Protein AF-A0A7G2M837-F1 (afdb_monomer_lite)

pLDDT: mean 89.6, std 15.87, range [27.88, 98.88]

Foldseek 3Di:
DDDDDDDDDDDDDDDDDDDDPDDPPDDDDLLPDDFPVPFQFDVPQDLDQKDKAKEWEAEDAWWKKFKFLDPVSDPLGTFKIDTHYRDTDIDMTMDGPPRQWMWIWAAFPVRDIDIDIDGDDPDHDYHYHYDDNRTDHDDDPVCVLVNQWMKGKFKWKKFFDDDPPDDDLALSQQWIKIKIKIFTAGPDDDLVSLQPGWIKIKIWGAWHLHPDPWWKKKWQQLAALLQFPDKDKDKPDPQWDKDFDDHNGRGTTMIITPRPCVQACPQPHRIHQQAPPSHDPPVPTMMMIMTTRGRCVVNPSSNVSSSSSSDPVSTWMWIDDLAIFTWKQDDDDPVGPCQCVSCVQADPVIPQARPSGDHRMHIGRGDAWGFHRSQRNCLQQVCVSVCSNVSNPPPSVSRVDGDPPGTDD

Secondary structure (DSSP, 8-state):
-------------------------PPP-GGG--SGGG--PPTT-----EEEEEEEEE-SS-EEEEEESSTT--GGGEEEEEEEBSSPPEEEEEEETT--EEEEEEEBTTSPEEEEEEE----SS-EEEE--TTB-----GGGGGGGTEEEEEEEEEEEE-S-TTS-----S-SEEEEEEEEEEEE-S--TTGGGG-EEEEEEEEEEB--SS-PEEEEEEEEEEGGG--EEEEEESSTTSEEEESSTT-SSEEEEEEETGGGGTTTTS-SSBS-STT-PPPGGGS-EEEEEEE---TT-HHHHHHHHHHTSGGGEEEEEESSSEEE-TTPPPPTT-TTHHHHTTTS-TTSSSB-TTS-BSEEEESS--PEEPTT--HHHHSTTHHHHHHTTTSS-TTGGG-PPTTSEE-

Radius of gyration: 25.67 Å; chains: 1; bounding box: 103×42×76 Å

Sequence (409 aa):
MKKIYLFFISTLSIVTLLISCEKDHGVYDPDKVKHTSDLAVPKGFNWQMTASANYIISAPVETVASIFTDESCNEDQLIAQVPVSATPNEIMLEYPASTQTLYLQFPLQNGKKEVMPVVVKATRATQAIKLPEDAEYEMKDDDIYKYELTHYISRGTIMFEDYWPVKGDYDFNDFVIHYDITGRISGGGRPEVYNHEGLDINIQFKAIGGSYNYQLGFQLDALPAKYIDSYDISQDQEIVKVKFLNPNEEGPAVFVFEGTSALKGQNGAQFYNTEKGHEVDKNQLITATIKLKINSFNNLEKTQALVASVATTNQNFFLTADKEIHLRGYSPTAYYQNYETDANDLMSSTPYCDKDGFVWGIKVPVNIKHAIEKTDFIEAYPKFGKWVSSNGTQNKDWYKYPVSGKVID

Structure (mmCIF, N/CA/C/O backbone):
data_AF-A0A7G2M837-F1
#
_entry.id   AF-A0A7G2M837-F1
#
loop_
_atom_site.group_PDB
_atom_site.id
_atom_site.type_symbol
_atom_site.label_atom_id
_atom_site.label_alt_id
_atom_site.label_comp_id
_atom_site.label_asym_id
_atom_site.label_entity_id
_atom_site.label_seq_id
_atom_site.pdbx_PDB_ins_code
_atom_site.Cartn_x
_atom_site.Cartn_y
_atom_site.Cartn_z
_atom_site.occupancy
_atom_site.B_iso_or_equiv
_atom_site.auth_seq_id
_atom_site.auth_comp_id
_atom_site.auth_asym_id
_atom_site.auth_atom_id
_atom_site.pdbx_PDB_model_num
ATOM 1 N N . MET A 1 1 ? -77.200 17.116 -31.376 1.00 41.41 1 MET A N 1
ATOM 2 C CA . MET A 1 1 ? -77.237 16.577 -32.757 1.00 41.41 1 MET A CA 1
ATOM 3 C C . MET A 1 1 ? -75.917 16.880 -33.454 1.00 41.41 1 MET A C 1
ATOM 5 O O . MET A 1 1 ? -75.431 17.987 -33.282 1.00 41.41 1 MET A O 1
ATOM 9 N N . LYS A 1 2 ? -75.438 15.919 -34.264 1.00 34.25 2 LYS A N 1
ATOM 10 C CA . LYS A 1 2 ? -74.273 15.902 -35.186 1.00 34.25 2 LYS A CA 1
ATOM 11 C C . LYS A 1 2 ? -72.961 15.269 -34.675 1.00 34.25 2 LYS A C 1
ATOM 13 O O . LYS A 1 2 ? -72.177 15.883 -33.968 1.00 34.25 2 LYS A O 1
ATOM 18 N N . LYS A 1 3 ? -72.763 14.016 -35.121 1.00 37.31 3 LYS A N 1
ATOM 19 C CA . LYS A 1 3 ? -71.478 13.330 -35.384 1.00 37.31 3 LYS A CA 1
ATOM 20 C C . LYS A 1 3 ? -70.757 13.975 -36.582 1.00 37.31 3 LYS A C 1
ATOM 22 O O . LYS A 1 3 ? -71.465 14.556 -37.400 1.00 37.31 3 LYS A O 1
ATOM 27 N N . ILE A 1 4 ? -69.434 13.764 -36.702 1.00 33.28 4 ILE A N 1
ATOM 28 C CA . ILE A 1 4 ? -68.559 13.596 -37.910 1.00 33.28 4 ILE A CA 1
ATOM 29 C C . ILE A 1 4 ? -67.103 13.746 -37.392 1.00 33.28 4 ILE A C 1
ATOM 31 O O . ILE A 1 4 ? -66.824 14.768 -36.782 1.00 33.28 4 ILE A O 1
ATOM 35 N N . TYR A 1 5 ? -66.214 12.741 -37.295 1.00 32.56 5 TYR A N 1
ATOM 36 C CA . TYR A 1 5 ? -65.499 11.804 -38.205 1.00 32.56 5 TYR A CA 1
ATOM 37 C C . TYR A 1 5 ? -63.975 12.085 -38.189 1.00 32.56 5 TYR A C 1
ATOM 39 O O . TYR A 1 5 ? -63.547 13.233 -38.187 1.00 32.56 5 TYR A O 1
ATOM 47 N N . LEU A 1 6 ? -63.203 10.991 -38.130 1.00 37.53 6 LEU A N 1
ATOM 48 C CA . LEU A 1 6 ? -61.740 10.854 -38.029 1.00 37.53 6 LEU A CA 1
ATOM 49 C C . LEU A 1 6 ? -60.927 11.624 -39.086 1.00 37.53 6 LEU A C 1
ATOM 51 O O . LEU A 1 6 ? -61.362 11.703 -40.227 1.00 37.53 6 LEU A O 1
ATOM 55 N N . PHE A 1 7 ? -59.664 11.941 -38.759 1.00 27.88 7 PHE A N 1
ATOM 56 C CA . PHE A 1 7 ? -58.517 11.632 -39.633 1.00 27.88 7 PHE A CA 1
ATOM 57 C C . PHE A 1 7 ? -57.226 11.472 -38.805 1.00 27.88 7 PHE A C 1
ATOM 59 O O . PHE A 1 7 ? -56.778 12.407 -38.147 1.00 27.88 7 PHE A O 1
ATOM 66 N N . PHE A 1 8 ? -56.646 10.269 -38.818 1.00 33.00 8 PHE A N 1
ATOM 67 C CA . PHE A 1 8 ? -55.301 9.981 -38.307 1.00 33.00 8 PHE A CA 1
ATOM 68 C C . PHE A 1 8 ? -54.301 10.335 -39.415 1.00 33.00 8 PHE A C 1
ATOM 70 O O . PHE A 1 8 ? -54.399 9.791 -40.513 1.00 33.00 8 PHE A O 1
ATOM 77 N N . ILE A 1 9 ? -53.354 11.234 -39.143 1.00 34.19 9 ILE A N 1
ATOM 78 C CA . ILE A 1 9 ? -52.238 11.538 -40.047 1.00 34.19 9 ILE A CA 1
ATOM 79 C C . ILE A 1 9 ? -50.966 11.009 -39.385 1.00 34.19 9 ILE A C 1
ATOM 81 O O . ILE A 1 9 ? -50.508 11.544 -38.379 1.00 34.19 9 ILE A O 1
ATOM 85 N N . SER A 1 10 ? -50.419 9.928 -39.940 1.00 32.19 10 SER A N 1
ATOM 86 C CA . SER A 1 10 ? -49.097 9.405 -39.604 1.00 32.19 10 SER A CA 1
ATOM 87 C C . SER A 1 10 ? -48.030 10.245 -40.306 1.00 32.19 10 SER A C 1
ATOM 89 O O . SER A 1 10 ? -47.934 10.227 -41.534 1.00 32.19 10 SER A O 1
ATOM 91 N N . THR A 1 11 ? -47.215 10.974 -39.553 1.00 34.78 11 THR A N 1
ATOM 92 C CA . THR A 1 11 ? -46.034 11.661 -40.089 1.00 34.78 11 THR A CA 1
ATOM 93 C C . THR A 1 11 ? -44.861 10.691 -40.171 1.00 34.78 11 THR A C 1
ATOM 95 O O . THR A 1 11 ? -44.341 10.235 -39.154 1.00 34.78 11 THR A O 1
ATOM 98 N N . LEU A 1 12 ? -44.473 10.381 -41.404 1.00 31.12 12 LEU A N 1
ATOM 99 C CA . LEU A 1 12 ? -43.291 9.622 -41.780 1.00 31.12 12 LEU A CA 1
ATOM 100 C C . LEU A 1 12 ? -42.079 10.573 -41.787 1.00 31.12 12 LEU A C 1
ATOM 102 O O . LEU A 1 12 ? -41.929 11.374 -42.708 1.00 31.12 12 LEU A O 1
ATOM 106 N N . SER A 1 13 ? -41.235 10.514 -40.757 1.00 34.81 13 SER A N 1
ATOM 107 C CA . SER A 1 13 ? -39.969 11.257 -40.719 1.00 34.81 13 SER A CA 1
ATOM 108 C C . SER A 1 13 ? -38.872 10.438 -41.397 1.00 34.81 13 SER A C 1
ATOM 110 O O . SER A 1 13 ? -38.451 9.398 -40.896 1.00 34.81 13 SER A O 1
ATOM 112 N N . ILE A 1 14 ? -38.433 10.912 -42.561 1.00 33.88 14 ILE A N 1
ATOM 113 C CA . ILE A 1 14 ? -37.307 10.379 -43.331 1.00 33.88 14 ILE A CA 1
ATOM 114 C C . ILE A 1 14 ? -36.012 10.735 -42.591 1.00 33.88 14 ILE A C 1
ATOM 116 O O . ILE A 1 14 ? -35.646 11.905 -42.503 1.00 33.88 14 ILE A O 1
ATOM 120 N N . VAL A 1 15 ? -35.324 9.726 -42.052 1.00 36.44 15 VAL A N 1
ATOM 121 C CA . VAL A 1 15 ? -33.965 9.859 -41.511 1.00 36.44 15 VAL A CA 1
ATOM 122 C C . VAL A 1 15 ? -32.986 9.623 -42.656 1.00 36.44 15 VAL A C 1
ATOM 124 O O . VAL A 1 15 ? -32.856 8.512 -43.166 1.00 36.44 15 VAL A O 1
ATOM 127 N N . THR A 1 16 ? -32.306 10.680 -43.086 1.00 33.75 16 THR A N 1
ATOM 128 C CA . THR A 1 16 ? -31.167 10.597 -44.002 1.00 33.75 16 THR A CA 1
ATOM 129 C C . THR A 1 16 ? -29.959 10.032 -43.256 1.00 33.75 16 THR A C 1
ATOM 131 O O . THR A 1 16 ? -29.409 10.690 -42.374 1.00 33.75 16 THR A O 1
ATOM 134 N N . LEU A 1 17 ? -29.550 8.811 -43.607 1.00 31.45 17 LEU A N 1
ATOM 135 C CA . LEU A 1 17 ? -28.292 8.203 -43.175 1.00 31.45 17 LEU A CA 1
ATOM 136 C C . LEU A 1 17 ? -27.122 8.935 -43.849 1.00 31.45 17 LEU A C 1
ATOM 138 O O . LEU A 1 17 ? -26.923 8.817 -45.058 1.00 31.45 17 LEU A O 1
ATOM 142 N N . LEU A 1 18 ? -26.348 9.688 -43.068 1.00 33.47 18 LEU A N 1
ATOM 143 C CA . LEU A 1 18 ? -25.007 10.109 -43.465 1.00 33.47 18 LEU A CA 1
ATOM 144 C C . LEU A 1 18 ? -24.071 8.915 -43.267 1.00 33.47 18 LEU A C 1
ATOM 146 O O . LEU A 1 18 ? -23.769 8.528 -42.141 1.00 33.47 18 LEU A O 1
ATOM 150 N N . ILE A 1 19 ? -23.639 8.318 -44.376 1.00 36.66 19 ILE A N 1
ATOM 151 C CA . ILE A 1 19 ? -22.565 7.327 -44.402 1.00 36.66 19 ILE A CA 1
ATOM 152 C C . ILE A 1 19 ? -21.254 8.100 -44.245 1.00 36.66 19 ILE A C 1
ATOM 154 O O . ILE A 1 19 ? -20.784 8.739 -45.185 1.00 36.66 19 ILE A O 1
ATOM 158 N N . SER A 1 20 ? -20.689 8.074 -43.041 1.00 31.88 20 SER A N 1
ATOM 159 C CA . SER A 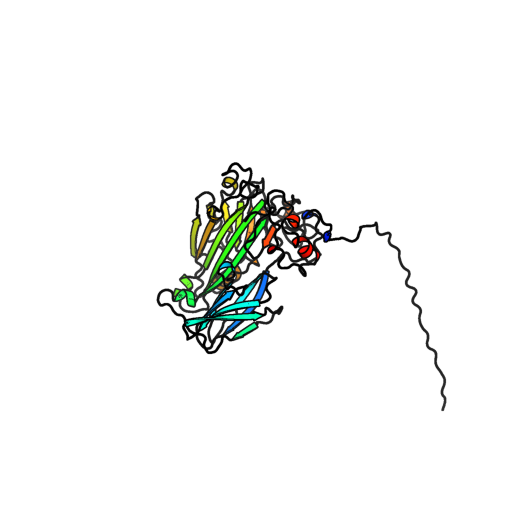1 20 ? -19.283 8.404 -42.821 1.00 31.88 20 SER A CA 1
ATOM 160 C C . SER A 1 20 ? -18.458 7.167 -43.168 1.00 31.88 20 SER A C 1
ATOM 162 O O . SER A 1 20 ? -18.719 6.091 -42.637 1.00 31.88 20 SER A O 1
ATOM 164 N N . CYS A 1 21 ? -17.485 7.304 -44.072 1.00 37.50 21 CYS A N 1
ATOM 165 C CA . CYS A 1 21 ? -16.471 6.280 -44.316 1.00 37.50 21 CYS A CA 1
ATOM 166 C C . CYS A 1 21 ? -15.638 6.085 -43.044 1.00 37.50 21 CYS A C 1
ATOM 168 O O . CYS A 1 21 ? -14.694 6.834 -42.793 1.00 37.50 21 CYS A O 1
ATOM 170 N N . GLU A 1 22 ? -15.984 5.082 -42.247 1.00 37.69 22 GLU A N 1
ATOM 171 C CA . GLU A 1 22 ? -15.125 4.573 -41.189 1.00 37.69 22 GLU A CA 1
ATOM 172 C C . GLU A 1 22 ? -14.062 3.686 -41.849 1.00 37.69 22 GLU A C 1
ATOM 174 O O . GLU A 1 22 ? -14.378 2.749 -42.587 1.00 37.69 22 GLU A O 1
ATOM 179 N N . LYS A 1 23 ? -12.784 4.035 -41.669 1.00 38.44 23 LYS A N 1
ATOM 180 C CA . LYS A 1 23 ? -11.695 3.108 -41.982 1.00 38.44 23 LYS A CA 1
ATOM 181 C C . LYS A 1 23 ? -11.866 1.902 -41.064 1.00 38.44 23 LYS A C 1
ATOM 183 O O . LYS A 1 23 ? -12.115 2.084 -39.878 1.00 38.44 23 LYS A O 1
ATOM 188 N N . ASP A 1 24 ? -11.731 0.714 -41.636 1.00 41.88 24 ASP A N 1
ATOM 189 C CA . ASP A 1 24 ? -11.828 -0.593 -40.987 1.00 41.88 24 ASP A CA 1
ATOM 190 C C . ASP A 1 24 ? -10.805 -0.716 -39.839 1.00 41.88 24 ASP A C 1
ATOM 192 O O . ASP A 1 24 ? -9.695 -1.222 -40.001 1.00 41.88 24 ASP A O 1
ATOM 196 N N . HIS A 1 25 ? -11.146 -0.162 -38.677 1.00 44.19 25 HIS A N 1
ATOM 197 C CA . HIS A 1 25 ? -10.519 -0.493 -37.412 1.00 44.19 25 HIS A CA 1
ATOM 198 C C . HIS A 1 25 ? -11.287 -1.700 -36.895 1.00 44.19 25 HIS A C 1
ATOM 200 O O . HIS A 1 25 ? -12.410 -1.567 -36.410 1.00 44.19 25 HIS A O 1
ATOM 206 N N . GLY A 1 26 ? -10.704 -2.890 -37.057 1.00 52.12 26 GLY A N 1
ATOM 207 C CA . GLY A 1 26 ? -11.264 -4.110 -36.490 1.00 52.12 26 GLY A CA 1
ATOM 208 C C . GLY A 1 26 ? -11.673 -3.875 -35.035 1.00 52.12 26 GLY A C 1
ATOM 209 O O . GLY A 1 26 ? -10.934 -3.248 -34.276 1.00 52.12 26 GLY A O 1
ATOM 210 N N . VAL A 1 27 ? -12.872 -4.333 -34.669 1.00 64.88 27 VAL A N 1
ATOM 211 C CA . VAL A 1 27 ? -13.407 -4.243 -33.303 1.00 64.88 27 VAL A CA 1
ATOM 212 C C . VAL A 1 27 ? -12.324 -4.690 -32.319 1.00 64.88 27 VAL A C 1
ATOM 214 O O . VAL A 1 27 ? -11.814 -5.804 -32.452 1.00 64.88 27 VAL A O 1
ATOM 217 N N . TYR A 1 28 ? -11.956 -3.820 -31.370 1.00 71.75 28 TYR A N 1
ATOM 218 C CA . TYR A 1 28 ? -10.960 -4.135 -30.345 1.00 71.75 28 TYR A CA 1
ATOM 219 C C . TYR A 1 28 ? -11.340 -5.442 -29.647 1.00 71.75 28 TYR A C 1
ATOM 221 O O . TYR A 1 28 ? -12.422 -5.562 -29.066 1.00 71.75 28 TYR A O 1
ATOM 229 N N . ASP A 1 29 ? -10.446 -6.421 -29.734 1.00 73.81 29 ASP A N 1
ATOM 230 C CA . ASP A 1 29 ? -10.620 -7.741 -29.150 1.00 73.81 29 ASP A CA 1
ATOM 231 C C . ASP A 1 29 ? -9.591 -7.906 -28.023 1.00 73.81 29 ASP A C 1
ATOM 233 O O . ASP A 1 29 ? -8.415 -8.155 -28.309 1.00 73.81 29 ASP A O 1
ATOM 237 N N . PRO A 1 30 ? -9.997 -7.751 -26.748 1.00 66.44 30 PRO A N 1
ATOM 238 C CA . PRO A 1 30 ? -9.076 -7.836 -25.618 1.00 66.44 30 PRO A CA 1
ATOM 239 C C . PRO A 1 30 ? -8.411 -9.211 -25.501 1.00 66.44 30 PRO A C 1
ATOM 241 O O . PRO A 1 30 ? -7.347 -9.315 -24.903 1.00 66.44 30 PRO A O 1
ATOM 244 N N . ASP A 1 31 ? -9.005 -10.254 -26.088 1.00 72.88 31 ASP A N 1
ATOM 245 C CA . ASP A 1 31 ? -8.478 -11.617 -26.029 1.00 72.88 31 ASP A CA 1
ATOM 246 C C . ASP A 1 31 ? -7.393 -11.857 -27.111 1.00 72.88 31 ASP A C 1
ATOM 248 O O . ASP A 1 31 ? -6.778 -12.923 -27.155 1.00 72.88 31 ASP A O 1
ATOM 252 N N . LYS A 1 32 ? -7.130 -10.862 -27.978 1.00 75.88 32 LYS A N 1
ATOM 253 C CA . LYS A 1 32 ? -6.065 -10.871 -29.002 1.00 75.88 32 LYS A CA 1
ATOM 254 C C . LYS A 1 32 ? -4.912 -9.906 -28.716 1.00 75.88 32 LYS A C 1
ATOM 256 O O . LYS A 1 32 ? -3.991 -9.823 -29.534 1.00 75.88 32 LYS A O 1
ATOM 261 N N . VAL A 1 33 ? -4.960 -9.176 -27.603 1.00 81.69 33 VAL A N 1
ATOM 262 C CA . VAL A 1 33 ? -3.879 -8.274 -27.192 1.00 81.69 33 VAL A CA 1
ATOM 263 C C . VAL A 1 33 ? -2.626 -9.099 -26.900 1.00 81.69 33 VAL A C 1
ATOM 265 O O . VAL A 1 33 ? -2.700 -10.117 -26.215 1.00 81.69 33 VAL A O 1
ATOM 268 N N . LYS A 1 34 ? -1.491 -8.683 -27.471 1.00 82.56 34 LYS A N 1
ATOM 269 C CA . LYS A 1 34 ? -0.206 -9.385 -27.329 1.00 82.56 34 LYS A CA 1
ATOM 270 C C . LYS A 1 34 ? 0.725 -8.733 -26.321 1.00 82.56 34 LYS A C 1
ATOM 272 O O . LYS A 1 34 ? 1.515 -9.453 -25.724 1.00 82.56 34 LYS A O 1
ATOM 277 N N . HIS A 1 35 ? 0.614 -7.416 -26.155 1.00 91.69 35 HIS A N 1
ATOM 278 C CA . HIS A 1 35 ? 1.445 -6.657 -25.237 1.00 91.69 35 HIS A CA 1
ATOM 279 C C . HIS A 1 35 ? 0.607 -5.846 -24.258 1.00 91.69 35 HIS A C 1
ATOM 281 O O . HIS A 1 35 ? -0.440 -5.303 -24.615 1.00 91.69 35 HIS A O 1
ATOM 287 N N . THR A 1 36 ? 1.077 -5.728 -23.023 1.00 93.19 36 THR A N 1
ATOM 288 C CA . THR A 1 36 ? 0.421 -4.949 -21.970 1.00 93.19 36 THR A CA 1
ATOM 289 C C . THR A 1 36 ? 0.285 -3.479 -22.370 1.00 93.19 36 THR A C 1
ATOM 291 O O . THR A 1 36 ? -0.764 -2.879 -22.140 1.00 93.19 36 THR A O 1
ATOM 294 N N . SER A 1 37 ? 1.281 -2.929 -23.068 1.00 90.75 37 SER A N 1
ATOM 295 C CA . SER A 1 37 ? 1.282 -1.563 -23.614 1.00 90.75 37 SER A CA 1
ATOM 296 C C . SER A 1 37 ? 0.201 -1.285 -24.669 1.00 90.75 37 SER A C 1
ATOM 298 O O . SER A 1 37 ? -0.143 -0.116 -24.881 1.00 90.75 37 SER A O 1
ATOM 300 N N . ASP A 1 38 ? -0.360 -2.333 -25.286 1.00 91.06 38 ASP A N 1
ATOM 301 C CA . ASP A 1 38 ? -1.411 -2.262 -26.311 1.00 91.06 38 ASP A CA 1
ATOM 302 C C . ASP A 1 38 ? -2.837 -2.312 -25.722 1.00 91.06 38 ASP A C 1
ATOM 304 O O . ASP A 1 38 ? -3.822 -2.257 -26.466 1.00 91.06 38 ASP A O 1
ATOM 308 N N . LEU A 1 39 ? -2.991 -2.455 -24.398 1.00 91.75 39 LEU A N 1
ATOM 309 C CA . LEU A 1 39 ? -4.316 -2.516 -23.777 1.00 91.75 39 LEU A CA 1
ATOM 310 C C . LEU A 1 39 ? -5.079 -1.203 -23.978 1.00 91.75 39 LEU A C 1
ATOM 312 O O . LEU A 1 39 ? -4.627 -0.126 -23.587 1.00 91.75 39 LEU A O 1
ATOM 316 N N . ALA A 1 40 ? -6.302 -1.307 -24.499 1.00 90.75 40 ALA A N 1
ATOM 317 C CA . ALA A 1 40 ? -7.225 -0.182 -24.524 1.00 90.75 40 ALA A CA 1
ATOM 318 C C . ALA A 1 40 ? -7.779 0.049 -23.113 1.00 90.75 40 ALA A C 1
ATOM 320 O O . ALA A 1 40 ? -8.597 -0.736 -22.618 1.00 90.75 40 ALA A O 1
ATOM 321 N N . VAL A 1 41 ? -7.339 1.131 -22.474 1.00 93.81 41 VAL A N 1
ATOM 322 C CA . VAL A 1 41 ? -7.833 1.550 -21.162 1.00 93.81 41 VAL A CA 1
ATOM 323 C C . VAL A 1 41 ? -9.131 2.344 -21.351 1.00 93.81 41 VAL A C 1
ATOM 325 O O . VAL A 1 41 ? -9.128 3.392 -21.999 1.00 93.81 41 VAL A O 1
ATOM 328 N N . PRO A 1 42 ? -10.279 1.881 -20.821 1.00 93.56 42 PRO A N 1
ATOM 329 C CA . PRO A 1 42 ? -11.527 2.620 -20.954 1.00 93.56 42 PRO A CA 1
ATOM 330 C C . PRO A 1 42 ? -11.450 3.999 -20.291 1.00 93.56 42 PRO A C 1
ATOM 332 O O . PRO A 1 42 ? -10.873 4.170 -19.214 1.00 93.56 42 PRO A O 1
ATOM 335 N N . LYS A 1 43 ? -12.115 4.994 -20.886 1.00 89.88 43 LYS A N 1
ATOM 336 C CA . LYS A 1 43 ? -12.222 6.325 -20.279 1.00 89.88 43 LYS A CA 1
ATOM 337 C C . LYS A 1 43 ? -12.881 6.226 -18.899 1.00 89.88 43 LYS A C 1
ATOM 339 O O . LYS A 1 43 ? -14.013 5.763 -18.781 1.00 89.88 43 LYS A O 1
ATOM 344 N N . GLY A 1 44 ? -12.196 6.729 -17.874 1.00 85.94 44 GLY A N 1
ATOM 345 C CA . GLY A 1 44 ? -12.674 6.688 -16.489 1.00 85.94 44 GLY A CA 1
ATOM 346 C C . GLY A 1 44 ? -12.354 5.389 -15.746 1.00 85.94 44 GLY A C 1
ATOM 347 O O . GLY A 1 44 ? -12.833 5.222 -14.626 1.00 85.94 44 GLY A O 1
ATOM 348 N N . PHE A 1 45 ? -11.547 4.499 -16.332 1.00 93.94 45 PHE A N 1
ATOM 349 C CA . PHE A 1 45 ? -11.026 3.334 -15.630 1.00 93.94 45 PHE A CA 1
ATOM 350 C C . PHE A 1 45 ? -10.267 3.740 -14.368 1.00 93.94 45 PHE A C 1
ATOM 352 O O . PHE A 1 45 ? -9.402 4.621 -14.389 1.00 93.94 45 PHE A O 1
ATOM 359 N N . ASN A 1 46 ? -10.626 3.097 -13.257 1.00 91.81 46 ASN A N 1
ATOM 360 C CA . ASN A 1 46 ? -9.974 3.306 -11.979 1.00 91.81 46 ASN A CA 1
ATOM 361 C C . ASN A 1 46 ? -8.959 2.189 -11.738 1.00 91.81 46 ASN A C 1
ATOM 363 O O . ASN A 1 46 ? -9.331 1.036 -11.536 1.00 91.81 46 ASN A O 1
ATOM 367 N N . TRP A 1 47 ? -7.686 2.567 -11.719 1.00 95.00 47 TRP A N 1
ATOM 368 C CA . TRP A 1 47 ? -6.570 1.672 -11.431 1.00 95.00 47 TRP A CA 1
ATOM 369 C C . TRP A 1 47 ? -6.488 1.254 -9.954 1.00 95.00 47 TRP A C 1
ATOM 371 O O . TRP A 1 47 ? -5.728 0.349 -9.617 1.00 95.00 47 TRP A O 1
ATOM 381 N N . GLN A 1 48 ? -7.276 1.876 -9.070 1.00 93.88 48 GLN A N 1
ATOM 382 C CA . GLN A 1 48 ? -7.372 1.485 -7.669 1.00 93.88 48 GLN A CA 1
ATOM 383 C C . GLN A 1 48 ? -8.014 0.098 -7.527 1.00 93.88 48 GLN A C 1
ATOM 385 O O . GLN A 1 48 ? -9.126 -0.156 -7.989 1.00 93.88 48 GLN A O 1
ATOM 390 N N . MET A 1 49 ? -7.311 -0.791 -6.828 1.00 95.69 49 MET A N 1
ATOM 391 C CA . MET A 1 49 ? -7.732 -2.177 -6.597 1.00 95.69 49 MET A CA 1
ATOM 392 C C . MET A 1 49 ? -8.266 -2.414 -5.178 1.00 95.69 49 MET A C 1
ATOM 394 O O . MET A 1 49 ? -8.619 -3.542 -4.837 1.00 95.69 49 MET A O 1
ATOM 398 N N . THR A 1 50 ? -8.351 -1.369 -4.355 1.00 95.25 50 THR A N 1
ATOM 399 C CA . THR A 1 50 ? -9.005 -1.387 -3.043 1.00 95.25 50 THR A CA 1
ATOM 400 C C . THR A 1 50 ? -10.418 -0.817 -3.123 1.00 95.25 50 THR A C 1
ATOM 402 O O . THR A 1 50 ? -10.739 0.007 -3.978 1.00 95.25 50 THR A O 1
ATOM 405 N N . ALA A 1 51 ? -11.270 -1.265 -2.213 1.00 94.00 51 ALA A N 1
ATOM 406 C CA . ALA A 1 51 ? -12.553 -0.663 -1.899 1.00 94.00 51 ALA A CA 1
ATOM 407 C C . ALA A 1 51 ? -12.585 -0.331 -0.405 1.00 94.00 51 ALA A C 1
ATOM 409 O O . ALA A 1 51 ? -11.822 -0.901 0.376 1.00 94.00 51 ALA A O 1
ATOM 410 N N . SER A 1 52 ? -13.483 0.569 -0.015 1.00 94.12 52 SER A N 1
ATOM 411 C CA . SER A 1 52 ? -13.686 0.931 1.381 1.00 94.12 52 SER A CA 1
ATOM 412 C C . SER A 1 52 ? -15.165 1.044 1.730 1.00 94.12 52 SER A C 1
ATOM 414 O O . SER A 1 52 ? -16.007 1.289 0.859 1.00 94.12 52 SER A O 1
ATOM 416 N N . ALA A 1 53 ? -15.483 0.832 3.005 1.00 94.88 53 ALA A N 1
ATOM 417 C CA . ALA A 1 53 ? -16.813 1.060 3.558 1.00 94.88 53 ALA A CA 1
ATOM 418 C C . ALA A 1 53 ? -16.743 1.369 5.059 1.00 94.88 53 ALA A C 1
ATOM 420 O O . ALA A 1 53 ? -15.804 0.958 5.748 1.00 94.88 53 ALA A O 1
ATOM 421 N N . ASN A 1 54 ? -17.768 2.068 5.550 1.00 95.06 54 ASN A N 1
ATOM 422 C CA . ASN A 1 54 ? -17.903 2.412 6.961 1.00 95.06 54 ASN A CA 1
ATOM 423 C C . ASN A 1 54 ? -18.700 1.341 7.708 1.00 95.06 54 ASN A C 1
ATOM 425 O O . ASN A 1 54 ? -19.741 0.872 7.233 1.00 95.06 54 ASN A O 1
ATOM 429 N N . TYR A 1 55 ? -18.240 1.007 8.907 1.00 96.12 55 TYR A N 1
ATOM 430 C CA . TYR A 1 55 ? -18.849 0.014 9.779 1.00 96.12 55 TYR A CA 1
ATOM 431 C C . TYR A 1 55 ? -19.014 0.563 11.192 1.00 96.12 55 TYR A C 1
ATOM 433 O O . TYR A 1 55 ? -18.204 1.349 11.675 1.00 96.12 55 TYR A O 1
ATOM 441 N N . ILE A 1 56 ? -20.060 0.098 11.866 1.00 95.88 56 ILE A N 1
ATOM 442 C CA . ILE A 1 56 ? -20.231 0.231 13.311 1.00 95.88 56 ILE A CA 1
ATOM 443 C C . ILE A 1 56 ? -20.336 -1.188 13.852 1.00 95.88 56 ILE A C 1
ATOM 445 O O . ILE A 1 56 ? -21.274 -1.906 13.508 1.00 95.88 56 ILE A O 1
ATOM 449 N N . ILE A 1 57 ? -19.378 -1.601 14.676 1.00 95.62 57 ILE A N 1
ATOM 450 C CA . ILE A 1 57 ? -19.350 -2.937 15.277 1.00 95.62 57 ILE A CA 1
ATOM 451 C C . ILE A 1 57 ? -19.628 -2.767 16.762 1.00 95.62 57 ILE A C 1
ATOM 453 O O . ILE A 1 57 ? -18.913 -2.032 17.429 1.00 95.62 57 ILE A O 1
ATOM 457 N N . SER A 1 58 ? -20.669 -3.425 17.263 1.00 95.06 58 SER A N 1
ATOM 458 C CA . SER A 1 58 ? -21.100 -3.355 18.662 1.00 95.06 58 SER A CA 1
ATOM 459 C C . SER A 1 58 ? -21.090 -4.729 19.314 1.00 95.06 58 SER A C 1
ATOM 461 O O . SER A 1 58 ? -21.339 -5.732 18.647 1.00 95.06 58 SER A O 1
ATOM 463 N N . ALA A 1 59 ? -20.852 -4.770 20.619 1.00 92.44 59 ALA A N 1
ATOM 464 C CA . ALA A 1 59 ? -20.899 -5.982 21.430 1.00 92.44 59 ALA A CA 1
ATOM 465 C C . ALA A 1 59 ? -21.572 -5.686 22.780 1.00 92.44 59 ALA A C 1
ATOM 467 O O . ALA A 1 59 ? -21.553 -4.539 23.232 1.00 92.44 59 ALA A O 1
ATOM 468 N N . PRO A 1 60 ? -22.198 -6.687 23.425 1.00 88.50 60 PRO A N 1
ATOM 469 C CA . PRO A 1 60 ? -22.810 -6.520 24.750 1.00 88.50 60 PRO A CA 1
ATOM 470 C C . PRO A 1 60 ? -21.774 -6.240 25.850 1.00 88.50 60 PRO A C 1
ATOM 472 O O . PRO A 1 60 ? -22.093 -5.605 26.853 1.00 88.50 60 PRO A O 1
ATOM 475 N N . VAL A 1 61 ? -20.544 -6.711 25.648 1.00 87.12 61 VAL A N 1
ATOM 476 C CA . VAL A 1 61 ? -19.388 -6.527 26.523 1.00 87.12 61 VAL A CA 1
ATOM 477 C C . VAL A 1 61 ? -18.268 -5.862 25.738 1.00 87.12 61 VAL A C 1
ATOM 479 O O . VAL A 1 61 ? -18.253 -5.911 24.508 1.00 87.12 61 VAL A O 1
ATOM 482 N N . GLU A 1 62 ? -17.328 -5.241 26.443 1.00 87.00 62 GLU A N 1
ATOM 483 C CA . GLU A 1 62 ? -16.070 -4.851 25.813 1.00 87.00 62 GLU A CA 1
ATOM 484 C C . GLU A 1 62 ? -15.365 -6.108 25.285 1.00 87.00 62 GLU A C 1
ATOM 486 O O . GLU A 1 62 ? -15.391 -7.162 25.919 1.00 87.00 62 GLU A O 1
ATOM 491 N N . THR A 1 63 ? -14.787 -6.024 24.094 1.00 88.81 63 THR A N 1
ATOM 492 C CA . THR A 1 63 ? -14.035 -7.107 23.454 1.00 88.81 63 THR A CA 1
ATOM 493 C C . THR A 1 63 ? -13.180 -6.533 22.325 1.00 88.81 63 THR A C 1
ATOM 495 O O . THR A 1 63 ? -13.164 -5.322 22.094 1.00 88.81 63 THR A O 1
ATOM 498 N N . VAL A 1 64 ? -12.479 -7.394 21.594 1.00 89.69 64 VAL A N 1
ATOM 499 C CA . VAL A 1 64 ? -11.755 -7.021 20.382 1.00 89.69 64 VAL A CA 1
ATOM 500 C C . VAL A 1 64 ? -12.157 -7.932 19.234 1.00 89.69 64 VAL A C 1
ATOM 502 O O . VAL A 1 64 ? -12.199 -9.153 19.379 1.00 89.69 64 VAL A O 1
ATOM 505 N N . ALA A 1 65 ? -12.427 -7.326 18.079 1.00 93.38 65 ALA A N 1
ATOM 506 C CA . ALA A 1 65 ? -12.670 -8.047 16.840 1.00 93.38 65 ALA A CA 1
ATOM 507 C C . ALA A 1 65 ? -11.470 -7.902 15.898 1.00 93.38 65 ALA A C 1
ATOM 509 O O . ALA A 1 65 ? -11.056 -6.792 15.560 1.00 93.38 65 ALA A O 1
ATOM 510 N N . SER A 1 66 ? -10.939 -9.032 15.445 1.00 95.81 66 SER A N 1
ATOM 511 C CA . SER A 1 66 ? -9.977 -9.111 14.347 1.00 95.81 66 SER A CA 1
ATOM 512 C C . SER A 1 66 ? -10.734 -9.336 13.042 1.00 95.81 66 SER A C 1
ATOM 514 O O . SER A 1 66 ? -11.565 -10.237 12.953 1.00 95.81 66 SER A O 1
ATOM 516 N N . ILE A 1 67 ? -10.481 -8.510 12.033 1.00 97.94 67 ILE A N 1
ATOM 517 C CA . ILE A 1 67 ? -11.240 -8.492 10.782 1.00 97.94 67 ILE A CA 1
ATOM 518 C C . ILE A 1 67 ? -10.346 -8.986 9.650 1.00 97.94 67 ILE A C 1
ATOM 520 O O . ILE A 1 67 ? -9.285 -8.413 9.401 1.00 97.94 67 ILE A O 1
ATOM 524 N N . PHE A 1 68 ? -10.800 -10.021 8.948 1.00 98.25 68 PHE A N 1
ATOM 525 C CA . PHE A 1 68 ? -10.054 -10.689 7.886 1.00 98.25 68 PHE A CA 1
ATOM 526 C C . PHE A 1 68 ? -10.783 -10.634 6.542 1.00 98.25 68 PHE A C 1
ATOM 528 O O . PHE A 1 68 ? -12.014 -10.595 6.486 1.00 98.25 68 PHE A O 1
ATOM 535 N N . THR A 1 69 ? -10.022 -10.690 5.449 1.00 96.56 69 THR A N 1
ATOM 536 C CA . THR A 1 69 ? -10.550 -10.780 4.073 1.00 96.56 69 THR A CA 1
ATOM 537 C C . THR A 1 69 ? -10.832 -12.209 3.606 1.00 96.56 69 THR A C 1
ATOM 539 O O . THR A 1 69 ? -11.380 -12.394 2.519 1.00 96.56 69 THR A O 1
ATOM 542 N N . ASP A 1 70 ? -10.470 -13.212 4.408 1.00 94.12 70 ASP A N 1
ATOM 543 C CA . ASP A 1 70 ? -10.645 -14.634 4.108 1.00 94.12 70 ASP A CA 1
ATOM 544 C C . ASP A 1 70 ? -11.052 -15.432 5.359 1.00 94.12 70 ASP A C 1
ATOM 546 O O . ASP A 1 70 ? -10.706 -15.059 6.484 1.00 94.12 70 ASP A O 1
ATOM 550 N N . GLU A 1 71 ? -11.779 -16.533 5.151 1.00 95.44 71 GLU A N 1
ATOM 551 C CA . GLU A 1 71 ? -12.323 -17.393 6.212 1.00 95.44 71 GLU A CA 1
ATOM 552 C C . GLU A 1 71 ? -11.230 -18.083 7.035 1.00 95.44 71 GLU A C 1
ATOM 554 O O . GLU A 1 71 ? -11.459 -18.434 8.191 1.00 95.44 71 GLU A O 1
ATOM 559 N N . SER A 1 72 ? -10.028 -18.257 6.474 1.00 93.62 72 SER A N 1
ATOM 560 C CA . SER A 1 72 ? -8.922 -18.908 7.178 1.00 93.62 72 SER A CA 1
ATOM 561 C C . SER A 1 72 ? -8.416 -18.111 8.385 1.00 93.62 72 SER A C 1
ATOM 563 O O . SER A 1 72 ? -7.727 -18.679 9.231 1.00 93.62 72 SER A O 1
ATOM 565 N N . CYS A 1 73 ? -8.716 -16.807 8.450 1.00 94.12 73 CYS A N 1
ATOM 566 C CA . CYS A 1 73 ? -8.232 -15.882 9.476 1.00 94.12 73 CYS A CA 1
ATOM 567 C C . CYS A 1 73 ? -6.699 -15.904 9.665 1.00 94.12 73 CYS A C 1
ATOM 569 O O . CYS A 1 73 ? -6.204 -15.826 10.789 1.00 94.12 73 CYS A O 1
ATOM 571 N N . ASN A 1 74 ? -5.939 -16.020 8.570 1.00 93.75 74 ASN A N 1
ATOM 572 C CA . ASN A 1 74 ? -4.476 -15.914 8.612 1.00 93.75 74 ASN A CA 1
ATOM 573 C C . ASN A 1 74 ? -4.041 -14.452 8.793 1.00 93.75 74 ASN A C 1
ATOM 575 O O . ASN A 1 74 ? -4.697 -13.547 8.278 1.00 93.75 74 ASN A O 1
ATOM 579 N N . GLU A 1 75 ? -2.892 -14.223 9.431 1.00 91.62 75 GLU A N 1
ATOM 580 C CA . GLU A 1 75 ? -2.335 -12.874 9.655 1.00 91.62 75 GLU A CA 1
ATOM 581 C C . GLU A 1 75 ? -2.168 -12.065 8.352 1.00 91.62 75 GLU A C 1
ATOM 583 O O . GLU A 1 75 ? -2.519 -10.887 8.308 1.00 91.62 75 GLU A O 1
ATOM 588 N N . ASP A 1 76 ? -1.777 -12.712 7.246 1.00 89.94 76 ASP A N 1
ATOM 589 C CA . ASP A 1 76 ? -1.669 -12.080 5.916 1.00 89.94 76 ASP A CA 1
ATOM 590 C C . ASP A 1 76 ? -3.010 -11.549 5.370 1.00 89.94 76 ASP A C 1
ATOM 592 O O . ASP A 1 76 ? -3.040 -10.786 4.401 1.00 89.94 76 ASP A O 1
ATOM 596 N N . GLN A 1 77 ? -4.132 -11.959 5.965 1.00 94.06 77 GLN A N 1
ATOM 597 C CA . GLN A 1 77 ? -5.491 -11.544 5.605 1.00 94.06 77 GLN A CA 1
ATOM 598 C C . GLN A 1 77 ? -6.108 -10.585 6.631 1.00 94.06 77 GLN A C 1
ATOM 600 O O . GLN A 1 77 ? -7.216 -10.099 6.406 1.00 94.06 77 GLN A O 1
ATOM 605 N N . LEU A 1 78 ? -5.427 -10.313 7.751 1.00 96.88 78 LEU A N 1
ATOM 606 C CA . LEU A 1 78 ? -5.893 -9.387 8.783 1.00 96.88 78 LEU A CA 1
ATOM 607 C C . LEU A 1 78 ? -5.823 -7.948 8.261 1.00 96.88 78 LEU A C 1
ATOM 609 O O . LEU A 1 78 ? -4.744 -7.493 7.898 1.00 96.88 78 LEU A O 1
ATOM 613 N N . ILE A 1 79 ? -6.943 -7.228 8.242 1.00 97.31 79 ILE A N 1
ATOM 614 C CA . ILE A 1 79 ? -7.000 -5.826 7.782 1.00 97.31 79 ILE A CA 1
ATOM 615 C C . ILE A 1 79 ? -7.235 -4.835 8.919 1.00 97.31 79 ILE A C 1
ATOM 617 O O . ILE A 1 79 ? -6.928 -3.652 8.785 1.00 97.31 79 ILE A O 1
ATOM 621 N N . ALA A 1 80 ? -7.788 -5.299 10.040 1.00 96.75 80 ALA A N 1
ATOM 622 C CA . ALA A 1 80 ? -7.945 -4.471 11.222 1.00 96.75 80 ALA A CA 1
ATOM 623 C C . ALA A 1 80 ? -8.116 -5.303 12.493 1.00 96.75 80 ALA A C 1
ATOM 625 O O . ALA A 1 80 ? -8.666 -6.404 12.464 1.00 96.75 80 ALA A O 1
ATOM 626 N N . GLN A 1 81 ? -7.710 -4.730 13.620 1.00 94.75 81 GLN A N 1
ATOM 627 C CA . GLN A 1 81 ? -8.064 -5.193 14.957 1.00 94.75 81 GLN A CA 1
ATOM 628 C C . GLN A 1 81 ? -8.696 -4.020 15.705 1.00 94.75 81 GLN A C 1
ATOM 630 O O . GLN A 1 81 ? -8.065 -2.975 15.862 1.00 94.75 81 GLN A O 1
ATOM 635 N N . VAL A 1 82 ? -9.955 -4.167 16.116 1.00 93.06 82 VAL A N 1
ATOM 636 C CA . VAL A 1 82 ? -10.775 -3.058 16.624 1.00 93.06 82 VAL A CA 1
ATOM 637 C C . VAL A 1 82 ? -11.277 -3.349 18.039 1.00 93.06 82 VAL A C 1
ATOM 639 O O . VAL A 1 82 ? -11.828 -4.429 18.270 1.00 93.06 82 VAL A O 1
ATOM 642 N N . PRO A 1 83 ? -11.142 -2.405 18.985 1.00 90.25 83 PRO A N 1
ATOM 643 C CA . PRO A 1 83 ? -11.894 -2.429 20.232 1.00 90.25 83 PRO A CA 1
ATOM 644 C C . PRO A 1 83 ? -13.391 -2.305 19.938 1.00 90.25 83 PRO A C 1
ATOM 646 O O . PRO A 1 83 ? -13.816 -1.439 19.171 1.00 90.25 83 PRO A O 1
ATOM 649 N N . VAL A 1 84 ? -14.198 -3.174 20.540 1.00 90.38 84 VAL A N 1
ATOM 650 C CA . VAL A 1 84 ? -15.649 -3.239 20.340 1.00 90.38 84 VAL A CA 1
ATOM 651 C C . VAL A 1 84 ? -16.342 -3.150 21.692 1.00 90.38 84 VAL A C 1
ATOM 653 O O . VAL A 1 84 ? -15.929 -3.794 22.651 1.00 90.38 84 VAL A O 1
ATOM 656 N N . SER A 1 85 ? -17.416 -2.367 21.772 1.00 88.38 85 SER A N 1
ATOM 657 C CA . SER A 1 85 ? -18.205 -2.199 22.995 1.00 88.38 85 SER A CA 1
ATOM 658 C C . SER A 1 85 ? -19.675 -1.900 22.681 1.00 88.38 85 SER A C 1
ATOM 660 O O . SER A 1 85 ? -20.096 -1.878 21.518 1.00 88.38 85 SER A O 1
ATOM 662 N N . ALA A 1 86 ? -20.472 -1.647 23.722 1.00 87.88 86 ALA A N 1
ATOM 663 C CA . ALA A 1 86 ? -21.863 -1.221 23.583 1.00 87.88 86 ALA A CA 1
ATOM 664 C C . ALA A 1 86 ? -22.007 0.213 23.030 1.00 87.88 86 ALA A C 1
ATOM 666 O O . ALA A 1 86 ? -23.079 0.578 22.543 1.00 87.88 86 ALA A O 1
ATOM 667 N N . THR A 1 87 ? -20.943 1.021 23.083 1.00 84.69 87 THR A N 1
ATOM 668 C CA . THR A 1 87 ? -20.886 2.392 22.549 1.00 84.69 87 THR A CA 1
ATOM 669 C C . THR A 1 87 ? -19.834 2.464 21.442 1.00 84.69 87 THR A C 1
ATOM 671 O O . THR A 1 87 ? -18.716 2.923 21.681 1.00 84.69 87 THR A O 1
ATOM 674 N N . PRO A 1 88 ? -20.155 1.955 20.244 1.00 84.56 88 PRO A N 1
ATOM 675 C CA . PRO A 1 88 ? -19.171 1.787 19.190 1.00 84.56 88 PRO A CA 1
ATOM 676 C C . PRO A 1 88 ? -18.847 3.103 18.483 1.00 84.56 88 PRO A C 1
ATOM 678 O O . PRO A 1 88 ? -19.718 3.952 18.283 1.00 84.56 88 PRO A O 1
ATOM 681 N N . ASN A 1 89 ? -17.600 3.221 18.034 1.00 85.75 89 ASN A N 1
ATOM 682 C CA . ASN A 1 89 ? -17.199 4.240 17.074 1.00 85.75 89 ASN A CA 1
ATOM 683 C C . ASN A 1 89 ? -17.420 3.730 15.645 1.00 85.75 89 ASN A C 1
ATOM 685 O O . ASN A 1 89 ? -17.363 2.527 15.379 1.00 85.75 89 ASN A O 1
ATOM 689 N N . GLU A 1 90 ? -17.668 4.655 14.719 1.00 92.19 90 GLU A N 1
ATOM 690 C CA . GLU A 1 90 ? -17.619 4.337 13.294 1.00 92.19 90 GLU A CA 1
ATOM 691 C C . GLU A 1 90 ? -16.161 4.145 12.863 1.00 92.19 90 GLU A C 1
ATOM 693 O O . GLU A 1 90 ? -15.288 4.937 13.220 1.00 92.19 90 GLU A O 1
ATOM 698 N N . ILE A 1 91 ? -15.914 3.095 12.084 1.00 93.12 91 ILE A N 1
ATOM 699 C CA . ILE A 1 91 ? -14.608 2.773 11.508 1.00 93.12 91 ILE A CA 1
ATOM 700 C C . ILE A 1 91 ? -14.723 2.678 9.988 1.00 93.12 91 ILE A C 1
ATOM 702 O O . ILE A 1 91 ? -15.748 2.238 9.464 1.00 93.12 91 ILE A O 1
ATOM 706 N N . MET A 1 92 ? -13.660 3.045 9.275 1.00 93.38 92 MET A N 1
ATOM 707 C CA . MET A 1 92 ? -13.555 2.847 7.830 1.00 93.38 92 MET A CA 1
ATOM 708 C C . MET A 1 92 ? -12.576 1.709 7.562 1.00 93.38 92 MET A C 1
ATOM 710 O O . MET A 1 92 ? -11.419 1.779 7.963 1.00 93.38 92 MET A O 1
ATOM 714 N N . LEU A 1 93 ? -13.036 0.665 6.879 1.00 95.38 93 LEU A N 1
ATOM 715 C CA . LEU A 1 93 ? -12.192 -0.465 6.499 1.00 95.38 93 LEU A CA 1
ATOM 716 C C . LEU A 1 93 ? -11.856 -0.376 5.017 1.00 95.38 93 LEU A C 1
ATOM 718 O O . LEU A 1 93 ? -12.755 -0.163 4.202 1.00 95.38 93 LEU A O 1
ATOM 722 N N . GLU A 1 94 ? -10.588 -0.591 4.676 1.00 95.31 94 GLU A N 1
ATOM 723 C CA . GLU A 1 94 ? -10.134 -0.793 3.302 1.00 95.31 94 GLU A CA 1
ATOM 724 C C . GLU A 1 94 ? -9.796 -2.269 3.074 1.00 95.31 94 GLU A C 1
ATOM 726 O O . GLU A 1 94 ? -9.214 -2.934 3.927 1.00 95.31 94 GLU A O 1
ATOM 731 N N . TYR A 1 95 ? -10.181 -2.795 1.917 1.00 95.69 95 TYR A N 1
ATOM 732 C CA . TYR A 1 95 ? -9.971 -4.193 1.541 1.00 95.69 95 TYR A CA 1
ATOM 733 C C . TYR A 1 95 ? -9.856 -4.323 0.016 1.00 95.69 95 TYR A C 1
ATOM 735 O O . TYR A 1 95 ? -10.263 -3.412 -0.713 1.00 95.69 95 TYR A O 1
ATOM 743 N N . PRO A 1 96 ? -9.335 -5.441 -0.522 1.00 96.06 96 PRO A N 1
ATOM 744 C CA . PRO A 1 96 ? -9.315 -5.668 -1.964 1.00 96.06 96 PRO A CA 1
ATOM 745 C C . PRO A 1 96 ? -10.715 -5.529 -2.576 1.00 96.06 96 PRO A C 1
ATOM 747 O O . PRO A 1 96 ? -11.682 -6.076 -2.048 1.00 96.06 96 PRO A O 1
ATOM 750 N N . ALA A 1 97 ? -10.846 -4.857 -3.720 1.00 94.94 97 ALA A N 1
ATOM 751 C CA . ALA A 1 97 ? -12.136 -4.580 -4.365 1.00 94.94 97 ALA A CA 1
ATOM 752 C C . ALA A 1 97 ? -12.881 -5.843 -4.855 1.00 94.94 97 ALA A C 1
ATOM 754 O O . ALA A 1 97 ? -14.056 -5.783 -5.227 1.00 94.94 97 ALA A O 1
ATOM 755 N N . SER A 1 98 ? -12.201 -6.991 -4.879 1.00 94.62 98 SER A N 1
ATOM 756 C CA . SER A 1 98 ? -12.780 -8.313 -5.132 1.00 94.62 98 SER A CA 1
ATOM 757 C C . SER A 1 98 ? -13.437 -8.951 -3.902 1.00 94.62 98 SER A C 1
ATOM 759 O O . SER A 1 98 ? -14.080 -9.989 -4.045 1.00 94.62 98 SER A O 1
ATOM 761 N N . THR A 1 99 ? -13.256 -8.382 -2.707 1.00 95.69 99 THR A N 1
ATOM 762 C CA . THR A 1 99 ? -13.755 -8.938 -1.441 1.00 95.69 99 THR A CA 1
ATOM 763 C C . THR A 1 99 ? -15.277 -8.878 -1.394 1.00 95.69 99 THR A C 1
ATOM 765 O O . THR A 1 99 ? -15.873 -7.818 -1.582 1.00 95.69 99 THR A O 1
ATOM 768 N N . GLN A 1 100 ? -15.907 -10.025 -1.140 1.00 95.38 100 GLN A N 1
ATOM 769 C CA . GLN A 1 100 ? -17.367 -10.150 -1.024 1.00 95.38 100 GLN A CA 1
ATOM 770 C C . GLN A 1 100 ? -17.827 -10.347 0.423 1.00 95.38 100 GLN A C 1
ATOM 772 O O . GLN A 1 100 ? -18.944 -9.965 0.770 1.00 95.38 100 GLN A O 1
ATOM 777 N N . THR A 1 101 ? -16.959 -10.907 1.264 1.00 97.38 101 THR A N 1
ATOM 778 C CA . THR A 1 101 ? -17.236 -11.231 2.663 1.00 97.38 101 THR A CA 1
ATOM 779 C C . THR A 1 101 ? -16.018 -10.861 3.498 1.00 97.38 101 THR A C 1
ATOM 781 O O . THR A 1 101 ? -14.896 -11.178 3.111 1.00 97.38 101 THR A O 1
ATOM 784 N N . LEU A 1 102 ? -16.250 -10.197 4.624 1.00 98.06 102 LEU A N 1
ATOM 785 C CA . LEU A 1 102 ? -15.281 -10.023 5.702 1.00 98.06 102 LEU A CA 1
ATOM 786 C C . LEU A 1 102 ? -15.564 -11.047 6.799 1.00 98.06 102 LEU A C 1
ATOM 788 O O . LEU A 1 102 ? -16.711 -11.445 6.990 1.00 98.06 102 LEU A O 1
ATOM 792 N N . TYR A 1 103 ? -14.541 -11.444 7.542 1.00 98.38 103 TYR A N 1
ATOM 793 C CA . TYR A 1 103 ? -14.650 -12.436 8.607 1.00 98.38 103 TYR A CA 1
ATOM 794 C C . TYR A 1 103 ? -14.196 -11.805 9.917 1.00 98.38 103 TYR A C 1
ATOM 796 O O . TYR A 1 103 ? -13.037 -11.422 10.056 1.00 98.38 103 TYR A O 1
ATOM 804 N N . LEU A 1 104 ? -15.127 -11.642 10.856 1.00 97.62 104 LEU A N 1
ATOM 805 C CA . LEU A 1 104 ? -14.871 -11.045 12.164 1.00 97.62 104 LEU A CA 1
ATOM 806 C C . LEU A 1 104 ? -14.596 -12.166 13.159 1.00 97.62 104 LEU A C 1
ATOM 808 O O . LEU A 1 104 ? -15.503 -12.928 13.481 1.00 97.62 104 LEU A O 1
ATOM 812 N N . GLN A 1 105 ? -13.364 -12.255 13.644 1.00 96.12 105 GLN A N 1
ATOM 813 C CA . GLN A 1 105 ? -12.971 -13.185 14.690 1.00 96.12 105 GLN A CA 1
ATOM 814 C C . GLN A 1 105 ? -12.955 -12.485 16.052 1.00 96.12 105 GLN A C 1
ATOM 816 O O . GLN A 1 105 ? -12.335 -11.431 16.189 1.00 96.12 105 GLN A O 1
ATOM 821 N N . PHE A 1 106 ? -13.591 -13.078 17.060 1.00 93.25 106 PHE A N 1
ATOM 822 C CA . PHE A 1 106 ? -13.652 -12.542 18.426 1.00 93.25 106 PHE A CA 1
ATOM 823 C C . PHE A 1 106 ? -13.738 -13.679 19.462 1.00 93.25 106 PHE A C 1
ATOM 825 O O . PHE A 1 106 ? -14.148 -14.794 19.118 1.00 93.25 106 PHE A O 1
ATOM 832 N N . PRO A 1 107 ? -13.310 -13.446 20.714 1.00 91.75 107 PRO A N 1
ATOM 833 C CA . PRO A 1 107 ? -13.381 -14.441 21.784 1.00 91.75 107 PRO A CA 1
ATOM 834 C C . PRO A 1 107 ? -14.811 -14.621 22.329 1.00 91.75 107 PRO A C 1
ATOM 836 O O . PRO A 1 107 ? -15.602 -13.677 22.377 1.00 91.75 107 PRO A O 1
ATOM 839 N N . LEU A 1 108 ? -15.120 -15.842 22.770 1.00 89.88 108 LEU A N 1
ATOM 840 C CA . LEU A 1 108 ? -16.361 -16.242 23.441 1.00 89.88 108 LEU A CA 1
ATOM 841 C C . LEU A 1 108 ? -16.095 -16.677 24.882 1.00 89.88 108 LEU A C 1
ATOM 843 O O . LEU A 1 108 ? -15.034 -17.232 25.150 1.00 89.88 108 LEU A O 1
ATOM 847 N N . GLN A 1 109 ? -17.126 -16.614 25.736 1.00 85.81 109 GLN A N 1
ATOM 848 C CA . GLN A 1 109 ? -17.088 -16.969 27.175 1.00 85.81 109 GLN A CA 1
ATOM 849 C C . GLN A 1 109 ? -16.562 -18.376 27.502 1.00 85.81 109 GLN A C 1
ATOM 851 O O . GLN A 1 109 ? -16.251 -18.709 28.644 1.00 85.81 109 GLN A O 1
ATOM 856 N N . ASN A 1 110 ? -16.525 -19.260 26.508 1.00 82.62 110 ASN A N 1
ATOM 857 C CA . ASN A 1 110 ? -16.019 -20.622 26.639 1.00 82.62 110 ASN A CA 1
ATOM 858 C C . ASN A 1 110 ? -14.511 -20.736 26.323 1.00 82.62 110 ASN A C 1
ATOM 860 O O . ASN A 1 110 ? -14.003 -21.856 26.210 1.00 82.62 110 ASN A O 1
ATOM 864 N N . GLY A 1 111 ? -13.818 -19.607 26.138 1.00 80.75 111 GLY A N 1
ATOM 865 C CA . GLY A 1 111 ? -12.403 -19.519 25.782 1.00 80.75 111 GLY A CA 1
ATOM 866 C C . GLY A 1 111 ? -12.079 -19.868 24.325 1.00 80.75 111 GLY A C 1
ATOM 867 O O . GLY A 1 111 ? -10.904 -19.953 23.965 1.00 80.75 111 GLY A O 1
ATOM 868 N N . LYS A 1 112 ? -13.083 -20.114 23.473 1.00 89.25 112 LYS A N 1
ATOM 869 C CA . LYS A 1 112 ? -12.893 -20.304 22.025 1.00 89.25 112 LYS A CA 1
ATOM 870 C C . LYS A 1 112 ? -13.032 -18.977 21.291 1.00 89.25 112 LYS A C 1
ATOM 872 O O . LYS A 1 112 ? -13.578 -18.014 21.814 1.00 89.25 112 LYS A O 1
ATOM 877 N N . LYS A 1 113 ? -12.578 -18.959 20.041 1.00 91.31 113 LYS A N 1
ATOM 878 C CA . LYS A 1 113 ? -12.852 -17.869 19.106 1.00 91.31 113 LYS A CA 1
ATOM 879 C C . LYS A 1 113 ? -13.995 -18.255 18.176 1.00 91.31 113 LYS A C 1
ATOM 881 O O . LYS A 1 113 ? -14.024 -19.383 17.682 1.00 91.31 113 LYS A O 1
ATOM 886 N N . GLU A 1 114 ? -14.900 -17.323 17.929 1.00 93.81 114 GLU A N 1
ATOM 887 C CA . GLU A 1 114 ? -15.906 -17.417 16.874 1.00 93.81 114 GLU A CA 1
ATOM 888 C C . GLU A 1 114 ? -15.455 -16.618 15.655 1.00 93.81 114 GLU A C 1
ATOM 890 O O . GLU A 1 114 ? -14.711 -15.649 15.793 1.00 93.81 114 GLU A O 1
ATOM 895 N N . VAL A 1 115 ? -15.892 -17.039 14.466 1.00 96.81 115 VAL A N 1
ATOM 896 C CA . VAL A 1 115 ? -15.708 -16.306 13.212 1.00 96.81 115 VAL A CA 1
ATOM 897 C C . VAL A 1 115 ? -17.084 -16.019 12.618 1.00 96.81 115 VAL A C 1
ATOM 899 O O . VAL A 1 115 ? -17.805 -16.936 12.229 1.00 96.81 115 VAL A O 1
ATOM 902 N N . MET A 1 116 ? -17.439 -14.740 12.532 1.00 96.62 116 MET A N 1
ATOM 903 C CA . MET A 1 116 ? -18.705 -14.270 11.977 1.00 96.62 116 MET A CA 1
ATOM 904 C C . MET A 1 116 ? -18.492 -13.699 10.564 1.00 96.62 116 MET A C 1
ATOM 906 O O . MET A 1 116 ? -17.805 -12.683 10.417 1.00 96.62 116 MET A O 1
ATOM 910 N N . PRO A 1 117 ? -19.089 -14.293 9.513 1.00 97.75 117 PRO A N 1
ATOM 911 C CA . PRO A 1 117 ? -19.018 -13.745 8.165 1.00 97.75 117 PRO A CA 1
ATOM 912 C C . PRO A 1 117 ? -19.941 -12.527 8.009 1.00 97.75 117 PRO A C 1
ATOM 914 O O . PRO A 1 117 ? -21.102 -12.531 8.422 1.00 97.75 117 PRO A O 1
ATOM 917 N N . VAL A 1 118 ? -19.441 -11.491 7.342 1.00 97.19 118 VAL A N 1
ATOM 918 C CA . VAL A 1 118 ? -20.145 -10.239 7.060 1.00 97.19 118 VAL A CA 1
ATOM 919 C C . VAL A 1 118 ? -20.065 -9.948 5.569 1.00 97.19 118 VAL A C 1
ATOM 921 O O . VAL A 1 118 ? -19.003 -9.649 5.031 1.00 97.19 118 VAL A O 1
ATOM 924 N N . VAL A 1 119 ? -21.211 -9.997 4.892 1.00 96.38 119 VAL A N 1
ATOM 925 C CA . VAL A 1 119 ? -21.295 -9.658 3.466 1.00 96.38 119 VAL A CA 1
ATOM 926 C C . VAL A 1 119 ? -21.010 -8.171 3.265 1.00 96.38 119 VAL A C 1
ATOM 928 O O . VAL A 1 119 ? -21.674 -7.318 3.868 1.00 96.38 119 VAL A O 1
ATOM 931 N N . VAL A 1 120 ? -20.065 -7.881 2.372 1.00 94.75 120 VAL A N 1
ATOM 932 C CA . VAL A 1 120 ? -19.724 -6.531 1.923 1.00 94.75 120 VAL A CA 1
ATOM 933 C C . VAL A 1 120 ? -20.848 -5.994 1.044 1.00 94.75 120 VAL A C 1
ATOM 935 O O . VAL A 1 120 ? -21.258 -6.620 0.064 1.00 94.75 120 VAL A O 1
ATOM 938 N N . LYS A 1 121 ? -21.341 -4.798 1.369 1.00 90.25 121 LYS A N 1
ATOM 939 C CA . LYS A 1 121 ? -22.370 -4.107 0.586 1.00 90.25 121 LYS A CA 1
ATOM 940 C C . LYS A 1 121 ? -21.756 -2.929 -0.160 1.00 90.25 121 LYS A C 1
ATOM 942 O O . LYS A 1 121 ? -21.080 -2.099 0.433 1.00 90.25 121 LYS A O 1
ATOM 947 N N . ALA A 1 122 ? -22.055 -2.808 -1.451 1.00 80.31 122 ALA A N 1
ATOM 948 C CA . ALA A 1 122 ? -21.705 -1.628 -2.240 1.00 80.31 122 ALA A CA 1
ATOM 949 C C . ALA A 1 122 ? -22.641 -0.457 -1.882 1.00 80.31 122 ALA A C 1
ATOM 951 O O . ALA A 1 122 ? -23.612 -0.179 -2.585 1.00 80.31 122 ALA A O 1
ATOM 952 N N . THR A 1 123 ? -22.393 0.193 -0.745 1.00 79.38 123 THR A N 1
ATOM 953 C CA . THR A 1 123 ? -23.207 1.294 -0.219 1.00 79.38 123 THR A CA 1
ATOM 954 C C . THR A 1 123 ? -22.326 2.373 0.402 1.00 79.38 123 THR A C 1
ATOM 956 O O . THR A 1 123 ? -21.229 2.097 0.869 1.00 79.38 123 THR A O 1
ATOM 959 N N . ARG A 1 124 ? -22.826 3.613 0.416 1.00 81.81 124 ARG A N 1
ATOM 960 C CA . ARG A 1 124 ? -22.229 4.717 1.186 1.00 81.81 124 ARG A CA 1
ATOM 961 C C . ARG A 1 124 ? -22.739 4.775 2.628 1.00 81.81 124 ARG A C 1
ATOM 963 O O . ARG A 1 124 ? -22.244 5.574 3.409 1.00 81.81 124 ARG A O 1
ATOM 970 N N . ALA A 1 125 ? -23.774 4.001 2.952 1.00 90.19 125 ALA A N 1
ATOM 971 C CA . ALA A 1 125 ? -24.327 3.947 4.297 1.00 90.19 125 ALA A CA 1
ATOM 972 C C . ALA A 1 125 ? -23.471 3.054 5.195 1.00 90.19 125 ALA A C 1
ATOM 974 O O . ALA A 1 125 ? -23.049 1.977 4.776 1.00 90.19 125 ALA A O 1
ATOM 975 N N . THR A 1 126 ? -23.302 3.471 6.442 1.00 94.06 126 THR A N 1
ATOM 976 C CA . THR A 1 126 ? -22.599 2.701 7.463 1.00 94.06 126 THR A CA 1
ATOM 977 C C . THR A 1 126 ? -23.310 1.381 7.747 1.00 94.06 126 THR A C 1
ATOM 979 O O . THR A 1 126 ? -24.525 1.340 7.968 1.00 94.06 126 THR A O 1
ATOM 982 N N . GLN A 1 127 ? -22.555 0.284 7.747 1.00 95.19 127 GLN A N 1
ATOM 983 C CA . GLN A 1 127 ? -23.072 -1.045 8.050 1.00 95.19 127 GLN A CA 1
ATOM 984 C C . GLN A 1 127 ? -22.923 -1.345 9.544 1.00 95.19 127 GLN A C 1
ATOM 986 O O . GLN A 1 127 ? -21.816 -1.461 10.063 1.00 95.19 127 GLN A O 1
ATOM 991 N N . ALA A 1 128 ? -24.054 -1.495 10.235 1.00 95.69 128 ALA A N 1
ATOM 992 C CA . ALA A 1 128 ? -24.079 -1.895 11.637 1.00 95.69 128 ALA A CA 1
ATOM 993 C C . ALA A 1 128 ? -23.958 -3.421 11.780 1.00 95.69 128 ALA A C 1
ATOM 995 O O . ALA A 1 128 ? -24.667 -4.176 11.108 1.00 95.69 128 ALA A O 1
ATOM 996 N N . ILE A 1 129 ? -23.080 -3.861 12.676 1.00 96.00 129 ILE A N 1
ATOM 997 C CA . ILE A 1 129 ? -22.829 -5.255 13.034 1.00 96.00 129 ILE A CA 1
ATOM 998 C C . ILE A 1 129 ? -22.952 -5.364 14.555 1.00 96.00 129 ILE A C 1
ATOM 1000 O O . ILE A 1 129 ? -22.403 -4.547 15.297 1.00 96.00 129 ILE A O 1
ATOM 1004 N N . LYS A 1 130 ? -23.688 -6.370 15.025 1.00 96.12 130 LYS A N 1
ATOM 1005 C CA . LYS A 1 130 ? -23.788 -6.698 16.447 1.00 96.12 130 LYS A CA 1
ATOM 1006 C C . LYS A 1 130 ? -23.178 -8.078 16.660 1.00 96.12 130 LYS A C 1
ATOM 1008 O O . LYS A 1 130 ? -23.640 -9.034 16.039 1.00 96.12 130 LYS A O 1
ATOM 1013 N N . LEU A 1 131 ? -22.151 -8.154 17.500 1.00 94.81 131 LEU A N 1
ATOM 1014 C CA . LEU A 1 131 ? -21.559 -9.417 17.922 1.00 94.81 131 LEU A CA 1
ATOM 1015 C C . LEU A 1 131 ? -22.542 -10.192 18.829 1.00 94.81 131 LEU A C 1
ATOM 1017 O O . LEU A 1 131 ? -23.410 -9.569 19.456 1.00 94.81 131 LEU A O 1
ATOM 1021 N N . PRO A 1 132 ? -22.442 -11.532 18.884 1.00 92.12 132 PRO A N 1
ATOM 1022 C CA . PRO A 1 132 ? -23.270 -12.388 19.734 1.00 92.12 132 PRO A CA 1
ATOM 1023 C C . PRO A 1 132 ? -23.244 -12.023 21.227 1.00 92.12 132 PRO A C 1
ATOM 1025 O O . PRO A 1 132 ? -22.318 -11.379 21.718 1.00 92.12 132 PRO A O 1
ATOM 1028 N N . GLU A 1 133 ? -24.277 -12.459 21.957 1.00 88.19 133 GLU A N 1
ATOM 1029 C CA . GLU A 1 133 ? -24.425 -12.187 23.397 1.00 88.19 133 GLU A CA 1
ATOM 1030 C C . GLU A 1 133 ? -23.355 -12.885 24.262 1.00 88.19 133 GLU A C 1
ATOM 1032 O O . GLU A 1 133 ? -23.062 -12.441 25.369 1.00 88.19 133 GLU A O 1
ATOM 1037 N N . ASP A 1 134 ? -22.766 -13.974 23.764 1.00 86.94 134 ASP A N 1
ATOM 1038 C CA . ASP A 1 134 ? -21.725 -14.771 24.420 1.00 86.94 134 ASP A CA 1
ATOM 1039 C C . ASP A 1 134 ? -20.293 -14.366 24.033 1.00 86.94 134 ASP A C 1
ATOM 1041 O O . ASP A 1 134 ? -19.342 -15.054 24.420 1.00 86.94 134 ASP A O 1
ATOM 1045 N N . ALA A 1 135 ? -20.126 -13.234 23.334 1.00 86.44 135 ALA A N 1
ATOM 1046 C CA . ALA A 1 135 ? -18.830 -12.576 23.196 1.00 86.44 135 ALA A CA 1
ATOM 1047 C C . ALA A 1 135 ? -18.215 -12.308 24.583 1.00 86.44 135 ALA A C 1
ATOM 1049 O O . ALA A 1 135 ? -18.924 -12.013 25.551 1.00 86.44 135 ALA A O 1
ATOM 1050 N N . GLU A 1 136 ? -16.893 -12.421 24.686 1.00 84.88 136 GLU A N 1
ATOM 1051 C CA . GLU A 1 136 ? -16.160 -12.274 25.946 1.00 84.88 136 GLU A CA 1
ATOM 1052 C C . GLU A 1 136 ? -15.120 -11.156 25.885 1.00 84.88 136 GLU A C 1
ATOM 1054 O O . GLU A 1 136 ? -14.595 -10.798 24.830 1.00 84.88 136 GLU A O 1
ATOM 1059 N N . TYR A 1 137 ? -14.813 -10.612 27.058 1.00 73.88 137 TYR A N 1
ATOM 1060 C CA . TYR A 1 137 ? -13.686 -9.723 27.269 1.00 73.88 137 TYR A CA 1
ATOM 1061 C C . TYR A 1 137 ? -12.396 -10.534 27.419 1.00 73.88 137 TYR A C 1
ATOM 1063 O O . TYR A 1 137 ? -12.160 -11.143 28.461 1.00 73.88 137 TYR A O 1
ATOM 1071 N N . GLU A 1 138 ? -11.537 -10.537 26.399 1.00 64.88 138 GLU A N 1
ATOM 1072 C CA . GLU A 1 138 ? -10.179 -11.071 26.543 1.00 64.88 138 GLU A CA 1
ATOM 1073 C C . GLU A 1 138 ? -9.241 -9.928 26.953 1.00 64.88 138 GLU A C 1
ATOM 1075 O O . GLU A 1 138 ? -8.746 -9.195 26.102 1.00 64.88 138 GLU A O 1
ATOM 1080 N N . MET A 1 139 ? -8.983 -9.768 28.256 1.00 61.94 139 MET A N 1
ATOM 1081 C CA . MET A 1 139 ? -7.834 -8.991 28.730 1.00 61.94 139 MET A CA 1
ATOM 1082 C C . MET A 1 139 ? -6.721 -9.916 29.202 1.00 61.94 139 MET A C 1
ATOM 1084 O O . MET A 1 139 ? -6.922 -10.784 30.051 1.00 61.94 139 MET A O 1
ATOM 1088 N N . LYS A 1 140 ? -5.518 -9.689 28.671 1.00 56.34 140 LYS A N 1
ATOM 1089 C CA . LYS A 1 140 ? -4.270 -10.173 29.264 1.00 56.34 140 LYS A CA 1
ATOM 1090 C C . LYS A 1 140 ? -3.607 -8.975 29.939 1.00 56.34 140 LYS A C 1
ATOM 1092 O O . LYS A 1 140 ? -3.356 -7.978 29.268 1.00 56.34 140 LYS A O 1
ATOM 1097 N N . ASP A 1 141 ? -3.362 -9.091 31.244 1.00 54.25 141 ASP A N 1
ATOM 1098 C CA . ASP A 1 141 ? -2.869 -8.022 32.137 1.00 54.25 141 ASP A CA 1
ATOM 1099 C C . ASP A 1 141 ? -1.606 -7.303 31.615 1.00 54.25 141 ASP A C 1
ATOM 1101 O O . ASP A 1 141 ? -1.384 -6.134 31.920 1.00 54.25 141 ASP A O 1
ATOM 1105 N N . ASP A 1 142 ? -0.800 -7.969 30.783 1.00 53.81 142 ASP A N 1
ATOM 1106 C CA . ASP A 1 142 ? 0.501 -7.457 30.341 1.00 53.81 142 ASP A CA 1
ATOM 1107 C C . ASP A 1 142 ? 0.443 -6.510 29.119 1.00 53.81 142 ASP A C 1
ATOM 1109 O O . ASP A 1 142 ? 1.472 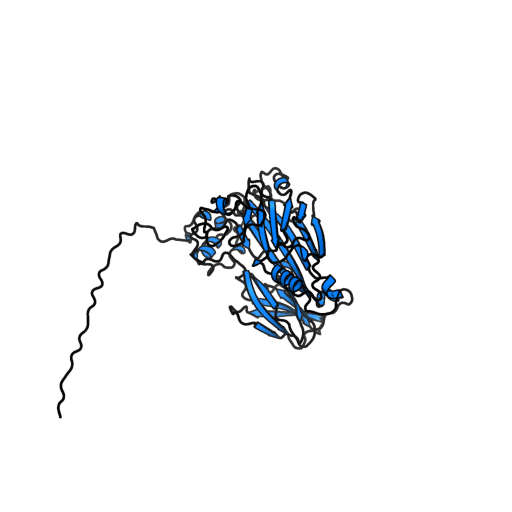-5.940 28.763 1.00 53.81 142 ASP A O 1
ATOM 1113 N N . ASP A 1 143 ? -0.722 -6.311 28.475 1.00 60.78 143 ASP A N 1
ATOM 1114 C CA . ASP A 1 143 ? -0.819 -5.614 27.172 1.00 60.78 143 ASP A CA 1
ATOM 1115 C C . ASP A 1 143 ? -2.082 -4.732 27.023 1.00 60.78 143 ASP A C 1
ATOM 1117 O O . ASP A 1 143 ? -2.683 -4.634 25.950 1.00 60.78 143 ASP A O 1
ATOM 1121 N N . ILE A 1 144 ? -2.506 -4.079 28.114 1.00 62.47 144 ILE A N 1
ATOM 1122 C CA . ILE A 1 144 ? -3.777 -3.328 28.212 1.00 62.47 144 ILE A CA 1
ATOM 1123 C C . ILE A 1 144 ? -4.027 -2.354 27.042 1.00 62.47 144 ILE A C 1
ATOM 1125 O O . ILE A 1 144 ? -5.138 -2.274 26.524 1.00 62.47 144 ILE A O 1
ATOM 1129 N N . TYR A 1 145 ? -2.982 -1.692 26.537 1.00 64.06 145 TYR A N 1
ATOM 1130 C CA . TYR A 1 145 ? -3.090 -0.711 25.451 1.00 64.06 145 TYR A CA 1
ATOM 1131 C C . TYR A 1 145 ? -3.409 -1.333 24.086 1.00 64.06 145 TYR A C 1
ATOM 1133 O O . TYR A 1 145 ? -4.015 -0.676 23.241 1.00 64.06 145 TYR A O 1
ATOM 1141 N N . LYS A 1 146 ? -3.050 -2.603 23.854 1.00 59.69 146 LYS A N 1
ATOM 1142 C CA . LYS A 1 146 ? -3.333 -3.296 22.588 1.00 59.69 146 LYS A CA 1
ATOM 1143 C C . LYS A 1 146 ? -4.838 -3.444 22.344 1.00 59.69 146 LYS A C 1
ATOM 1145 O O . LYS A 1 146 ? -5.270 -3.450 21.196 1.00 59.69 146 LYS A O 1
ATOM 1150 N N . TYR A 1 147 ? -5.617 -3.529 23.421 1.00 66.25 147 TYR A N 1
ATOM 1151 C CA . TYR A 1 147 ? -7.072 -3.684 23.387 1.00 66.25 147 TYR A CA 1
ATOM 1152 C C . TYR A 1 147 ? -7.822 -2.342 23.393 1.00 66.25 147 TYR A C 1
ATOM 1154 O O . TYR A 1 147 ? -9.033 -2.330 23.208 1.00 66.25 147 TYR A O 1
ATOM 1162 N N . GLU A 1 148 ? -7.116 -1.217 23.558 1.00 81.44 148 GLU A N 1
ATOM 1163 C CA . GLU A 1 148 ? -7.678 0.145 23.513 1.00 81.44 148 GLU A CA 1
ATOM 1164 C C . GLU A 1 148 ? -7.345 0.882 22.199 1.00 81.44 148 GLU A C 1
ATOM 1166 O O . GLU A 1 148 ? -7.940 1.915 21.877 1.00 81.44 148 GLU A O 1
ATOM 1171 N N . LEU A 1 149 ? -6.416 0.336 21.409 1.00 89.44 149 LEU A N 1
ATOM 1172 C CA . LEU A 1 149 ? -6.030 0.853 20.100 1.00 89.44 149 LEU A CA 1
ATOM 1173 C C . LEU A 1 149 ? -6.756 0.114 18.981 1.00 89.44 149 LEU A C 1
ATOM 1175 O O . LEU A 1 149 ? -6.757 -1.116 18.906 1.00 89.44 149 LEU A O 1
ATOM 1179 N N . THR A 1 150 ? -7.283 0.883 18.036 1.00 93.25 150 THR A N 1
ATOM 1180 C CA . THR A 1 150 ? -7.605 0.345 16.720 1.00 93.25 150 THR A CA 1
ATOM 1181 C C . THR A 1 150 ? -6.324 0.213 15.910 1.00 93.25 150 THR A C 1
ATOM 1183 O O . THR A 1 150 ? -5.568 1.175 15.767 1.00 93.25 150 THR A O 1
ATOM 1186 N N . HIS A 1 151 ? -6.106 -0.975 15.361 1.00 95.25 151 HIS A N 1
ATOM 1187 C CA . HIS A 1 151 ? -5.034 -1.253 14.420 1.00 95.25 151 HIS A CA 1
ATOM 1188 C C . HIS A 1 151 ? -5.641 -1.348 13.025 1.00 95.25 151 HIS A C 1
ATOM 1190 O O . HIS A 1 151 ? -6.455 -2.236 12.781 1.00 95.25 151 HIS A O 1
ATOM 1196 N N . TYR A 1 152 ? -5.261 -0.446 12.125 1.00 97.06 152 TYR A N 1
ATOM 1197 C CA . TYR A 1 152 ? -5.591 -0.527 10.701 1.00 97.06 152 TYR A CA 1
ATOM 1198 C C . TYR A 1 152 ? -4.381 -1.047 9.946 1.00 97.06 152 TYR A C 1
ATOM 1200 O O . TYR A 1 152 ? -3.289 -0.512 10.121 1.00 97.06 152 TYR A O 1
ATOM 1208 N N . ILE A 1 153 ? -4.568 -2.061 9.108 1.00 96.69 153 ILE A N 1
ATOM 1209 C CA . ILE A 1 153 ? -3.471 -2.697 8.386 1.00 96.69 153 ILE A CA 1
ATOM 1210 C C . ILE A 1 153 ? -3.699 -2.533 6.887 1.00 96.69 153 ILE A C 1
ATOM 1212 O O . ILE A 1 153 ? -4.667 -3.043 6.323 1.00 96.69 153 ILE A O 1
ATOM 1216 N N . SER A 1 154 ? -2.788 -1.807 6.242 1.00 95.00 154 SER A N 1
ATOM 1217 C CA . SER A 1 154 ? -2.721 -1.656 4.790 1.00 95.00 154 SER A CA 1
ATOM 1218 C C . SER A 1 154 ? -1.503 -2.412 4.289 1.00 95.00 154 SER A C 1
ATOM 1220 O O . SER A 1 154 ? -0.380 -2.125 4.699 1.00 95.00 154 SER A O 1
ATOM 1222 N N . ARG A 1 155 ? -1.708 -3.350 3.366 1.00 95.88 155 ARG A N 1
ATOM 1223 C CA . ARG A 1 155 ? -0.621 -4.107 2.746 1.00 95.88 155 ARG A CA 1
ATOM 1224 C C . ARG A 1 155 ? -0.826 -4.274 1.254 1.00 95.88 155 ARG A C 1
ATOM 1226 O O . ARG A 1 155 ? -1.957 -4.285 0.766 1.00 95.88 155 ARG A O 1
ATOM 1233 N N . GLY A 1 156 ? 0.271 -4.435 0.530 1.00 97.06 156 GLY A N 1
ATOM 1234 C CA . GLY A 1 156 ? 0.205 -4.637 -0.909 1.00 97.06 156 GLY A CA 1
ATOM 1235 C C . GLY A 1 156 ? 1.559 -4.745 -1.582 1.00 97.06 156 GLY A C 1
ATOM 1236 O O . GLY A 1 156 ? 2.603 -4.638 -0.941 1.00 97.06 156 GLY A O 1
ATOM 1237 N N . THR A 1 157 ? 1.528 -4.964 -2.888 1.00 98.69 157 THR A N 1
ATOM 1238 C CA . THR A 1 157 ? 2.695 -4.925 -3.765 1.00 98.69 157 THR A CA 1
ATOM 1239 C C . THR A 1 157 ? 2.599 -3.687 -4.648 1.00 98.69 157 THR A C 1
ATOM 1241 O O . THR A 1 157 ? 1.576 -3.459 -5.299 1.00 98.69 157 THR A O 1
ATOM 1244 N N . ILE A 1 158 ? 3.662 -2.888 -4.655 1.00 98.75 158 ILE A N 1
ATOM 1245 C CA . ILE A 1 158 ? 3.847 -1.797 -5.610 1.00 98.75 158 ILE A CA 1
ATOM 1246 C C . ILE A 1 158 ? 4.752 -2.308 -6.719 1.00 98.75 158 ILE A C 1
ATOM 1248 O O . ILE A 1 158 ? 5.782 -2.917 -6.432 1.00 98.75 158 ILE A O 1
ATOM 1252 N N . MET A 1 159 ? 4.350 -2.068 -7.960 1.00 98.81 159 MET A N 1
ATOM 1253 C CA . MET A 1 159 ? 5.077 -2.477 -9.156 1.00 98.81 159 MET A CA 1
ATOM 1254 C C . MET A 1 159 ? 5.175 -1.271 -10.079 1.00 98.81 159 MET A C 1
ATOM 1256 O O . MET A 1 159 ? 4.137 -0.717 -10.448 1.00 98.81 159 MET A O 1
ATOM 1260 N N . PHE A 1 160 ? 6.392 -0.854 -10.404 1.00 98.69 160 PHE A N 1
ATOM 1261 C CA . PHE A 1 160 ? 6.670 0.271 -11.291 1.00 98.69 160 PHE A CA 1
ATOM 1262 C C . PHE A 1 160 ? 7.328 -0.182 -12.588 1.00 98.69 160 PHE A C 1
ATOM 1264 O O . PHE A 1 160 ? 8.049 -1.175 -12.603 1.00 98.69 160 PHE A O 1
ATOM 1271 N N . GLU A 1 161 ? 7.096 0.625 -13.615 1.00 98.12 161 GLU A N 1
ATOM 1272 C CA . GLU A 1 161 ? 7.935 0.801 -14.796 1.00 98.12 161 GLU A CA 1
ATOM 1273 C C . GLU A 1 161 ? 8.824 2.038 -14.596 1.00 98.12 161 GLU A C 1
ATOM 1275 O O . GLU A 1 161 ? 8.399 3.017 -13.971 1.00 98.12 161 GLU A O 1
ATOM 1280 N N . ASP A 1 162 ? 10.028 2.045 -15.163 1.00 95.81 162 ASP A N 1
ATOM 1281 C CA . ASP A 1 162 ? 11.038 3.084 -14.938 1.00 95.81 162 ASP A CA 1
ATOM 1282 C C . ASP A 1 162 ? 11.174 4.105 -16.086 1.00 95.81 162 ASP A C 1
ATOM 1284 O O . ASP A 1 162 ? 11.841 5.138 -15.943 1.00 95.81 162 ASP A O 1
ATOM 1288 N N . TYR A 1 163 ? 10.481 3.870 -17.207 1.00 95.00 163 TYR A N 1
ATOM 1289 C CA . TYR A 1 163 ? 10.684 4.633 -18.442 1.00 95.00 163 TYR A CA 1
ATOM 1290 C C . TYR A 1 163 ? 9.757 5.845 -18.643 1.00 95.00 163 TYR A C 1
ATOM 1292 O O . TYR A 1 163 ? 9.704 6.430 -19.729 1.00 95.00 163 TYR A O 1
ATOM 1300 N N . TRP A 1 164 ? 9.059 6.292 -17.593 1.00 97.00 164 TRP A N 1
ATOM 1301 C CA . TRP A 1 164 ? 8.229 7.503 -17.638 1.00 97.00 164 TRP A CA 1
ATOM 1302 C C . TRP A 1 164 ? 9.034 8.741 -18.118 1.00 97.00 164 TRP A C 1
ATOM 1304 O O . TRP A 1 164 ? 10.199 8.936 -17.742 1.00 97.00 164 TRP A O 1
ATOM 1314 N N . PRO A 1 165 ? 8.463 9.612 -18.977 1.00 95.69 165 PRO A N 1
ATOM 1315 C CA . PRO A 1 165 ? 7.074 9.666 -19.459 1.00 95.69 165 PRO A CA 1
ATOM 1316 C C . PRO A 1 165 ? 6.779 8.811 -20.706 1.00 95.69 165 PRO A C 1
ATOM 1318 O O . PRO A 1 165 ? 5.746 8.995 -21.349 1.00 95.69 165 PRO A O 1
ATOM 1321 N N . VAL A 1 166 ? 7.675 7.900 -21.090 1.00 94.31 166 VAL A N 1
ATOM 1322 C CA . VAL A 1 166 ? 7.544 7.057 -22.287 1.00 94.31 166 VAL A CA 1
ATOM 1323 C C . VAL A 1 166 ? 7.130 5.637 -21.894 1.00 94.31 166 VAL A C 1
ATOM 1325 O O . VAL A 1 166 ? 7.416 5.161 -20.802 1.00 94.31 166 VAL A O 1
ATOM 1328 N N . LYS A 1 167 ? 6.415 4.949 -22.783 1.00 92.25 167 LYS A N 1
ATOM 1329 C CA . LYS A 1 167 ? 6.049 3.539 -22.607 1.00 92.25 167 LYS A CA 1
ATOM 1330 C C . LYS A 1 167 ? 7.292 2.635 -22.651 1.00 92.25 167 LYS A C 1
ATOM 1332 O O . LYS A 1 167 ? 8.087 2.764 -23.582 1.00 92.25 167 LYS A O 1
ATOM 1337 N N . GLY A 1 168 ? 7.428 1.756 -21.655 1.00 89.44 168 GLY A N 1
ATOM 1338 C CA . GLY A 1 168 ? 8.462 0.720 -21.555 1.00 89.44 168 GLY A CA 1
ATOM 1339 C C . GLY A 1 168 ? 8.027 -0.614 -22.168 1.00 89.44 168 GLY A C 1
ATOM 1340 O O . GLY A 1 168 ? 7.207 -0.644 -23.094 1.00 89.44 168 GLY A O 1
ATOM 1341 N N . ASP A 1 169 ? 8.579 -1.714 -21.661 1.00 91.62 169 ASP A N 1
ATOM 1342 C CA . ASP A 1 169 ? 8.248 -3.086 -22.060 1.00 91.62 169 ASP A CA 1
ATOM 1343 C C . ASP A 1 169 ? 7.143 -3.732 -21.207 1.00 91.62 169 ASP A C 1
ATOM 1345 O O . ASP A 1 169 ? 6.574 -4.735 -21.643 1.00 91.62 169 ASP A O 1
ATOM 1349 N N . TYR A 1 170 ? 6.731 -3.104 -20.100 1.00 95.12 170 TYR A N 1
ATOM 1350 C CA . TYR A 1 170 ? 5.530 -3.458 -19.344 1.00 95.12 170 TYR A CA 1
ATOM 1351 C C . TYR A 1 170 ? 5.500 -4.895 -18.827 1.00 95.12 170 TYR A C 1
ATOM 1353 O O . TYR A 1 170 ? 4.480 -5.591 -18.922 1.00 95.12 170 TYR A O 1
ATOM 1361 N N . ASP A 1 171 ? 6.604 -5.328 -18.231 1.00 97.06 171 ASP A N 1
ATOM 1362 C CA . ASP A 1 171 ? 6.630 -6.497 -17.354 1.00 97.06 171 ASP A CA 1
ATOM 1363 C C . ASP A 1 171 ? 6.298 -6.141 -15.884 1.00 97.06 171 ASP A C 1
ATOM 1365 O O . ASP A 1 171 ? 6.042 -7.034 -15.068 1.00 97.06 171 ASP A O 1
ATOM 1369 N N . PHE A 1 172 ? 6.205 -4.842 -15.562 1.00 98.12 172 PHE A N 1
ATOM 1370 C CA . PHE A 1 172 ? 5.962 -4.272 -14.237 1.00 98.12 172 PHE A CA 1
ATOM 1371 C C . PHE A 1 172 ? 6.944 -4.787 -13.175 1.00 98.12 172 PHE A C 1
ATOM 1373 O O . PHE A 1 172 ? 6.575 -4.949 -12.008 1.00 98.12 172 PHE A O 1
ATOM 1380 N N . ASN A 1 173 ? 8.193 -5.081 -13.540 1.00 98.19 173 ASN A N 1
ATOM 1381 C CA . ASN A 1 173 ? 9.202 -5.529 -12.581 1.00 98.19 173 ASN A CA 1
ATOM 1382 C C . ASN A 1 173 ? 10.378 -4.556 -12.399 1.00 98.19 173 ASN A C 1
ATOM 1384 O O . ASN A 1 173 ? 11.260 -4.848 -11.579 1.00 98.19 173 ASN A O 1
ATOM 1388 N N . ASP A 1 174 ? 10.363 -3.394 -13.066 1.00 98.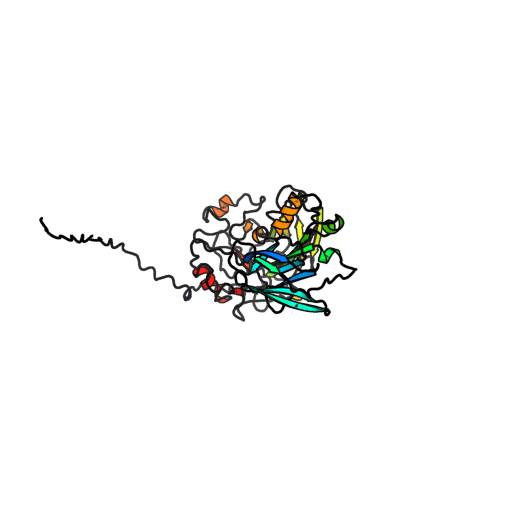31 174 ASP A N 1
ATOM 1389 C CA . ASP A 1 174 ? 11.481 -2.449 -13.011 1.00 98.31 174 ASP A CA 1
ATOM 1390 C C . ASP A 1 174 ? 11.819 -2.036 -11.577 1.00 98.31 174 ASP A C 1
ATOM 1392 O O . ASP A 1 174 ? 12.991 -1.911 -11.206 1.00 98.31 174 ASP A O 1
ATOM 1396 N N . PHE A 1 175 ? 10.784 -1.885 -10.746 1.00 98.69 175 PHE A N 1
ATOM 1397 C CA . PHE A 1 175 ? 10.920 -1.763 -9.301 1.00 98.69 175 PHE A CA 1
ATOM 1398 C C . PHE A 1 175 ? 9.701 -2.353 -8.587 1.00 98.69 175 PHE A C 1
ATOM 1400 O O . PHE A 1 175 ? 8.572 -1.890 -8.770 1.00 98.69 175 PHE A O 1
ATOM 1407 N N . VAL A 1 176 ? 9.925 -3.349 -7.728 1.00 98.88 176 VAL A N 1
ATOM 1408 C CA . VAL A 1 176 ? 8.862 -4.045 -6.996 1.00 98.88 176 VAL A CA 1
ATOM 1409 C C . VAL A 1 176 ? 9.158 -4.056 -5.508 1.00 98.88 176 VAL A C 1
ATOM 1411 O O . VAL A 1 176 ? 10.205 -4.540 -5.072 1.00 98.88 176 VAL A O 1
ATOM 1414 N N . ILE A 1 177 ? 8.194 -3.592 -4.715 1.00 98.75 177 ILE A N 1
ATOM 1415 C CA . ILE A 1 177 ? 8.223 -3.728 -3.257 1.00 98.75 177 ILE A CA 1
ATOM 1416 C C . ILE A 1 177 ? 6.935 -4.344 -2.740 1.00 98.75 177 ILE A C 1
ATOM 1418 O O . ILE A 1 177 ? 5.867 -4.200 -3.336 1.00 98.75 177 ILE A O 1
ATOM 1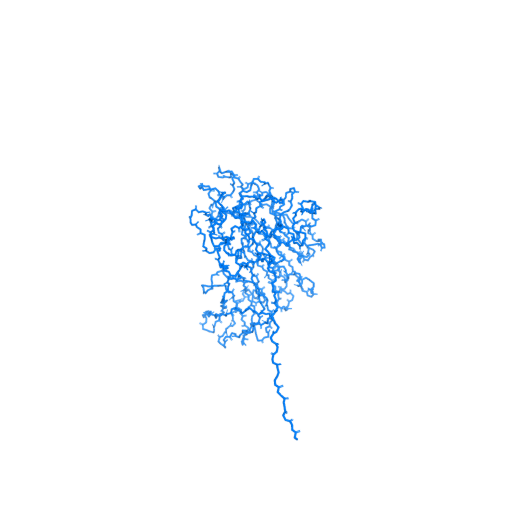422 N N . HIS A 1 178 ? 7.033 -5.015 -1.602 1.00 98.50 178 HIS A N 1
ATOM 1423 C CA . HIS A 1 178 ? 5.893 -5.310 -0.753 1.00 98.50 178 HIS A CA 1
ATOM 1424 C C . HIS A 1 178 ? 5.930 -4.373 0.449 1.00 98.50 178 HIS A C 1
ATOM 1426 O O . HIS A 1 178 ? 6.989 -4.175 1.039 1.00 98.50 178 HIS A O 1
ATOM 1432 N N . TYR A 1 179 ? 4.785 -3.800 0.805 1.00 98.38 179 TYR A N 1
ATOM 1433 C CA . TYR A 1 179 ? 4.641 -3.007 2.017 1.00 98.38 179 TYR A CA 1
ATOM 1434 C C . TYR A 1 179 ? 3.594 -3.622 2.952 1.00 98.38 179 TYR A C 1
ATOM 1436 O O . TYR A 1 179 ? 2.592 -4.177 2.490 1.00 98.38 179 TYR A O 1
ATOM 1444 N N . ASP A 1 180 ? 3.812 -3.451 4.254 1.00 97.50 180 ASP A N 1
ATOM 1445 C CA . ASP A 1 180 ? 2.833 -3.667 5.321 1.00 97.50 180 ASP A CA 1
ATOM 1446 C C . ASP A 1 180 ? 2.912 -2.477 6.290 1.00 97.50 180 ASP A C 1
ATOM 1448 O O . ASP A 1 180 ? 3.962 -2.202 6.877 1.00 97.50 180 ASP A O 1
ATOM 1452 N N . ILE A 1 181 ? 1.820 -1.719 6.380 1.00 98.25 181 ILE A N 1
ATOM 1453 C CA . ILE A 1 181 ? 1.689 -0.526 7.214 1.00 98.25 181 ILE A CA 1
ATOM 1454 C C . ILE A 1 181 ? 0.588 -0.780 8.233 1.00 98.25 181 ILE A C 1
ATOM 1456 O O . ILE A 1 181 ? -0.583 -0.908 7.872 1.00 98.25 181 ILE A O 1
ATOM 1460 N N . THR A 1 182 ? 0.958 -0.773 9.509 1.00 98.00 182 THR A N 1
ATOM 1461 C CA . THR A 1 182 ? 0.021 -0.826 10.630 1.00 98.00 182 THR A CA 1
ATOM 1462 C C . THR A 1 182 ? -0.100 0.553 11.262 1.00 98.00 182 THR A C 1
ATOM 1464 O O . THR A 1 182 ? 0.867 1.082 11.808 1.00 98.00 182 THR A O 1
ATOM 1467 N N . GLY A 1 183 ? -1.293 1.137 11.219 1.00 97.56 183 GLY A N 1
ATOM 1468 C CA . GLY A 1 183 ? -1.613 2.341 11.973 1.00 97.56 183 GLY A CA 1
ATOM 1469 C C . GLY A 1 183 ? -2.264 2.020 13.304 1.00 97.56 183 GLY A C 1
ATOM 1470 O O . GLY A 1 183 ? -3.257 1.299 13.350 1.00 97.56 183 GLY A O 1
ATOM 1471 N N . ARG A 1 184 ? -1.709 2.583 14.375 1.00 96.06 184 ARG A N 1
ATOM 1472 C CA . ARG A 1 184 ? -2.169 2.438 15.757 1.00 96.06 184 ARG A CA 1
ATOM 1473 C C . ARG A 1 184 ? -2.876 3.719 16.170 1.00 96.06 184 ARG A C 1
ATOM 1475 O O . ARG A 1 184 ? -2.230 4.760 16.274 1.00 96.06 184 ARG A O 1
ATOM 1482 N N . ILE A 1 185 ? -4.189 3.650 16.372 1.00 93.69 185 ILE A N 1
ATOM 1483 C CA . ILE A 1 185 ? -5.039 4.825 16.607 1.00 93.69 185 ILE A CA 1
ATOM 1484 C C . ILE A 1 185 ? -5.870 4.615 17.867 1.00 93.69 185 ILE A C 1
ATOM 1486 O O . ILE A 1 185 ? -6.555 3.599 17.997 1.00 93.69 185 ILE A O 1
ATOM 1490 N N . SER A 1 186 ? -5.837 5.573 18.792 1.00 89.88 186 SER A N 1
ATOM 1491 C CA . SER A 1 186 ? -6.671 5.512 19.991 1.00 89.88 186 SER A CA 1
ATOM 1492 C C . SER A 1 186 ? -8.136 5.831 19.677 1.00 89.88 186 SER A C 1
ATOM 1494 O O . SER A 1 186 ? -8.452 6.691 18.855 1.00 89.88 186 SER A O 1
ATOM 1496 N N . GLY A 1 187 ? -9.058 5.149 20.359 1.00 77.06 187 GLY A N 1
ATOM 1497 C CA . GLY A 1 187 ? -10.499 5.424 20.279 1.00 77.06 187 GLY A CA 1
ATOM 1498 C C . GLY A 1 187 ? -10.977 6.560 21.194 1.00 77.06 187 GLY A C 1
ATOM 1499 O O . GLY A 1 187 ? -12.179 6.670 21.438 1.00 77.06 187 GLY A O 1
ATOM 1500 N N . GLY A 1 188 ? -10.058 7.366 21.738 1.00 74.69 188 GLY A N 1
ATOM 1501 C CA . GLY A 1 188 ? -10.290 8.176 22.936 1.00 74.69 188 GLY A CA 1
ATOM 1502 C C . GLY A 1 188 ? -9.810 7.467 24.206 1.00 74.69 188 GLY A C 1
ATOM 1503 O O . GLY A 1 188 ? -9.613 6.256 24.209 1.00 74.69 188 GLY A O 1
ATOM 1504 N N . GLY A 1 189 ? -9.614 8.207 25.300 1.00 75.44 189 GLY A N 1
ATOM 1505 C CA . GLY A 1 189 ? -9.258 7.606 26.588 1.00 75.44 189 GLY A CA 1
ATOM 1506 C C . GLY A 1 189 ? -8.205 8.383 27.367 1.00 75.44 189 GLY A C 1
ATOM 1507 O O . GLY A 1 189 ? -8.173 9.616 27.345 1.00 75.44 189 GLY A O 1
ATOM 1508 N N . ARG A 1 190 ? -7.373 7.654 28.117 1.00 81.56 190 ARG A N 1
ATOM 1509 C CA . ARG A 1 190 ? -6.365 8.236 29.013 1.00 81.56 190 ARG A CA 1
ATOM 1510 C C . ARG A 1 190 ? -5.086 8.611 28.247 1.00 81.56 190 ARG A C 1
ATOM 1512 O O . ARG A 1 190 ? -4.791 7.970 27.240 1.00 81.56 190 ARG A O 1
ATOM 1519 N N . PRO A 1 191 ? -4.301 9.601 28.716 1.00 85.38 191 PRO A N 1
ATOM 1520 C CA . PRO A 1 191 ? -3.097 10.070 28.022 1.00 85.38 191 PRO A CA 1
ATOM 1521 C C . PRO A 1 191 ? -2.071 8.973 27.706 1.00 85.38 191 PRO A C 1
ATOM 1523 O O . PRO A 1 191 ? -1.314 9.098 26.745 1.00 85.38 191 PRO A O 1
ATOM 1526 N N . GLU A 1 192 ? -2.019 7.905 28.505 1.00 87.12 192 GLU A N 1
ATOM 1527 C CA . GLU A 1 192 ? -1.030 6.838 28.358 1.00 87.12 192 GLU A CA 1
ATOM 1528 C C . GLU A 1 192 ? -1.214 6.048 27.055 1.00 87.12 192 GLU A C 1
ATOM 1530 O O . GLU A 1 192 ? -0.219 5.706 26.419 1.00 87.12 192 GLU A O 1
ATOM 1535 N N . VAL A 1 193 ? -2.458 5.854 26.601 1.00 86.50 193 VAL A N 1
ATOM 1536 C CA . VAL A 1 193 ? -2.794 5.144 25.350 1.00 86.50 193 VAL A CA 1
ATOM 1537 C C . VAL A 1 193 ? -2.197 5.857 24.138 1.00 86.50 193 VAL A C 1
ATOM 1539 O O . VAL A 1 193 ? -1.621 5.231 23.250 1.00 86.50 193 VAL A O 1
ATOM 1542 N N . TYR A 1 194 ? -2.247 7.191 24.144 1.00 91.06 194 TYR A N 1
ATOM 1543 C CA . TYR A 1 194 ? -1.747 8.039 23.061 1.00 91.06 194 TYR A CA 1
ATOM 1544 C C . TYR A 1 194 ? -0.222 7.952 22.886 1.00 91.06 194 TYR A C 1
ATOM 1546 O O . TYR A 1 194 ? 0.311 8.310 21.838 1.00 91.06 194 TYR A O 1
ATOM 1554 N N . ASN A 1 195 ? 0.521 7.429 23.871 1.00 90.62 195 ASN A N 1
ATOM 1555 C CA . ASN A 1 195 ? 1.954 7.165 23.704 1.00 90.62 195 ASN A CA 1
ATOM 1556 C C . ASN A 1 195 ? 2.259 6.011 22.746 1.00 90.62 195 ASN A C 1
ATOM 1558 O O . ASN A 1 195 ? 3.413 5.873 22.330 1.00 90.62 195 ASN A O 1
ATOM 1562 N N . HIS A 1 196 ? 1.246 5.216 22.413 1.00 91.44 196 HIS A N 1
ATOM 1563 C CA . HIS A 1 196 ? 1.324 4.058 21.535 1.00 91.44 196 HIS A CA 1
ATOM 1564 C C . HIS A 1 196 ? 0.682 4.315 20.166 1.00 91.44 196 HIS A C 1
ATOM 1566 O O . HIS A 1 196 ? 0.594 3.389 19.361 1.00 91.44 196 HIS A O 1
ATOM 1572 N N . GLU A 1 197 ? 0.275 5.550 19.876 1.00 95.44 197 GLU A N 1
ATOM 1573 C CA . GLU A 1 197 ? -0.198 5.934 18.552 1.00 95.44 197 GLU A CA 1
ATOM 1574 C C . GLU A 1 197 ? 0.949 6.137 17.567 1.00 95.44 197 GLU A C 1
ATOM 1576 O O . GLU A 1 197 ? 2.057 6.562 17.926 1.00 95.44 197 GLU A O 1
ATOM 1581 N N . GLY A 1 198 ? 0.664 5.852 16.301 1.00 97.44 198 GLY A N 1
ATOM 1582 C CA . GLY A 1 198 ? 1.638 6.015 15.241 1.00 97.44 198 GLY A CA 1
ATOM 1583 C C . GLY A 1 198 ? 1.469 5.035 14.094 1.00 97.44 198 GLY A C 1
ATOM 1584 O O . GLY A 1 198 ? 0.403 4.451 13.904 1.00 97.44 198 GLY A O 1
ATOM 1585 N N . LEU A 1 199 ? 2.546 4.869 13.334 1.00 98.56 199 LEU A N 1
ATOM 1586 C CA . LEU A 1 199 ? 2.609 3.995 12.168 1.00 98.56 199 LEU A CA 1
ATOM 1587 C C . LEU A 1 199 ? 3.814 3.068 12.298 1.00 98.56 199 LEU A C 1
ATOM 1589 O O . LEU A 1 199 ? 4.915 3.536 12.580 1.00 98.56 199 LEU A O 1
ATOM 1593 N N . ASP A 1 200 ? 3.614 1.784 12.037 1.00 98.25 200 ASP A N 1
ATOM 1594 C CA . ASP A 1 200 ? 4.687 0.823 11.803 1.00 98.25 200 ASP A CA 1
ATOM 1595 C C . ASP A 1 200 ? 4.674 0.471 10.316 1.00 98.25 200 ASP A C 1
ATOM 1597 O O . ASP A 1 200 ? 3.699 -0.084 9.817 1.00 98.25 200 ASP A O 1
ATOM 1601 N N . ILE A 1 201 ? 5.726 0.852 9.598 1.00 98.69 201 ILE A N 1
ATOM 1602 C CA . ILE A 1 201 ? 5.844 0.733 8.143 1.00 98.69 201 ILE A CA 1
ATOM 1603 C C . ILE A 1 201 ? 6.969 -0.251 7.846 1.00 98.69 201 ILE A C 1
ATOM 1605 O O . ILE A 1 201 ? 8.122 0.017 8.177 1.00 98.69 201 ILE A O 1
ATOM 1609 N N . ASN A 1 202 ? 6.647 -1.359 7.190 1.00 97.88 202 ASN A N 1
ATOM 1610 C CA . ASN A 1 202 ? 7.610 -2.351 6.723 1.00 97.88 202 ASN A CA 1
ATOM 1611 C C . ASN A 1 202 ? 7.606 -2.357 5.198 1.00 97.88 202 ASN A C 1
ATOM 1613 O O . ASN A 1 202 ? 6.544 -2.467 4.585 1.00 97.88 202 ASN A O 1
ATOM 1617 N N . ILE A 1 203 ? 8.781 -2.239 4.584 1.00 98.38 203 ILE A N 1
ATOM 1618 C CA . ILE A 1 203 ? 8.957 -2.255 3.130 1.00 98.38 203 ILE A CA 1
ATOM 1619 C C . ILE A 1 203 ? 10.010 -3.298 2.787 1.00 98.38 203 ILE A C 1
ATOM 1621 O O . ILE A 1 203 ? 11.186 -3.138 3.109 1.00 98.38 203 ILE A O 1
ATOM 1625 N N . GLN A 1 204 ? 9.574 -4.358 2.119 1.00 97.88 204 GLN A N 1
ATOM 1626 C CA . GLN A 1 204 ? 10.424 -5.415 1.598 1.00 97.88 204 GLN A CA 1
ATOM 1627 C C . GLN A 1 204 ? 10.695 -5.172 0.112 1.00 97.88 204 GLN A C 1
ATOM 1629 O O . GLN A 1 204 ? 9.766 -5.074 -0.694 1.00 97.88 204 GLN A O 1
ATOM 1634 N N . PHE A 1 205 ? 11.970 -5.103 -0.263 1.00 97.75 205 PHE A N 1
ATOM 1635 C CA . PHE A 1 205 ? 12.393 -4.969 -1.655 1.00 97.75 205 PHE A CA 1
ATOM 1636 C C . PHE A 1 205 ? 12.284 -6.325 -2.344 1.00 97.75 205 PHE A C 1
ATOM 1638 O O . PHE A 1 205 ? 13.006 -7.251 -1.985 1.00 97.75 205 PHE A O 1
ATOM 1645 N N . LYS A 1 206 ? 11.366 -6.455 -3.308 1.00 98.00 206 LYS A N 1
ATOM 1646 C CA . LYS A 1 206 ? 11.089 -7.727 -3.987 1.00 98.00 206 LYS A CA 1
ATOM 1647 C C . LYS A 1 206 ? 11.905 -7.906 -5.255 1.00 98.00 206 LYS A C 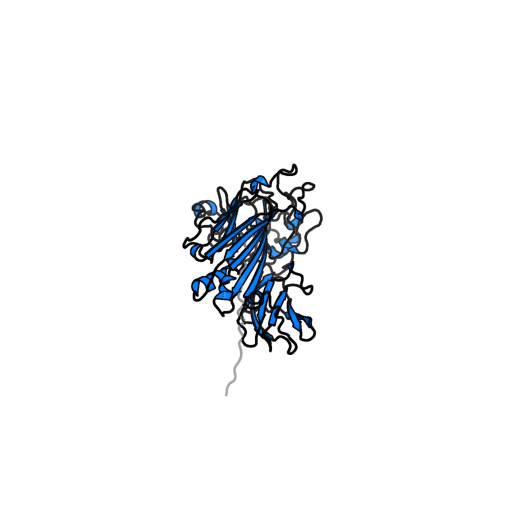1
ATOM 1649 O O . LYS A 1 206 ? 12.431 -8.992 -5.457 1.00 98.00 206 LYS A O 1
ATOM 1654 N N . ALA A 1 207 ? 11.988 -6.881 -6.101 1.00 98.19 207 ALA A N 1
ATOM 1655 C CA . ALA A 1 207 ? 12.673 -6.964 -7.389 1.00 98.19 207 ALA A CA 1
ATOM 1656 C C . ALA A 1 207 ? 13.093 -5.579 -7.896 1.00 98.19 207 ALA A C 1
ATOM 1658 O O . ALA A 1 207 ? 12.464 -4.579 -7.550 1.00 98.19 207 ALA A O 1
ATOM 1659 N N . ILE A 1 208 ? 14.151 -5.526 -8.708 1.00 98.19 208 ILE A N 1
ATOM 1660 C CA . ILE A 1 208 ? 14.553 -4.333 -9.464 1.00 98.19 208 ILE A CA 1
ATOM 1661 C C . ILE A 1 208 ? 15.081 -4.781 -10.837 1.00 98.19 208 ILE A C 1
ATOM 1663 O O . ILE A 1 208 ? 16.280 -5.058 -10.955 1.00 98.19 208 ILE A O 1
ATOM 1667 N N . GLY A 1 209 ? 14.190 -4.862 -11.831 1.00 97.50 209 GLY A N 1
ATOM 1668 C CA . GLY A 1 209 ? 14.484 -5.157 -13.248 1.00 97.50 209 GLY A CA 1
ATOM 1669 C C . GLY A 1 209 ? 14.880 -3.934 -14.082 1.00 97.50 209 GLY A C 1
ATOM 1670 O O . GLY A 1 209 ? 15.408 -4.055 -15.181 1.00 97.50 209 GLY A O 1
ATOM 1671 N N . GLY A 1 210 ? 14.732 -2.730 -13.525 1.00 95.69 210 GLY A N 1
ATOM 1672 C CA . GLY A 1 210 ? 14.996 -1.498 -14.256 1.00 95.69 210 GLY A CA 1
ATOM 1673 C C . GLY A 1 210 ? 16.489 -1.262 -14.440 1.00 95.69 210 GLY A C 1
ATOM 1674 O O . GLY A 1 210 ? 17.300 -1.532 -13.546 1.00 95.69 210 GLY A O 1
ATOM 1675 N N . SER A 1 211 ? 16.905 -0.709 -15.578 1.00 92.19 211 SER A N 1
ATOM 1676 C CA . SER A 1 211 ? 18.319 -0.349 -15.802 1.00 92.19 211 SER A CA 1
ATOM 1677 C C . SER A 1 211 ? 18.686 0.999 -15.185 1.00 92.19 211 SER A C 1
ATOM 1679 O O . SER A 1 211 ? 19.859 1.249 -14.894 1.00 92.19 211 SER A O 1
ATOM 1681 N N . TYR A 1 212 ? 17.697 1.859 -14.941 1.00 93.69 212 TYR A N 1
ATOM 1682 C CA . TYR A 1 212 ? 17.918 3.151 -14.310 1.00 93.69 212 TYR A CA 1
ATOM 1683 C C . TYR A 1 212 ? 18.182 3.004 -12.803 1.00 93.69 212 TYR A C 1
ATOM 1685 O O . TYR A 1 212 ? 17.802 2.031 -12.144 1.00 93.69 212 TYR A O 1
ATOM 1693 N N . ASN A 1 213 ? 18.894 3.981 -12.238 1.00 92.94 213 ASN A N 1
ATOM 1694 C CA . ASN A 1 213 ? 19.300 3.987 -10.829 1.00 92.94 213 ASN A CA 1
ATOM 1695 C C . ASN A 1 213 ? 18.259 4.680 -9.942 1.00 92.94 213 ASN A C 1
ATOM 1697 O O . ASN A 1 213 ? 18.609 5.538 -9.132 1.00 92.94 213 ASN A O 1
ATOM 1701 N N . TYR A 1 214 ? 16.988 4.319 -10.110 1.00 96.81 214 TYR A N 1
ATOM 1702 C CA . TYR A 1 214 ? 15.919 4.834 -9.266 1.00 96.81 214 TYR A CA 1
ATOM 1703 C C . TYR A 1 214 ? 16.041 4.344 -7.821 1.00 96.81 214 TYR A C 1
ATOM 1705 O O . TYR A 1 214 ? 16.396 3.195 -7.536 1.00 96.81 214 TYR A O 1
ATOM 1713 N N . GLN A 1 215 ? 15.707 5.245 -6.905 1.00 96.94 215 GLN A N 1
ATOM 1714 C CA . GLN A 1 215 ? 15.478 4.960 -5.496 1.00 96.94 215 GLN A CA 1
ATOM 1715 C C . GLN A 1 215 ? 13.978 4.926 -5.224 1.00 96.94 215 GLN A C 1
ATOM 1717 O O . GLN A 1 215 ? 13.211 5.611 -5.900 1.00 96.94 215 GLN A O 1
ATOM 1722 N N . LEU A 1 216 ? 13.565 4.163 -4.212 1.00 98.56 216 LEU A N 1
ATOM 1723 C CA . LEU A 1 216 ? 12.193 4.241 -3.721 1.00 98.56 216 LEU A CA 1
ATOM 1724 C C . LEU A 1 216 ? 12.040 5.503 -2.867 1.00 98.56 216 LEU A C 1
ATOM 1726 O O . LEU A 1 216 ? 12.870 5.788 -2.004 1.00 98.56 216 LEU A O 1
ATOM 1730 N N . GLY A 1 217 ? 10.947 6.216 -3.079 1.00 98.69 217 GLY A N 1
ATOM 1731 C CA . GLY A 1 217 ? 10.430 7.259 -2.217 1.00 98.69 217 GLY A CA 1
ATOM 1732 C C . GLY A 1 217 ? 9.060 6.882 -1.655 1.00 98.69 217 GLY A C 1
ATOM 1733 O O . GLY A 1 217 ? 8.295 6.123 -2.258 1.00 98.69 217 GLY A O 1
ATOM 1734 N N . PHE A 1 218 ? 8.752 7.407 -0.474 1.00 98.88 218 PHE A N 1
ATOM 1735 C CA . PHE A 1 218 ? 7.466 7.236 0.185 1.00 98.88 218 PHE A CA 1
ATOM 1736 C C . PHE A 1 218 ? 7.048 8.527 0.890 1.00 98.88 218 PHE A C 1
ATOM 1738 O O . PHE A 1 218 ? 7.744 9.003 1.785 1.00 98.88 218 PHE A O 1
ATOM 1745 N N . GLN A 1 219 ? 5.906 9.084 0.494 1.00 98.88 219 GLN A N 1
ATOM 1746 C CA . GLN A 1 219 ? 5.298 10.266 1.093 1.00 98.88 219 GLN A CA 1
ATOM 1747 C C . GLN A 1 219 ? 3.955 9.906 1.740 1.00 98.88 219 GLN A C 1
ATOM 1749 O O . GLN A 1 219 ? 3.120 9.217 1.151 1.00 98.88 219 GLN A O 1
ATOM 1754 N N . LEU A 1 220 ? 3.737 10.398 2.958 1.00 98.75 220 LEU A N 1
ATOM 1755 C CA . LEU A 1 220 ? 2.444 10.326 3.638 1.00 98.75 220 LEU A CA 1
ATOM 1756 C C . LEU A 1 220 ? 1.692 11.639 3.408 1.00 98.75 220 LEU A C 1
ATOM 1758 O O . LEU A 1 220 ? 1.844 12.583 4.180 1.00 98.75 220 LEU A O 1
ATOM 1762 N N . ASP A 1 221 ? 0.888 11.701 2.344 1.00 98.44 221 ASP A N 1
ATOM 1763 C CA . ASP A 1 221 ? 0.323 12.951 1.798 1.00 98.44 221 ASP A CA 1
ATOM 1764 C C . ASP A 1 221 ? -0.460 13.778 2.832 1.00 98.44 221 ASP A C 1
ATOM 1766 O O . ASP A 1 221 ? -0.416 15.007 2.817 1.00 98.44 221 ASP A O 1
ATOM 1770 N N . ALA A 1 222 ? -1.160 13.104 3.748 1.00 97.56 222 ALA A N 1
ATOM 1771 C CA . ALA A 1 222 ? -1.989 13.736 4.773 1.00 97.56 222 ALA A CA 1
ATOM 1772 C C . ALA A 1 222 ? -1.300 13.891 6.141 1.00 97.56 222 ALA A C 1
ATOM 1774 O O . ALA A 1 222 ? -1.931 14.380 7.079 1.00 97.56 222 ALA A O 1
ATOM 1775 N N . LEU A 1 223 ? -0.034 13.476 6.280 1.00 98.56 223 LEU A N 1
ATOM 1776 C CA . LEU A 1 223 ? 0.710 13.553 7.537 1.00 98.56 223 LEU A CA 1
ATOM 1777 C C . LEU A 1 223 ? 1.850 14.574 7.440 1.00 98.56 223 LEU A C 1
ATOM 1779 O O . LEU A 1 223 ? 2.935 14.229 6.971 1.00 98.56 223 LEU A O 1
ATOM 1783 N N . PRO A 1 224 ? 1.653 15.808 7.935 1.00 98.62 224 PRO A N 1
ATOM 1784 C CA . PRO A 1 224 ? 2.740 16.757 8.130 1.00 98.62 224 PRO A CA 1
ATOM 1785 C C . PRO A 1 224 ? 3.888 16.178 8.961 1.00 98.62 224 PRO A C 1
ATOM 1787 O O . PRO A 1 224 ? 3.667 15.598 10.028 1.00 98.62 224 PRO A O 1
ATOM 1790 N N . ALA A 1 225 ? 5.124 16.390 8.518 1.00 98.62 225 ALA A N 1
ATOM 1791 C CA . ALA A 1 225 ? 6.316 15.864 9.175 1.00 98.62 225 ALA A CA 1
ATOM 1792 C C . ALA A 1 225 ? 6.475 16.366 10.620 1.00 98.62 225 ALA A C 1
ATOM 1794 O O . ALA A 1 225 ? 6.934 15.622 11.487 1.00 98.62 225 ALA A O 1
ATOM 1795 N N . LYS A 1 226 ? 6.031 17.594 10.910 1.00 98.44 226 LYS A N 1
ATOM 1796 C CA . LYS A 1 226 ? 5.979 18.183 12.260 1.00 98.44 226 LYS A CA 1
ATOM 1797 C C . LYS A 1 226 ? 5.101 17.441 13.263 1.00 98.44 226 LYS A C 1
ATOM 1799 O O . LYS A 1 226 ? 5.205 17.702 14.458 1.00 98.44 226 LYS A O 1
ATOM 1804 N N . TYR A 1 227 ? 4.193 16.578 12.808 1.00 98.62 227 TYR A N 1
ATOM 1805 C CA . TYR A 1 227 ? 3.327 15.823 13.710 1.00 98.62 227 TYR A CA 1
ATOM 1806 C C . TYR A 1 227 ? 3.976 14.541 14.239 1.00 98.62 227 TYR A C 1
ATOM 1808 O O . TYR A 1 227 ? 3.461 13.972 15.201 1.00 98.62 227 TYR A O 1
ATOM 1816 N N . ILE A 1 228 ? 5.107 14.122 13.665 1.00 98.56 228 ILE A N 1
ATOM 1817 C CA . ILE A 1 228 ? 5.885 12.970 14.121 1.00 98.56 228 ILE A CA 1
ATOM 1818 C C . ILE A 1 228 ? 6.732 13.398 15.325 1.00 98.56 228 ILE A C 1
ATOM 1820 O O . ILE A 1 228 ? 7.656 14.194 15.190 1.00 98.56 228 ILE A O 1
ATOM 1824 N N . ASP A 1 229 ? 6.427 12.855 16.503 1.00 98.12 229 ASP A N 1
ATOM 1825 C CA . ASP A 1 229 ? 7.116 13.204 17.754 1.00 98.12 229 ASP A CA 1
ATOM 1826 C C . ASP A 1 229 ? 8.479 12.513 17.872 1.00 98.12 229 ASP A C 1
ATOM 1828 O O . ASP A 1 229 ? 9.439 13.067 18.407 1.00 98.12 229 ASP A O 1
ATOM 1832 N N . SER A 1 230 ? 8.564 11.277 17.382 1.00 98.25 230 SER A N 1
ATOM 1833 C CA . SER A 1 230 ? 9.809 10.522 17.281 1.00 98.25 230 SER A CA 1
ATOM 1834 C C . SER A 1 230 ? 9.686 9.450 16.208 1.00 98.25 230 SER A C 1
ATOM 1836 O O . SER A 1 230 ? 8.582 8.990 15.911 1.00 98.25 230 SER A O 1
ATOM 1838 N N . TYR A 1 231 ? 10.817 9.001 15.680 1.00 98.25 231 TYR A N 1
ATOM 1839 C CA . TYR A 1 231 ? 10.872 7.893 14.739 1.00 98.25 231 TYR A CA 1
ATOM 1840 C C . TYR A 1 231 ? 12.032 6.955 15.066 1.00 98.25 231 TYR A C 1
ATOM 1842 O O . TYR A 1 231 ? 13.048 7.380 15.615 1.00 98.25 231 TYR A O 1
ATOM 1850 N N . ASP A 1 232 ? 11.862 5.687 14.717 1.00 97.81 232 ASP A N 1
ATOM 1851 C CA . ASP A 1 232 ? 12.890 4.654 14.754 1.00 97.81 232 ASP A CA 1
ATOM 1852 C C . ASP A 1 232 ? 12.969 4.002 13.373 1.00 97.81 232 ASP A C 1
ATOM 1854 O O . ASP A 1 232 ? 11.944 3.688 12.766 1.00 97.81 232 ASP A O 1
ATOM 1858 N N . ILE A 1 233 ? 14.182 3.853 12.853 1.00 96.62 233 ILE A N 1
ATOM 1859 C CA . ILE A 1 233 ? 14.441 3.305 11.522 1.00 96.62 233 ILE A CA 1
ATOM 1860 C C . ILE A 1 233 ? 15.410 2.145 11.692 1.00 96.62 233 ILE A C 1
ATOM 1862 O O . ILE A 1 233 ? 16.481 2.303 12.275 1.00 96.62 233 ILE A O 1
ATOM 1866 N N . SER A 1 234 ? 15.046 0.989 11.149 1.00 93.31 234 SER A N 1
ATOM 1867 C CA . SER A 1 234 ? 15.878 -0.214 11.166 1.00 93.31 234 SER A CA 1
ATOM 1868 C C . SER A 1 234 ? 15.816 -0.945 9.827 1.00 93.31 234 SER A C 1
ATOM 1870 O O . SER A 1 234 ? 14.905 -0.735 9.027 1.00 93.31 234 SER A O 1
ATOM 1872 N N . GLN A 1 235 ? 16.820 -1.776 9.558 1.00 86.19 235 GLN A N 1
ATOM 1873 C CA . GLN A 1 235 ? 16.978 -2.501 8.296 1.00 86.19 235 GLN A CA 1
ATOM 1874 C C . GLN A 1 235 ? 17.697 -3.830 8.543 1.00 86.19 235 GLN A C 1
ATOM 1876 O O . GLN A 1 235 ? 18.627 -3.876 9.351 1.00 86.19 235 GLN A O 1
ATOM 1881 N N . ASP A 1 236 ? 17.287 -4.895 7.847 1.00 79.06 236 ASP A N 1
ATOM 1882 C CA . ASP A 1 236 ? 17.843 -6.246 8.052 1.00 79.06 236 ASP A CA 1
ATOM 1883 C C . ASP A 1 236 ? 19.326 -6.338 7.652 1.00 79.06 236 ASP A C 1
ATOM 1885 O O . ASP A 1 236 ? 20.112 -7.073 8.251 1.00 79.06 236 ASP A O 1
ATOM 1889 N N . GLN A 1 237 ? 19.716 -5.577 6.624 1.00 76.12 237 GLN A N 1
ATOM 1890 C CA . GLN A 1 237 ? 21.085 -5.454 6.128 1.00 76.12 237 GLN A CA 1
ATOM 1891 C C . GLN A 1 237 ? 21.330 -3.987 5.760 1.00 76.12 237 GLN A C 1
ATOM 1893 O O . GLN A 1 237 ? 20.474 -3.365 5.133 1.00 76.12 237 GLN A O 1
ATOM 1898 N N . GLU A 1 238 ? 22.491 -3.415 6.101 1.00 81.62 238 GLU A N 1
ATOM 1899 C CA . GLU A 1 238 ? 22.786 -1.986 5.860 1.00 81.62 238 GLU A CA 1
ATOM 1900 C C . GLU A 1 238 ? 23.023 -1.596 4.382 1.00 81.62 238 GLU A C 1
ATOM 1902 O O . GLU A 1 238 ? 23.733 -0.631 4.089 1.00 81.62 238 GLU A O 1
ATOM 1907 N N . ILE A 1 239 ? 22.439 -2.343 3.442 1.00 89.19 239 ILE A N 1
ATOM 1908 C CA . ILE A 1 239 ? 22.521 -2.081 2.002 1.00 89.19 239 ILE A CA 1
ATOM 1909 C C . ILE A 1 239 ? 21.588 -0.929 1.622 1.00 89.19 239 ILE A C 1
ATOM 1911 O O . ILE A 1 239 ? 22.018 0.027 0.977 1.00 89.19 239 ILE A O 1
ATOM 1915 N N . VAL A 1 240 ? 20.323 -1.010 2.044 1.00 93.69 240 VAL A N 1
ATOM 1916 C CA . VAL A 1 240 ? 19.324 0.036 1.813 1.00 93.69 240 VAL A CA 1
ATOM 1917 C C . VAL A 1 240 ? 19.191 0.865 3.077 1.00 93.69 240 VAL A C 1
ATOM 1919 O O . VAL A 1 240 ? 18.944 0.297 4.133 1.00 93.69 240 VAL A O 1
ATOM 1922 N N . LYS A 1 241 ? 19.338 2.188 2.967 1.00 94.75 241 LYS A N 1
ATOM 1923 C CA . LYS A 1 241 ? 19.235 3.133 4.087 1.00 94.75 241 LYS A CA 1
ATOM 1924 C C . LYS A 1 241 ? 18.027 4.031 3.915 1.00 94.75 241 LYS A C 1
ATOM 1926 O O . LYS A 1 241 ? 17.842 4.616 2.853 1.00 94.75 241 LYS A O 1
ATOM 1931 N N . VAL A 1 242 ? 17.231 4.187 4.967 1.00 97.25 242 VAL A N 1
ATOM 1932 C CA . VAL A 1 242 ? 16.087 5.105 4.940 1.00 97.25 242 VAL A CA 1
ATOM 1933 C C . VAL A 1 242 ? 16.505 6.482 5.435 1.00 97.25 242 VAL A C 1
ATOM 1935 O O . VAL A 1 242 ? 17.057 6.628 6.526 1.00 97.25 242 VAL A O 1
ATOM 1938 N N . LYS A 1 243 ? 16.182 7.506 4.651 1.00 97.50 243 LYS A N 1
ATOM 1939 C CA . LYS A 1 243 ? 16.372 8.910 4.994 1.00 97.50 243 LYS A CA 1
ATOM 1940 C C . LYS A 1 243 ? 15.023 9.609 5.107 1.00 97.50 243 LYS A C 1
ATOM 1942 O O . LYS A 1 243 ? 14.282 9.680 4.133 1.00 97.50 243 LYS A O 1
ATOM 1947 N N . PHE A 1 244 ? 14.729 10.163 6.281 1.00 98.31 244 PHE A N 1
ATOM 1948 C CA . PHE A 1 244 ? 13.608 11.082 6.471 1.00 98.31 244 PHE A CA 1
ATOM 1949 C C . PHE A 1 244 ? 14.041 12.481 6.014 1.00 98.31 244 PHE A C 1
ATOM 1951 O O . PHE A 1 244 ? 14.932 13.077 6.620 1.00 98.31 244 PHE A O 1
ATOM 1958 N N . LEU A 1 245 ? 13.480 12.974 4.907 1.00 98.31 245 LEU A N 1
ATOM 1959 C CA . LEU A 1 245 ? 13.983 14.172 4.228 1.00 98.31 245 LEU A CA 1
ATOM 1960 C C . LEU A 1 245 ? 13.681 15.472 4.973 1.00 98.31 245 LEU A C 1
ATOM 1962 O O . LEU A 1 245 ? 14.493 16.392 4.927 1.00 98.31 245 LEU A O 1
ATOM 1966 N N . ASN A 1 246 ? 12.533 15.541 5.640 1.00 98.25 246 ASN A N 1
ATOM 1967 C CA . ASN A 1 246 ? 11.969 16.788 6.147 1.00 98.25 246 ASN A CA 1
ATOM 1968 C C . ASN A 1 246 ? 11.447 16.702 7.589 1.00 98.25 246 ASN A C 1
ATOM 1970 O O . ASN A 1 246 ? 10.319 17.117 7.862 1.00 98.25 246 ASN A O 1
ATOM 1974 N N . PRO A 1 247 ? 12.227 16.164 8.544 1.00 97.69 247 PRO A N 1
ATOM 1975 C CA . PRO A 1 247 ? 11.779 16.053 9.925 1.00 97.69 247 PRO A CA 1
ATOM 1976 C C . PRO A 1 247 ? 11.409 17.425 10.497 1.00 97.69 247 PRO A C 1
ATOM 1978 O O . PRO A 1 247 ? 12.159 18.390 10.366 1.00 97.69 247 PRO A O 1
ATOM 1981 N N . ASN A 1 248 ? 10.282 17.481 11.208 1.00 97.00 248 ASN A N 1
ATOM 1982 C CA . ASN A 1 248 ? 9.741 18.687 11.845 1.00 97.00 248 ASN A CA 1
ATOM 1983 C C . ASN A 1 248 ? 9.217 19.781 10.893 1.00 97.00 248 ASN A C 1
ATOM 1985 O O . ASN A 1 248 ? 8.892 20.873 11.358 1.00 97.00 248 ASN A O 1
ATOM 1989 N N . GLU A 1 249 ? 9.110 19.519 9.588 1.00 98.38 249 GLU A N 1
ATOM 1990 C CA . GLU A 1 249 ? 8.589 20.496 8.626 1.00 98.38 249 GLU A CA 1
ATOM 1991 C C . GLU A 1 249 ? 7.053 20.487 8.512 1.00 98.38 249 GLU A C 1
ATOM 1993 O O . GLU A 1 249 ? 6.367 19.534 8.881 1.00 98.38 249 GLU A O 1
ATOM 1998 N N . GLU A 1 250 ? 6.497 21.579 7.981 1.00 97.94 250 GLU A N 1
ATOM 1999 C CA . GLU A 1 250 ? 5.051 21.774 7.788 1.00 97.94 250 GLU A CA 1
ATOM 2000 C C . GLU A 1 250 ? 4.458 20.894 6.673 1.00 97.94 250 GLU A C 1
ATOM 2002 O O . GLU A 1 250 ? 3.260 20.614 6.679 1.00 97.94 250 GLU A O 1
ATOM 2007 N N . GLY A 1 251 ? 5.283 20.474 5.709 1.00 98.06 251 GLY A N 1
ATOM 2008 C CA . GLY A 1 251 ? 4.862 19.649 4.576 1.00 98.06 251 GLY A CA 1
ATOM 2009 C C . GLY A 1 251 ? 4.683 18.163 4.924 1.00 98.06 251 GLY A C 1
ATOM 2010 O O . GLY A 1 251 ? 5.090 17.735 6.007 1.00 98.06 251 GLY A O 1
ATOM 2011 N N . PRO A 1 252 ? 4.102 17.364 4.008 1.00 98.62 252 PRO A N 1
ATOM 2012 C CA . PRO A 1 252 ? 3.942 15.916 4.171 1.00 98.62 252 PRO A CA 1
ATOM 2013 C C . PRO A 1 252 ? 5.264 15.218 4.499 1.00 98.62 252 PRO A C 1
ATOM 2015 O O . PRO A 1 252 ? 6.294 15.582 3.940 1.00 98.62 252 PRO A O 1
ATOM 2018 N N . ALA A 1 253 ? 5.262 14.214 5.373 1.00 98.81 253 ALA A N 1
ATOM 2019 C CA . ALA A 1 253 ? 6.462 13.445 5.695 1.00 98.81 253 ALA A CA 1
ATOM 2020 C C . ALA A 1 253 ? 6.953 12.647 4.475 1.00 98.81 253 ALA A C 1
ATOM 2022 O O . ALA A 1 253 ? 6.175 11.883 3.897 1.00 98.81 253 ALA A O 1
ATOM 2023 N N . VAL A 1 254 ? 8.233 12.802 4.111 1.00 98.88 254 VAL A N 1
ATOM 2024 C CA . VAL A 1 254 ? 8.852 12.143 2.948 1.00 98.88 254 VAL A CA 1
ATOM 2025 C C . VAL A 1 254 ? 10.069 11.316 3.356 1.00 98.88 254 VAL A C 1
ATOM 2027 O O . VAL A 1 254 ? 11.016 11.820 3.963 1.00 98.88 254 VAL A O 1
ATOM 2030 N N . PHE A 1 255 ? 10.071 10.048 2.959 1.00 98.75 255 PHE A N 1
ATOM 2031 C CA . PHE A 1 255 ? 11.153 9.095 3.170 1.00 98.75 255 PHE A CA 1
ATOM 2032 C C . PHE A 1 255 ? 11.745 8.665 1.827 1.00 98.75 255 PHE A C 1
ATOM 2034 O O . PHE A 1 255 ? 11.005 8.417 0.878 1.00 98.75 255 PHE A O 1
ATOM 2041 N N . VAL A 1 256 ? 13.069 8.539 1.753 1.00 98.44 256 VAL A N 1
ATOM 2042 C CA . VAL A 1 256 ? 13.782 7.996 0.585 1.00 98.44 256 VAL A CA 1
ATOM 2043 C C . VAL A 1 256 ? 14.652 6.825 1.016 1.00 98.44 256 VAL A C 1
ATOM 2045 O O . VAL A 1 256 ? 15.310 6.879 2.054 1.00 98.44 256 VAL A O 1
ATOM 2048 N N . PHE A 1 257 ? 14.644 5.766 0.215 1.00 97.75 257 PHE A N 1
ATOM 2049 C CA . PHE A 1 257 ? 15.387 4.534 0.438 1.00 97.75 257 PHE A CA 1
ATOM 2050 C C . PHE A 1 257 ? 16.622 4.542 -0.463 1.00 97.75 257 PHE A C 1
ATOM 2052 O O . PHE A 1 257 ? 16.574 4.185 -1.641 1.00 97.75 257 PHE A O 1
ATOM 2059 N N . GLU A 1 258 ? 17.737 4.999 0.093 1.00 95.75 258 GLU A N 1
ATOM 2060 C CA . GLU A 1 258 ? 19.017 5.129 -0.594 1.00 95.75 258 GLU A CA 1
ATOM 2061 C C . GLU A 1 258 ? 19.726 3.765 -0.687 1.00 95.75 258 GLU A C 1
ATOM 2063 O O . GLU A 1 258 ? 19.575 2.909 0.183 1.00 95.75 258 GLU A O 1
ATOM 2068 N N . GLY A 1 259 ? 20.542 3.559 -1.725 1.00 92.88 259 GLY A N 1
ATOM 2069 C CA . GLY A 1 259 ? 21.376 2.353 -1.869 1.00 92.88 259 GLY A CA 1
ATOM 2070 C C . GLY A 1 259 ? 20.711 1.153 -2.557 1.00 92.88 259 GLY A C 1
ATOM 2071 O O . GLY A 1 259 ? 21.351 0.117 -2.713 1.00 92.88 259 GLY A O 1
ATOM 2072 N N . THR A 1 260 ? 19.475 1.287 -3.044 1.00 92.62 260 THR A N 1
ATOM 2073 C CA . THR A 1 260 ? 18.719 0.227 -3.748 1.00 92.62 260 THR A CA 1
ATOM 2074 C C . THR A 1 260 ? 19.460 -0.363 -4.952 1.00 92.62 260 THR A C 1
ATOM 2076 O O . THR A 1 260 ? 19.372 -1.562 -5.203 1.00 92.62 260 THR A O 1
ATOM 2079 N N . SER A 1 261 ? 20.258 0.435 -5.668 1.00 92.19 261 SER A N 1
ATOM 2080 C CA . SER A 1 261 ? 21.067 -0.036 -6.801 1.00 92.19 261 SER A CA 1
ATOM 2081 C C . SER A 1 261 ? 22.122 -1.075 -6.408 1.00 92.19 261 SER A C 1
ATOM 2083 O O . SER A 1 261 ? 22.474 -1.914 -7.234 1.00 92.19 261 SER A O 1
ATOM 2085 N N . ALA A 1 262 ? 22.587 -1.075 -5.155 1.00 93.44 262 ALA A N 1
ATOM 2086 C CA . ALA A 1 262 ? 23.558 -2.048 -4.660 1.00 93.44 262 ALA A CA 1
ATOM 2087 C C . ALA A 1 262 ? 22.971 -3.462 -4.495 1.00 93.44 262 ALA A C 1
ATOM 2089 O O . ALA A 1 262 ? 23.732 -4.412 -4.326 1.00 93.44 262 ALA A O 1
ATOM 2090 N N . LEU A 1 263 ? 21.643 -3.621 -4.565 1.00 93.69 263 LEU A N 1
ATOM 2091 C CA . LEU A 1 263 ? 20.987 -4.932 -4.560 1.00 93.69 263 LEU A CA 1
ATOM 2092 C C . LEU A 1 263 ? 21.204 -5.699 -5.874 1.00 93.69 263 LEU A C 1
ATOM 2094 O O . LEU A 1 263 ? 21.195 -6.930 -5.879 1.00 93.69 263 LEU A O 1
ATOM 2098 N N . LYS A 1 264 ? 21.411 -4.990 -6.990 1.00 94.56 264 LYS A N 1
ATOM 2099 C CA . LYS A 1 264 ? 21.587 -5.597 -8.315 1.00 94.56 264 LYS A CA 1
ATOM 2100 C C . LYS A 1 264 ? 22.912 -6.360 -8.402 1.00 94.56 264 LYS A C 1
ATOM 2102 O O . LYS A 1 264 ? 23.933 -5.926 -7.872 1.00 94.56 264 LYS A O 1
ATOM 2107 N N . GLY A 1 265 ? 22.890 -7.501 -9.088 1.00 89.56 265 GLY A N 1
ATOM 2108 C CA . GLY A 1 265 ? 24.079 -8.284 -9.439 1.00 89.56 265 GLY A CA 1
ATOM 2109 C C . GLY A 1 265 ? 24.835 -8.975 -8.303 1.00 89.56 265 GLY A C 1
ATOM 2110 O O . GLY A 1 265 ? 25.899 -9.546 -8.541 1.00 89.56 265 GLY A O 1
ATOM 2111 N N . GLN A 1 266 ? 24.274 -9.014 -7.091 1.00 86.69 266 GLN A N 1
ATOM 2112 C CA . GLN A 1 266 ? 24.867 -9.715 -5.941 1.00 86.69 266 GLN A CA 1
ATOM 2113 C C . GLN A 1 266 ? 25.051 -11.228 -6.170 1.00 86.69 266 GLN A C 1
ATOM 2115 O O . GLN A 1 266 ? 25.933 -11.842 -5.573 1.00 86.69 266 GLN A O 1
ATOM 2120 N N . ASN A 1 267 ? 24.250 -11.835 -7.049 1.00 89.38 267 ASN A N 1
ATOM 2121 C CA . ASN A 1 267 ? 24.293 -13.263 -7.379 1.00 89.38 267 ASN A CA 1
ATOM 2122 C C . ASN A 1 267 ? 24.731 -13.547 -8.832 1.00 89.38 267 ASN A C 1
ATOM 2124 O O . ASN A 1 267 ? 24.492 -14.642 -9.335 1.00 89.38 267 ASN A O 1
ATOM 2128 N N . GLY A 1 268 ? 25.382 -12.587 -9.501 1.00 89.94 268 GLY A N 1
ATOM 2129 C CA . GLY A 1 268 ? 25.870 -12.735 -10.881 1.00 89.94 268 GLY A CA 1
ATOM 2130 C C . GLY A 1 268 ? 24.868 -12.359 -11.980 1.00 89.94 268 GLY A C 1
ATOM 2131 O O . GLY A 1 268 ? 25.243 -12.378 -13.151 1.00 89.94 268 GLY A O 1
ATOM 2132 N N . ALA A 1 269 ? 23.642 -11.982 -11.609 1.00 94.56 269 ALA A N 1
ATOM 2133 C CA . ALA A 1 269 ? 22.643 -11.385 -12.495 1.00 94.56 269 ALA A CA 1
ATOM 2134 C C . ALA A 1 269 ? 22.991 -9.937 -12.896 1.00 94.56 269 ALA A C 1
ATOM 2136 O O . ALA A 1 269 ? 23.873 -9.305 -12.313 1.00 94.56 269 ALA A O 1
ATOM 2137 N N . GLN A 1 270 ? 22.277 -9.381 -13.871 1.00 95.31 270 GLN A N 1
ATOM 2138 C CA . GLN A 1 270 ? 22.285 -7.944 -14.151 1.00 95.31 270 GLN A CA 1
ATOM 2139 C C . GLN A 1 270 ? 21.370 -7.186 -13.174 1.00 95.31 270 GLN A C 1
ATOM 2141 O O . GLN A 1 270 ? 21.702 -6.083 -12.735 1.00 95.31 270 GLN A O 1
ATOM 2146 N N . PHE A 1 271 ? 20.238 -7.789 -12.822 1.00 97.19 271 PHE A N 1
ATOM 2147 C CA . PHE A 1 271 ? 19.166 -7.178 -12.042 1.00 97.19 271 PHE A CA 1
ATOM 2148 C C . PHE A 1 271 ? 19.004 -7.817 -10.661 1.00 97.19 271 PHE A C 1
ATOM 2150 O O . PHE A 1 271 ? 19.767 -8.701 -10.266 1.00 97.19 271 PHE A O 1
ATOM 2157 N N . TYR A 1 272 ? 18.044 -7.322 -9.876 1.00 97.44 272 TYR A N 1
ATOM 2158 C CA . TYR A 1 272 ? 17.714 -7.889 -8.570 1.00 97.44 272 TYR A CA 1
ATOM 2159 C C . TYR A 1 272 ? 16.423 -8.704 -8.656 1.00 97.44 272 TYR A C 1
ATOM 2161 O O . TYR A 1 272 ? 15.348 -8.140 -8.832 1.00 97.44 272 TYR A O 1
ATOM 2169 N N . ASN A 1 273 ? 16.536 -10.025 -8.490 1.00 97.62 273 ASN A N 1
ATOM 2170 C CA . ASN A 1 273 ? 15.417 -10.965 -8.368 1.00 97.62 273 ASN A CA 1
ATOM 2171 C C . ASN A 1 273 ? 14.416 -10.996 -9.548 1.00 97.62 273 ASN A C 1
ATOM 2173 O O . ASN A 1 273 ? 13.287 -11.427 -9.356 1.00 97.62 273 ASN A O 1
ATOM 2177 N N . THR A 1 274 ? 14.779 -10.570 -10.762 1.00 97.38 274 THR A N 1
ATOM 2178 C CA . THR A 1 274 ? 13.891 -10.648 -11.948 1.00 97.38 274 THR A CA 1
ATOM 2179 C C . THR A 1 274 ? 14.312 -11.727 -12.947 1.00 97.38 274 THR A C 1
ATOM 2181 O O . THR A 1 274 ? 13.492 -12.214 -13.726 1.00 97.38 274 THR A O 1
ATOM 2184 N N . GLU A 1 275 ? 15.572 -12.162 -12.916 1.00 97.44 275 GLU A N 1
ATOM 2185 C CA . GLU A 1 275 ? 16.132 -13.090 -13.897 1.00 97.44 275 GLU A CA 1
ATOM 2186 C C . GLU A 1 275 ? 15.995 -14.557 -13.471 1.00 97.44 275 GLU A C 1
ATOM 2188 O O . GLU A 1 275 ? 16.378 -14.958 -12.371 1.00 97.44 275 GLU A O 1
ATOM 2193 N N . LYS A 1 276 ? 15.515 -15.396 -14.393 1.00 95.44 276 LYS A N 1
ATOM 2194 C CA . LYS A 1 276 ? 15.366 -16.838 -14.168 1.00 95.44 276 LYS A CA 1
ATOM 2195 C C . LYS A 1 276 ? 16.708 -17.504 -13.843 1.00 95.44 276 LYS A C 1
ATOM 2197 O O . LYS A 1 276 ? 17.661 -17.385 -14.612 1.00 95.44 276 LYS A O 1
ATOM 2202 N N . GLY A 1 277 ? 16.747 -18.283 -12.763 1.00 94.75 277 GLY A N 1
ATOM 2203 C CA . GLY A 1 277 ? 17.959 -18.933 -12.254 1.00 94.75 277 GLY A CA 1
ATOM 2204 C C . GLY A 1 277 ? 18.835 -18.040 -11.369 1.00 94.75 277 GLY A C 1
ATOM 2205 O O . GLY A 1 277 ? 19.851 -18.518 -10.867 1.00 94.75 277 GLY A O 1
ATOM 2206 N N . HIS A 1 278 ? 18.445 -16.778 -11.173 1.00 96.00 278 HIS A N 1
ATOM 2207 C CA . HIS A 1 278 ? 19.077 -15.827 -10.260 1.00 96.00 278 HIS A CA 1
ATOM 2208 C C . HIS A 1 278 ? 18.051 -15.244 -9.276 1.00 96.00 278 HIS A C 1
ATOM 2210 O O . HIS A 1 278 ? 18.146 -14.085 -8.862 1.00 96.00 278 HIS A O 1
ATOM 2216 N N . GLU A 1 279 ? 17.054 -16.044 -8.907 1.00 95.44 279 GLU A N 1
ATOM 2217 C CA . GLU A 1 279 ? 16.082 -15.687 -7.884 1.00 95.44 279 GLU A CA 1
ATOM 2218 C C . GLU A 1 279 ? 16.777 -15.529 -6.520 1.00 95.44 279 GLU A C 1
ATOM 2220 O O . GLU A 1 279 ? 17.744 -16.227 -6.194 1.00 95.44 279 GLU A O 1
ATOM 2225 N N . VAL A 1 280 ? 16.285 -14.597 -5.713 1.00 95.25 280 VAL A N 1
ATOM 2226 C CA . VAL A 1 280 ? 16.746 -14.367 -4.341 1.00 95.25 280 VAL A CA 1
ATOM 2227 C C . VAL A 1 280 ? 15.854 -15.167 -3.399 1.00 95.25 280 VAL A C 1
ATOM 2229 O O . VAL A 1 280 ? 14.633 -15.167 -3.548 1.00 95.25 280 VAL A O 1
ATOM 2232 N N . ASP A 1 281 ? 16.445 -15.862 -2.423 1.00 92.75 281 ASP A N 1
ATOM 2233 C CA . ASP A 1 281 ? 15.654 -16.570 -1.413 1.00 92.75 281 ASP A CA 1
ATOM 2234 C C . ASP A 1 281 ? 14.777 -15.567 -0.653 1.00 92.75 281 ASP A C 1
ATOM 2236 O O . ASP A 1 281 ? 15.241 -14.504 -0.238 1.00 92.75 281 ASP A O 1
ATOM 2240 N N . LYS A 1 282 ? 13.508 -15.912 -0.435 1.00 90.12 282 LYS A N 1
ATOM 2241 C CA . LYS A 1 282 ? 12.534 -15.044 0.235 1.00 90.12 282 LYS A CA 1
ATOM 2242 C C . LYS A 1 282 ? 13.001 -14.559 1.612 1.00 90.12 282 LYS A C 1
ATOM 2244 O O . LYS A 1 282 ? 12.694 -13.437 1.999 1.00 90.12 282 LYS A O 1
ATOM 2249 N N . ASN A 1 283 ? 13.769 -15.376 2.335 1.00 89.88 283 ASN A N 1
ATOM 2250 C CA . ASN A 1 283 ? 14.314 -15.028 3.651 1.00 89.88 283 ASN A CA 1
ATOM 2251 C C . ASN A 1 283 ? 15.554 -14.118 3.572 1.00 89.88 283 ASN A C 1
ATOM 2253 O O . ASN A 1 283 ? 16.074 -13.699 4.602 1.00 89.88 283 ASN A O 1
ATOM 2257 N N . GLN A 1 284 ? 16.060 -13.856 2.366 1.00 92.19 284 GLN A N 1
ATOM 2258 C CA . GLN A 1 284 ? 17.182 -12.958 2.089 1.00 92.19 284 GLN A CA 1
ATOM 2259 C C . GLN A 1 284 ? 16.734 -11.633 1.460 1.00 92.19 284 GLN A C 1
ATOM 2261 O O . GLN A 1 284 ? 17.577 -10.765 1.225 1.00 92.19 284 GLN A O 1
ATOM 2266 N N . LEU A 1 285 ? 15.435 -11.462 1.181 1.00 94.56 285 LEU A N 1
ATOM 2267 C CA . LEU A 1 285 ? 14.893 -10.180 0.743 1.00 94.56 285 LEU A CA 1
ATOM 2268 C C . LEU A 1 285 ? 15.100 -9.131 1.836 1.00 94.56 285 LEU A C 1
ATOM 2270 O O . LEU A 1 285 ? 14.888 -9.393 3.019 1.00 94.56 285 LEU A O 1
ATOM 2274 N N . ILE A 1 286 ? 15.515 -7.936 1.428 1.00 95.12 286 ILE A N 1
ATOM 2275 C CA . ILE A 1 286 ? 15.821 -6.854 2.364 1.00 95.12 286 ILE A CA 1
ATOM 2276 C C . ILE A 1 286 ? 14.530 -6.178 2.798 1.00 95.12 286 ILE A C 1
ATOM 2278 O O . ILE A 1 286 ? 13.761 -5.729 1.945 1.00 95.12 286 ILE A O 1
ATOM 2282 N N . THR A 1 287 ? 14.336 -6.040 4.110 1.00 96.69 287 THR A N 1
ATOM 2283 C CA . THR A 1 287 ? 13.253 -5.240 4.682 1.00 96.69 287 THR A CA 1
ATOM 2284 C C . THR A 1 287 ? 13.811 -4.005 5.380 1.00 96.69 287 THR A C 1
ATOM 2286 O O . THR A 1 287 ? 14.768 -4.077 6.154 1.00 96.69 287 THR A O 1
ATOM 2289 N N . ALA A 1 288 ? 13.198 -2.858 5.106 1.00 97.69 288 ALA A N 1
ATOM 2290 C CA . ALA A 1 288 ? 13.387 -1.621 5.846 1.00 97.69 288 ALA A CA 1
ATOM 2291 C C . ALA A 1 288 ? 12.133 -1.338 6.681 1.00 97.69 288 ALA A C 1
ATOM 2293 O O . ALA A 1 288 ? 11.010 -1.439 6.186 1.00 97.69 288 ALA A O 1
ATOM 2294 N N . THR A 1 289 ? 12.333 -0.973 7.944 1.00 97.88 289 THR A N 1
ATOM 2295 C CA . THR A 1 289 ? 11.267 -0.704 8.911 1.00 97.88 289 THR A CA 1
ATOM 2296 C C . THR A 1 289 ? 11.358 0.732 9.404 1.00 97.88 289 THR A C 1
ATOM 2298 O O . THR A 1 289 ? 12.424 1.185 9.821 1.00 97.88 289 THR A O 1
ATOM 2301 N N . ILE A 1 290 ? 10.229 1.435 9.403 1.00 98.50 290 ILE A N 1
ATOM 2302 C CA . ILE A 1 290 ? 10.075 2.780 9.955 1.00 98.50 290 ILE A CA 1
ATOM 2303 C C . ILE A 1 290 ? 8.957 2.728 10.992 1.00 98.50 290 ILE A C 1
ATOM 2305 O O . ILE A 1 290 ? 7.818 2.402 10.667 1.00 98.50 290 ILE A O 1
ATOM 2309 N N . LYS A 1 291 ? 9.265 3.084 12.235 1.00 98.50 291 LYS A N 1
ATOM 2310 C CA . LYS A 1 291 ? 8.275 3.246 13.299 1.00 98.50 291 LYS A CA 1
ATOM 2311 C C . LYS A 1 291 ? 8.144 4.717 13.618 1.00 98.50 291 LYS A C 1
ATOM 2313 O O . LYS A 1 291 ? 9.108 5.349 14.035 1.00 98.50 291 LYS A O 1
ATOM 2318 N N . LEU A 1 292 ? 6.955 5.264 13.430 1.00 98.62 292 LEU A N 1
ATOM 2319 C CA . LEU A 1 292 ? 6.631 6.653 13.720 1.00 98.62 292 LEU A CA 1
ATOM 2320 C C . LEU A 1 292 ? 5.783 6.696 14.982 1.00 98.62 292 LEU A C 1
ATOM 2322 O O . LEU A 1 292 ? 4.809 5.956 15.090 1.00 98.62 292 LEU A O 1
ATOM 2326 N N . LYS A 1 293 ? 6.128 7.573 15.923 1.00 98.19 293 LYS A N 1
ATOM 2327 C CA . LYS A 1 293 ? 5.290 7.897 17.079 1.00 98.19 293 LYS A CA 1
ATOM 2328 C C . LYS A 1 293 ? 4.596 9.229 16.836 1.00 98.19 293 LYS A C 1
ATOM 2330 O O . LYS A 1 293 ? 5.261 10.226 16.555 1.00 98.19 293 LYS A O 1
ATOM 2335 N N . ILE A 1 294 ? 3.274 9.234 16.967 1.00 97.56 294 ILE A N 1
ATOM 2336 C CA . ILE A 1 294 ? 2.426 10.411 16.748 1.00 97.56 294 ILE A CA 1
ATOM 2337 C C . ILE A 1 294 ? 1.422 10.464 17.900 1.00 97.56 294 ILE A C 1
ATOM 2339 O O . ILE A 1 294 ? 0.341 9.900 17.808 1.00 97.56 294 ILE A O 1
ATOM 2343 N N . ASN A 1 295 ? 1.785 11.114 19.004 1.00 96.12 295 ASN A N 1
ATOM 2344 C CA . ASN A 1 295 ? 0.897 11.293 20.147 1.00 96.12 295 ASN A CA 1
ATOM 2345 C C . ASN A 1 295 ? -0.120 12.396 19.825 1.00 96.12 295 ASN A C 1
ATOM 2347 O O . ASN A 1 295 ? 0.226 13.583 19.746 1.00 96.12 295 ASN A O 1
ATOM 2351 N N . SER A 1 296 ? -1.376 11.992 19.630 1.00 95.38 296 SER A N 1
ATOM 2352 C CA . SER A 1 296 ? -2.471 12.887 19.258 1.00 95.38 296 SER A CA 1
ATOM 2353 C C . SER A 1 296 ? -3.307 13.395 20.445 1.00 95.38 296 SER A C 1
ATOM 2355 O O . SER A 1 296 ? -4.347 14.026 20.240 1.00 95.38 296 SER A O 1
ATOM 2357 N N . PHE A 1 297 ? -2.860 13.189 21.694 1.00 95.00 297 PHE A N 1
ATOM 2358 C CA . PHE A 1 297 ? -3.626 13.549 22.892 1.00 95.00 297 PHE A CA 1
ATOM 2359 C C . PHE A 1 297 ? -4.018 15.033 22.894 1.00 95.00 297 PHE A C 1
ATOM 2361 O O . PHE A 1 297 ? -3.165 15.919 22.824 1.00 95.00 297 PHE A O 1
ATOM 2368 N N . ASN A 1 298 ? -5.325 15.307 22.987 1.00 92.88 298 ASN A N 1
ATOM 2369 C CA . ASN A 1 298 ? -5.914 16.651 22.892 1.00 92.88 298 ASN A CA 1
ATOM 2370 C C . ASN A 1 298 ? -5.503 17.449 21.636 1.00 92.88 298 ASN A C 1
ATOM 2372 O O . ASN A 1 298 ? -5.544 18.680 21.645 1.00 92.88 298 ASN A O 1
ATOM 2376 N N . ASN A 1 299 ? -5.130 16.771 20.548 1.00 95.12 299 ASN A N 1
ATOM 2377 C CA . ASN A 1 299 ? -4.745 17.394 19.290 1.00 95.12 299 ASN A CA 1
ATOM 2378 C C . ASN A 1 299 ? -5.536 16.787 18.121 1.00 95.12 299 ASN A C 1
ATOM 2380 O O . ASN A 1 299 ? -5.181 15.750 17.554 1.00 95.12 299 ASN A O 1
ATOM 2384 N N . LEU A 1 300 ? -6.625 17.470 17.757 1.00 94.25 300 LEU A N 1
ATOM 2385 C CA . LEU A 1 300 ? -7.531 17.030 16.698 1.00 94.25 300 LEU A CA 1
ATOM 2386 C C . LEU A 1 300 ? -6.843 16.965 15.328 1.00 94.25 300 LEU A C 1
ATOM 2388 O O . LEU A 1 300 ? -7.089 16.026 14.580 1.00 94.25 300 LEU A O 1
ATOM 2392 N N . GLU A 1 301 ? -5.965 17.919 15.009 1.00 96.62 301 GLU A N 1
ATOM 2393 C CA . GLU A 1 301 ? -5.264 17.942 13.719 1.00 96.62 301 GLU A CA 1
ATOM 2394 C C . GLU A 1 301 ? -4.318 16.743 13.577 1.00 96.62 301 GLU A C 1
ATOM 2396 O O . GLU A 1 301 ? -4.347 16.057 12.558 1.00 96.62 301 GLU A O 1
ATOM 2401 N N . LYS A 1 302 ? -3.542 16.427 14.627 1.00 96.31 302 LYS A N 1
ATOM 2402 C CA . LYS A 1 302 ? -2.708 15.213 14.665 1.00 96.31 302 LYS A CA 1
ATOM 2403 C C . LYS A 1 302 ? -3.549 13.945 14.527 1.00 96.31 302 LYS A C 1
ATOM 2405 O O . LYS A 1 302 ? -3.164 13.046 13.786 1.00 96.31 302 LYS A O 1
ATOM 2410 N N . THR A 1 303 ? -4.695 13.888 15.211 1.00 95.12 303 THR A N 1
ATOM 2411 C CA . THR A 1 303 ? -5.623 12.747 15.124 1.00 95.12 303 THR A CA 1
ATOM 2412 C C . THR A 1 303 ? -6.103 12.560 13.683 1.00 95.12 303 THR A C 1
ATOM 2414 O O . THR A 1 303 ? -6.019 11.465 13.134 1.00 95.12 303 THR A O 1
ATOM 2417 N N . GLN A 1 304 ? -6.565 13.637 13.039 1.00 96.00 304 GLN A N 1
ATOM 2418 C CA . GLN A 1 304 ? -7.051 13.609 11.657 1.00 96.00 304 GLN A CA 1
ATOM 2419 C C . GLN A 1 304 ? -5.950 13.224 10.665 1.00 96.00 304 GLN A C 1
ATOM 2421 O O . GLN A 1 304 ? -6.201 12.417 9.773 1.00 96.00 304 GLN A O 1
ATOM 2426 N N . ALA A 1 305 ? -4.734 13.746 10.840 1.00 97.88 305 ALA A N 1
ATOM 2427 C CA . ALA A 1 305 ? -3.583 13.409 10.009 1.00 97.88 305 ALA A CA 1
ATOM 2428 C C . ALA A 1 305 ? -3.191 11.925 10.135 1.00 97.88 305 ALA A C 1
ATOM 2430 O O . ALA A 1 305 ? -3.003 11.245 9.126 1.00 97.88 305 ALA A O 1
ATOM 2431 N N . LEU A 1 306 ? -3.137 11.392 11.363 1.00 97.38 306 LEU A N 1
ATOM 2432 C CA . LEU A 1 306 ? -2.856 9.976 11.614 1.00 97.38 306 LEU A CA 1
ATOM 2433 C C . LEU A 1 306 ? -3.947 9.069 11.019 1.00 97.38 306 LEU A C 1
ATOM 2435 O O . LEU A 1 306 ? -3.630 8.132 10.290 1.00 97.38 306 LEU A O 1
ATOM 2439 N N . VAL A 1 307 ? -5.229 9.378 11.242 1.00 95.38 307 VAL A N 1
ATOM 2440 C CA . VAL A 1 307 ? -6.354 8.632 10.644 1.00 95.38 307 VAL A CA 1
ATOM 2441 C C . VAL A 1 307 ? -6.324 8.694 9.115 1.00 95.38 307 VAL A C 1
ATOM 2443 O O . VAL A 1 307 ? -6.563 7.691 8.451 1.00 95.38 307 VAL A O 1
ATOM 2446 N N . ALA A 1 308 ? -5.992 9.837 8.518 1.00 96.50 308 ALA A N 1
ATOM 2447 C CA . ALA A 1 308 ? -5.881 9.934 7.067 1.00 96.50 308 ALA A CA 1
ATOM 2448 C C . ALA A 1 308 ? -4.702 9.108 6.521 1.00 96.50 308 ALA A C 1
ATOM 2450 O O . ALA A 1 308 ? -4.819 8.513 5.451 1.00 96.50 308 ALA A O 1
ATOM 2451 N N . SER A 1 309 ? -3.589 9.025 7.256 1.00 96.62 309 SER A N 1
ATOM 2452 C CA . SER A 1 309 ? -2.376 8.316 6.822 1.00 96.62 309 SER A CA 1
ATOM 2453 C C . SER A 1 309 ? -2.531 6.791 6.706 1.00 96.62 309 SER A C 1
ATOM 2455 O O . SER A 1 309 ? -1.790 6.154 5.952 1.00 96.62 309 SER A O 1
ATOM 2457 N N . VAL A 1 310 ? -3.521 6.194 7.387 1.00 93.88 310 VAL A N 1
ATOM 2458 C CA . VAL A 1 310 ? -3.800 4.752 7.251 1.00 93.88 310 VAL A CA 1
ATOM 2459 C C . VAL A 1 310 ? -4.540 4.405 5.960 1.00 93.88 310 VAL A C 1
ATOM 2461 O O . VAL A 1 310 ? -4.457 3.265 5.507 1.00 93.88 310 VAL A O 1
ATOM 2464 N N . ALA A 1 311 ? -5.214 5.375 5.335 1.00 93.81 311 ALA A N 1
ATOM 2465 C CA . ALA A 1 311 ? -5.886 5.169 4.059 1.00 93.81 311 ALA A CA 1
ATOM 2466 C C . ALA A 1 311 ? -4.864 5.053 2.919 1.00 93.81 311 ALA A C 1
ATOM 2468 O O . ALA A 1 311 ? -3.972 5.893 2.762 1.00 93.81 311 ALA A O 1
ATOM 2469 N N . THR A 1 312 ? -5.031 4.042 2.067 1.00 92.94 312 THR A N 1
ATOM 2470 C CA . THR A 1 312 ? -4.140 3.743 0.938 1.00 92.94 312 THR A CA 1
ATOM 2471 C C . THR A 1 312 ? -3.942 4.925 -0.006 1.00 92.94 312 THR A C 1
ATOM 2473 O O . THR A 1 312 ? -2.860 5.082 -0.573 1.00 92.94 312 THR A O 1
ATOM 2476 N N . THR A 1 313 ? -4.950 5.791 -0.136 1.00 94.56 313 THR A N 1
ATOM 2477 C CA . THR A 1 313 ? -4.924 6.985 -0.989 1.00 94.56 313 THR A CA 1
ATOM 2478 C C . THR A 1 313 ? -3.945 8.055 -0.516 1.00 94.56 313 THR A C 1
ATOM 2480 O O . THR A 1 313 ? -3.574 8.892 -1.321 1.00 94.56 313 THR A O 1
ATOM 2483 N N . ASN A 1 314 ? -3.510 8.028 0.749 1.00 97.62 314 ASN A N 1
ATOM 2484 C CA . ASN A 1 314 ? -2.513 8.958 1.298 1.00 97.62 314 ASN A CA 1
ATOM 2485 C C . ASN A 1 314 ? -1.112 8.331 1.415 1.00 97.62 314 ASN A C 1
ATOM 2487 O O . ASN A 1 314 ? -0.206 8.942 1.974 1.00 97.62 314 ASN A O 1
ATOM 2491 N N . GLN A 1 315 ? -0.937 7.103 0.920 1.00 97.94 315 GLN A N 1
ATOM 2492 C CA . GLN A 1 315 ? 0.330 6.369 0.910 1.00 97.94 315 GLN A CA 1
ATOM 2493 C C . GLN A 1 315 ? 0.946 6.465 -0.489 1.00 97.94 315 GLN A C 1
ATOM 2495 O O . GLN A 1 315 ? 0.724 5.590 -1.335 1.00 97.94 315 GLN A O 1
ATOM 2500 N N . ASN A 1 316 ? 1.674 7.553 -0.726 1.00 98.69 316 ASN A N 1
ATOM 2501 C CA . ASN A 1 316 ? 2.236 7.932 -2.016 1.00 98.69 316 ASN A CA 1
ATOM 2502 C C . ASN A 1 316 ? 3.636 7.332 -2.187 1.00 98.69 316 ASN A C 1
ATOM 2504 O O . ASN A 1 316 ? 4.631 7.874 -1.708 1.00 98.69 316 ASN A O 1
ATOM 2508 N N . PHE A 1 317 ? 3.705 6.176 -2.842 1.00 98.75 317 PHE A N 1
ATOM 2509 C CA . PHE A 1 317 ? 4.970 5.568 -3.250 1.00 98.75 317 PHE A CA 1
ATOM 2510 C C . PHE A 1 317 ? 5.408 6.126 -4.601 1.00 98.75 317 PHE A C 1
ATOM 2512 O O . PHE A 1 317 ? 4.574 6.323 -5.489 1.00 98.75 317 PHE A O 1
ATOM 2519 N N . PHE A 1 318 ? 6.711 6.327 -4.766 1.00 98.81 318 PHE A N 1
ATOM 2520 C CA . PHE A 1 318 ? 7.288 6.844 -6.000 1.00 98.81 318 PHE A CA 1
ATOM 2521 C C . PHE A 1 318 ? 8.708 6.337 -6.230 1.00 98.81 318 PHE A C 1
ATOM 2523 O O . PHE A 1 318 ? 9.371 5.870 -5.308 1.00 98.81 318 PHE A O 1
ATOM 2530 N N . LEU A 1 319 ? 9.180 6.438 -7.466 1.00 98.62 319 LEU A N 1
ATOM 2531 C CA . LEU A 1 319 ? 10.589 6.304 -7.812 1.00 98.62 319 LEU A CA 1
ATOM 2532 C C . LEU A 1 319 ? 11.207 7.689 -7.954 1.00 98.62 319 LEU A C 1
ATOM 2534 O O . LEU A 1 319 ? 10.547 8.589 -8.461 1.00 98.62 319 LEU A O 1
ATOM 2538 N N . THR A 1 320 ? 12.459 7.864 -7.534 1.00 97.69 320 THR A N 1
ATOM 2539 C CA . THR A 1 320 ? 13.177 9.141 -7.658 1.00 97.69 320 THR A CA 1
ATOM 2540 C C . THR A 1 320 ? 14.621 8.950 -8.130 1.00 97.69 320 THR A C 1
ATOM 2542 O O . THR A 1 320 ? 15.338 8.065 -7.652 1.00 97.69 320 THR A O 1
ATOM 2545 N N . ALA A 1 321 ? 15.014 9.740 -9.130 1.00 95.00 321 ALA A N 1
ATOM 2546 C CA . ALA A 1 321 ? 16.365 9.864 -9.679 1.00 95.00 321 ALA A CA 1
ATOM 2547 C C . ALA A 1 321 ? 16.530 11.268 -10.304 1.00 95.00 321 ALA A C 1
ATOM 2549 O O . ALA A 1 321 ? 16.440 12.268 -9.598 1.00 95.00 321 ALA A O 1
ATOM 2550 N N . ASP A 1 322 ? 16.757 11.370 -11.618 1.00 94.06 322 ASP A N 1
ATOM 2551 C CA . ASP A 1 322 ? 16.617 12.624 -12.372 1.00 94.06 322 ASP A CA 1
ATOM 2552 C C . ASP A 1 322 ? 15.144 13.024 -12.572 1.00 94.06 322 ASP A C 1
ATOM 2554 O O . ASP A 1 322 ? 14.839 14.211 -12.711 1.00 94.06 322 ASP A O 1
ATOM 2558 N N . LYS A 1 323 ? 14.240 12.038 -12.537 1.00 96.62 323 LYS A N 1
ATOM 2559 C CA . LYS A 1 323 ? 12.781 12.195 -12.566 1.00 96.62 323 LYS A CA 1
ATOM 2560 C C . LYS A 1 323 ? 12.136 11.589 -11.324 1.00 96.62 323 LYS A C 1
ATOM 2562 O O . LYS A 1 323 ? 12.733 10.719 -10.687 1.00 96.62 323 LYS A O 1
ATOM 2567 N N . GLU A 1 324 ? 10.906 12.005 -11.020 1.00 98.00 324 GLU A N 1
ATOM 2568 C CA . GLU A 1 324 ? 10.027 11.287 -10.092 1.00 98.00 324 GLU A CA 1
ATOM 2569 C C . GLU A 1 324 ? 8.912 10.568 -10.851 1.00 98.00 324 GLU A C 1
ATOM 2571 O O . GLU A 1 324 ? 8.308 11.145 -11.751 1.00 98.00 324 GLU A O 1
ATOM 2576 N N . ILE A 1 325 ? 8.635 9.313 -10.494 1.00 98.50 325 ILE A N 1
ATOM 2577 C CA . ILE A 1 325 ? 7.566 8.500 -11.089 1.00 98.50 325 ILE A CA 1
ATOM 2578 C C . ILE A 1 325 ? 6.634 8.054 -9.974 1.00 98.50 325 ILE A C 1
ATOM 2580 O O . ILE A 1 325 ? 7.042 7.292 -9.102 1.00 98.50 325 ILE A O 1
ATOM 2584 N N . HIS A 1 326 ? 5.380 8.500 -10.000 1.00 98.69 326 HIS A N 1
ATOM 2585 C CA . HIS A 1 326 ? 4.382 8.104 -9.009 1.00 98.69 326 HIS A CA 1
ATOM 2586 C C . HIS A 1 326 ? 3.306 7.214 -9.629 1.00 98.69 326 HIS A C 1
ATOM 2588 O O . HIS A 1 326 ? 3.176 7.076 -10.848 1.00 98.69 326 HIS A O 1
ATOM 2594 N N . LEU A 1 327 ? 2.492 6.619 -8.761 1.00 98.25 327 LEU A N 1
ATOM 2595 C CA . LEU A 1 327 ? 1.253 5.977 -9.175 1.00 98.25 327 LEU A CA 1
ATOM 2596 C C . LEU A 1 327 ? 0.271 7.011 -9.745 1.00 98.25 327 LEU A C 1
ATOM 2598 O O . LEU A 1 327 ? 0.267 8.185 -9.369 1.00 98.25 327 LEU A O 1
ATOM 2602 N N . ARG A 1 328 ? -0.620 6.551 -10.627 1.00 96.81 328 ARG A N 1
ATOM 2603 C CA . ARG A 1 328 ? -1.624 7.400 -11.277 1.00 96.81 328 ARG A CA 1
ATOM 2604 C C . ARG A 1 328 ? -2.414 8.236 -10.271 1.00 96.81 328 ARG A C 1
ATOM 2606 O O . ARG A 1 328 ? -3.063 7.694 -9.380 1.00 96.81 328 ARG A O 1
ATOM 2613 N N . GLY A 1 329 ? -2.463 9.543 -10.512 1.00 95.88 329 GLY A N 1
ATOM 2614 C CA . GLY A 1 329 ? -3.264 10.486 -9.734 1.00 95.88 329 GLY A CA 1
ATOM 2615 C C . GLY A 1 329 ? -2.605 10.998 -8.454 1.00 95.88 329 GLY A C 1
ATOM 2616 O O . GLY A 1 329 ? -3.139 11.940 -7.873 1.00 95.88 329 GLY A O 1
ATOM 2617 N N . TYR A 1 330 ? -1.460 10.448 -8.045 1.00 97.88 330 TYR A N 1
ATOM 2618 C CA . TYR A 1 330 ? -0.652 11.043 -6.985 1.00 97.88 330 TYR A CA 1
ATOM 2619 C C . TYR A 1 330 ? 0.133 12.238 -7.522 1.00 97.88 330 TYR A C 1
ATOM 2621 O O . TYR A 1 330 ? 0.592 12.236 -8.664 1.00 97.88 330 TYR A O 1
ATOM 2629 N N . SER A 1 331 ? 0.283 13.267 -6.696 1.00 97.12 331 SER A N 1
ATOM 2630 C CA . SER A 1 331 ? 1.070 14.447 -7.049 1.00 97.12 331 SER A CA 1
ATOM 2631 C C . SER A 1 331 ? 2.573 14.161 -6.939 1.00 97.12 331 SER A C 1
ATOM 2633 O O . SER A 1 331 ? 2.962 13.390 -6.053 1.00 97.12 331 SER A O 1
ATOM 2635 N N . PRO A 1 332 ? 3.419 14.809 -7.771 1.00 98.06 332 PRO A N 1
ATOM 2636 C CA . PRO A 1 332 ? 4.860 14.864 -7.521 1.00 98.06 332 PRO A CA 1
ATOM 2637 C C . PRO A 1 332 ? 5.141 15.413 -6.120 1.00 98.06 332 PRO A C 1
ATOM 2639 O O . PRO A 1 332 ? 4.338 16.180 -5.571 1.00 98.06 332 PRO A O 1
ATOM 2642 N N . THR A 1 333 ? 6.288 15.057 -5.544 1.00 98.38 333 THR A N 1
ATOM 2643 C CA . THR A 1 333 ? 6.692 15.675 -4.281 1.00 98.38 333 THR A CA 1
ATOM 2644 C C . THR A 1 333 ? 7.019 17.156 -4.488 1.00 98.38 333 THR A C 1
ATOM 2646 O O . THR A 1 333 ? 7.281 17.622 -5.600 1.00 98.38 333 THR A O 1
ATOM 2649 N N . ALA A 1 334 ? 7.091 17.917 -3.394 1.00 97.38 334 ALA A N 1
ATOM 2650 C CA . ALA A 1 334 ? 7.569 19.298 -3.448 1.00 97.38 334 ALA A CA 1
ATOM 2651 C C . ALA A 1 334 ? 9.042 19.415 -3.907 1.00 97.38 334 ALA A C 1
ATOM 2653 O O . ALA A 1 334 ? 9.509 20.522 -4.172 1.00 97.38 334 ALA A O 1
ATOM 2654 N N . TYR A 1 335 ? 9.785 18.309 -4.013 1.00 97.12 335 TYR A N 1
ATOM 2655 C CA . TYR A 1 335 ? 11.182 18.302 -4.448 1.00 97.12 335 TYR A CA 1
ATOM 2656 C C . TYR A 1 335 ? 11.334 18.205 -5.970 1.00 97.12 335 TYR A C 1
ATOM 2658 O O . TYR A 1 335 ? 12.358 18.640 -6.501 1.00 97.12 335 TYR A O 1
ATOM 2666 N N . TYR A 1 336 ? 10.315 17.730 -6.693 1.00 97.81 336 TYR A N 1
ATOM 2667 C CA . TYR A 1 336 ? 10.379 17.563 -8.142 1.00 97.81 336 TYR A CA 1
ATOM 2668 C C . TYR A 1 336 ? 9.712 18.705 -8.907 1.00 97.81 336 TYR A C 1
ATOM 2670 O O . TYR A 1 336 ? 8.537 18.689 -9.263 1.00 97.81 336 TYR A O 1
ATOM 2678 N N . GLN A 1 337 ? 10.520 19.722 -9.192 1.00 96.75 337 GLN A N 1
ATOM 2679 C CA . GLN A 1 337 ? 10.074 20.968 -9.821 1.00 96.75 337 GLN A CA 1
ATOM 2680 C C . GLN A 1 337 ? 9.880 20.865 -11.345 1.00 96.75 337 GLN A C 1
ATOM 2682 O O . GLN A 1 337 ? 9.253 21.737 -11.943 1.00 96.75 337 GLN A O 1
ATOM 2687 N N . ASN A 1 338 ? 10.402 19.812 -11.984 1.00 96.56 338 ASN A N 1
ATOM 2688 C CA . ASN A 1 338 ? 10.373 19.656 -13.444 1.00 96.56 338 ASN A CA 1
ATOM 2689 C C . ASN A 1 338 ? 9.131 18.920 -13.967 1.00 96.56 338 ASN A C 1
ATOM 2691 O O . ASN A 1 338 ? 8.977 18.802 -15.183 1.00 96.56 338 ASN A O 1
ATOM 2695 N N . TYR A 1 339 ? 8.231 18.481 -13.079 1.00 97.00 339 TYR A N 1
ATOM 2696 C CA . TYR A 1 339 ? 7.067 17.668 -13.432 1.00 97.00 339 TYR A CA 1
ATOM 2697 C C . TYR A 1 339 ? 6.270 18.226 -14.621 1.00 97.00 339 TYR A C 1
ATOM 2699 O O . TYR A 1 339 ? 6.031 17.506 -15.582 1.00 97.00 339 TYR A O 1
ATOM 2707 N N . GLU A 1 340 ? 5.919 19.516 -14.612 1.00 95.81 340 GLU A N 1
ATOM 2708 C CA . GLU A 1 340 ? 5.121 20.130 -15.689 1.00 95.81 340 GLU A CA 1
ATOM 2709 C C . GLU A 1 340 ? 5.812 20.071 -17.060 1.00 95.81 340 GLU A C 1
ATOM 2711 O O . GLU A 1 340 ? 5.157 19.938 -18.092 1.00 95.81 340 GLU A O 1
ATOM 2716 N N . THR A 1 341 ? 7.146 20.157 -17.081 1.00 96.44 341 THR A N 1
ATOM 2717 C CA . THR A 1 341 ? 7.917 20.067 -18.329 1.00 96.44 341 THR A CA 1
ATOM 2718 C C . THR A 1 341 ? 7.969 18.626 -18.821 1.00 96.44 341 THR A C 1
ATOM 2720 O O . THR A 1 341 ? 7.702 18.370 -19.995 1.00 96.44 341 THR A O 1
ATOM 2723 N N . ASP A 1 342 ? 8.258 17.687 -17.921 1.00 96.50 342 ASP A N 1
ATOM 2724 C CA . ASP A 1 342 ? 8.401 16.269 -18.254 1.00 96.50 342 ASP A CA 1
ATOM 2725 C C . ASP A 1 342 ? 7.045 15.604 -18.577 1.00 96.50 342 ASP A C 1
ATOM 2727 O O . ASP A 1 342 ? 6.979 14.678 -19.385 1.00 96.50 342 ASP A O 1
ATOM 2731 N N . ALA A 1 343 ? 5.942 16.122 -18.025 1.00 96.44 343 ALA A N 1
ATOM 2732 C CA . ALA A 1 343 ? 4.580 15.624 -18.226 1.00 96.44 343 ALA A CA 1
ATOM 2733 C C . ALA A 1 343 ? 3.793 16.335 -19.345 1.00 96.44 343 ALA A C 1
ATOM 2735 O O . ALA A 1 343 ? 2.622 16.013 -19.551 1.00 96.44 343 ALA A O 1
ATOM 2736 N N . ASN A 1 344 ? 4.390 17.281 -20.081 1.00 93.31 344 ASN A N 1
ATOM 2737 C CA . ASN A 1 344 ? 3.681 18.163 -21.027 1.00 93.31 344 ASN A CA 1
ATOM 2738 C C . ASN A 1 344 ? 2.863 17.416 -22.109 1.00 93.31 344 ASN A C 1
ATOM 2740 O O . ASN A 1 344 ? 1.864 17.930 -22.611 1.00 93.31 344 ASN A O 1
ATOM 2744 N N . ASP A 1 345 ? 3.246 16.181 -22.450 1.00 92.62 345 ASP A N 1
ATOM 2745 C CA . ASP A 1 345 ? 2.546 15.342 -23.430 1.00 92.62 345 ASP A CA 1
ATOM 2746 C C . ASP A 1 345 ? 1.632 14.259 -22.836 1.00 92.62 345 ASP A C 1
ATOM 2748 O O . ASP A 1 345 ? 1.084 13.434 -23.577 1.00 92.62 345 ASP A O 1
ATOM 2752 N N . LEU A 1 346 ? 1.416 14.288 -21.525 1.00 94.88 346 LEU A N 1
ATOM 2753 C CA . LEU A 1 346 ? 0.579 13.348 -20.788 1.00 94.88 346 LEU A CA 1
ATOM 2754 C C . LEU A 1 346 ? -0.827 13.912 -20.526 1.00 94.88 346 LEU A C 1
ATOM 2756 O O . LEU A 1 346 ? -1.209 14.979 -21.014 1.00 94.88 346 LEU A O 1
ATOM 2760 N N . MET A 1 347 ? -1.650 13.162 -19.793 1.00 92.12 347 MET A N 1
ATOM 2761 C CA . MET A 1 347 ? -2.985 13.605 -19.405 1.00 92.12 347 MET A CA 1
ATOM 2762 C C . MET A 1 347 ? -2.905 14.746 -18.380 1.00 92.12 347 MET A C 1
ATOM 2764 O O . MET A 1 347 ? -2.545 14.538 -17.227 1.00 92.12 347 MET A O 1
ATOM 2768 N N . SER A 1 348 ? -3.330 15.951 -18.763 1.00 89.31 348 SER A N 1
ATOM 2769 C CA . SER A 1 348 ? -3.263 17.132 -17.885 1.00 89.31 348 SER A CA 1
ATOM 2770 C C . SER A 1 348 ? -4.191 17.071 -16.666 1.00 89.31 348 SER A C 1
ATOM 2772 O O . SER A 1 348 ? -3.922 17.700 -15.649 1.00 89.31 348 SER A O 1
ATOM 2774 N N . SER A 1 349 ? -5.297 16.323 -16.741 1.00 90.12 349 SER A N 1
ATOM 2775 C CA . SER A 1 349 ? -6.273 16.221 -15.646 1.00 90.12 349 SER A CA 1
ATOM 2776 C C . SER A 1 349 ? -5.895 15.215 -14.561 1.00 90.12 349 SER A C 1
ATOM 2778 O O . SER A 1 349 ? -6.567 15.147 -13.532 1.00 90.12 349 SER A O 1
ATOM 2780 N N . THR A 1 350 ? -4.916 14.343 -14.807 1.00 94.06 350 THR A N 1
ATOM 2781 C CA . THR A 1 350 ? -4.548 13.278 -13.871 1.00 94.06 350 THR A CA 1
ATOM 2782 C C . THR A 1 350 ? -3.067 12.947 -14.021 1.00 94.06 350 THR A C 1
ATOM 2784 O O . THR A 1 350 ? -2.691 12.410 -15.062 1.00 94.06 350 THR A O 1
ATOM 2787 N N . PRO A 1 351 ? -2.245 13.218 -12.993 1.00 96.31 351 PRO A N 1
ATOM 2788 C CA . PRO A 1 351 ? -0.821 12.927 -13.035 1.00 96.31 351 PRO A CA 1
ATOM 2789 C C . PRO A 1 351 ? -0.471 11.468 -13.320 1.00 96.31 351 PRO A C 1
ATOM 2791 O O . PRO A 1 351 ? -1.239 10.557 -12.985 1.00 96.31 351 PRO A O 1
ATOM 2794 N N . TYR A 1 352 ? 0.718 11.268 -13.898 1.00 96.88 352 TYR A N 1
ATOM 2795 C CA . TYR A 1 352 ? 1.318 9.950 -14.158 1.00 96.88 352 TYR A CA 1
ATOM 2796 C C . TYR A 1 352 ? 0.398 9.003 -14.940 1.00 96.88 352 TYR A C 1
ATOM 2798 O O . TYR A 1 352 ? 0.271 7.813 -14.646 1.00 96.88 352 TYR A O 1
ATOM 2806 N N . CYS A 1 353 ? -0.274 9.571 -15.941 1.00 94.81 353 CYS A N 1
ATOM 2807 C CA . CYS A 1 353 ? -1.211 8.889 -16.816 1.00 94.81 353 CYS A CA 1
ATOM 2808 C C . CYS A 1 353 ? -1.005 9.376 -18.250 1.00 94.81 353 CYS A C 1
ATOM 2810 O O . CYS A 1 353 ? -0.996 10.586 -18.487 1.00 94.81 353 CYS A O 1
ATOM 2812 N N . ASP A 1 354 ? -0.866 8.470 -19.216 1.00 94.12 354 ASP A N 1
ATOM 2813 C CA . ASP A 1 354 ? -0.828 8.876 -20.622 1.00 94.12 354 ASP A CA 1
ATOM 2814 C C . ASP A 1 354 ? -2.208 9.372 -21.095 1.00 94.12 354 ASP A C 1
ATOM 2816 O O . ASP A 1 354 ? -3.215 9.272 -20.383 1.00 94.12 354 ASP A O 1
ATOM 2820 N N . LYS A 1 355 ? -2.261 9.922 -22.313 1.00 93.50 355 LYS A N 1
ATOM 2821 C CA . LYS A 1 355 ? -3.496 10.458 -22.912 1.00 93.50 355 LYS A CA 1
ATOM 2822 C C . LYS A 1 355 ? -4.594 9.397 -23.099 1.00 93.50 355 LYS A C 1
ATOM 2824 O O . LYS A 1 355 ? -5.766 9.770 -23.168 1.00 93.50 355 LYS A O 1
ATOM 2829 N N . ASP A 1 356 ? -4.233 8.116 -23.119 1.00 91.00 356 ASP A N 1
ATOM 2830 C CA . ASP A 1 356 ? -5.140 6.983 -23.302 1.00 91.00 356 ASP A CA 1
ATOM 2831 C C . ASP A 1 356 ? -5.572 6.338 -21.973 1.00 91.00 356 ASP A C 1
ATOM 2833 O O . ASP A 1 356 ? -6.461 5.492 -21.967 1.00 91.00 356 ASP A O 1
ATOM 2837 N N . GLY A 1 357 ? -5.021 6.761 -20.832 1.00 92.19 357 GLY A N 1
ATOM 2838 C CA . GLY A 1 357 ? -5.367 6.228 -19.511 1.00 92.19 357 GLY A CA 1
ATOM 2839 C C . GLY A 1 357 ? -4.352 5.238 -18.927 1.00 92.19 357 GLY A C 1
ATOM 2840 O O . GLY A 1 357 ? -4.599 4.695 -17.845 1.00 92.19 357 GLY A O 1
ATOM 2841 N N . PHE A 1 358 ? -3.247 4.983 -19.628 1.00 94.31 358 PHE A N 1
ATOM 2842 C CA . PHE A 1 358 ? -2.193 4.049 -19.239 1.00 94.31 358 PHE A CA 1
ATOM 2843 C C . PHE A 1 358 ? -1.297 4.609 -18.125 1.00 94.31 358 PHE A C 1
ATOM 2845 O O . PHE A 1 358 ? -1.186 5.824 -17.966 1.00 94.31 358 PHE A O 1
ATOM 2852 N N . VAL A 1 359 ? -0.661 3.724 -17.350 1.00 96.62 359 VAL A N 1
ATOM 2853 C CA . VAL A 1 359 ? 0.086 4.055 -16.121 1.00 96.62 359 VAL A CA 1
ATOM 2854 C C . VAL A 1 359 ? 1.489 3.455 -16.109 1.00 96.62 359 VAL A C 1
ATOM 2856 O O . VAL A 1 359 ? 1.760 2.513 -16.843 1.00 96.62 359 VAL A O 1
ATOM 2859 N N . TRP A 1 360 ? 2.354 3.970 -15.234 1.00 97.94 360 TRP A N 1
ATOM 2860 C CA . TRP A 1 360 ? 3.711 3.452 -14.986 1.00 97.94 360 TRP A CA 1
ATOM 2861 C C . TRP A 1 360 ? 3.855 2.767 -13.635 1.00 97.94 360 TRP A C 1
ATOM 2863 O O . TRP A 1 360 ? 4.939 2.347 -13.264 1.00 97.94 360 TRP A O 1
ATOM 2873 N N . GLY A 1 361 ? 2.773 2.645 -12.877 1.00 98.00 361 GLY A N 1
ATOM 2874 C CA . GLY A 1 361 ? 2.810 1.866 -11.658 1.00 98.00 361 GLY A CA 1
ATOM 2875 C C . GLY A 1 361 ? 1.432 1.431 -11.209 1.00 98.00 361 GLY A C 1
ATOM 2876 O O . GLY A 1 361 ? 0.428 2.107 -11.458 1.00 98.00 361 GLY A O 1
ATOM 2877 N N . ILE A 1 362 ? 1.399 0.286 -10.538 1.00 98.38 362 ILE A N 1
ATOM 2878 C CA . ILE A 1 362 ? 0.194 -0.323 -9.983 1.00 98.38 362 ILE A CA 1
ATOM 2879 C C . ILE A 1 362 ? 0.400 -0.668 -8.506 1.00 98.38 362 ILE A C 1
ATOM 2881 O O . ILE A 1 362 ? 1.498 -1.005 -8.066 1.00 98.38 362 ILE A O 1
ATOM 2885 N N . LYS A 1 363 ? -0.692 -0.588 -7.738 1.00 98.25 363 LYS A N 1
ATOM 2886 C CA . LYS A 1 363 ? -0.752 -0.927 -6.311 1.00 98.25 363 LYS A CA 1
ATOM 2887 C C . LYS A 1 363 ? -1.753 -2.055 -6.109 1.00 98.25 363 LYS A C 1
ATOM 2889 O O . LYS A 1 363 ? -2.965 -1.832 -6.112 1.00 98.25 363 LYS A O 1
ATOM 2894 N N . VAL A 1 364 ? -1.236 -3.271 -5.968 1.00 98.25 364 VAL A N 1
ATOM 2895 C CA . VAL A 1 364 ? -2.038 -4.486 -5.795 1.00 98.25 364 VAL A CA 1
ATOM 2896 C C . VAL A 1 364 ? -2.212 -4.743 -4.293 1.00 98.25 364 VAL A C 1
ATOM 2898 O O . VAL A 1 364 ? -1.213 -4.784 -3.582 1.00 98.25 364 VAL A O 1
ATOM 2901 N N . PRO A 1 365 ? -3.436 -4.916 -3.762 1.00 96.00 365 PRO A N 1
ATOM 2902 C CA . PRO A 1 365 ? -3.716 -4.898 -2.318 1.00 96.00 365 PRO A CA 1
AT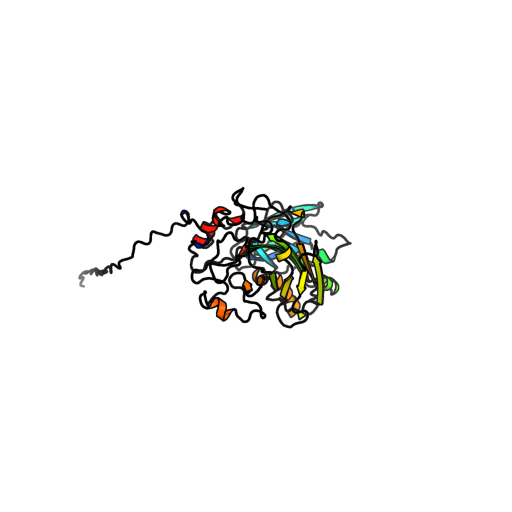OM 2903 C C . PRO A 1 365 ? -3.429 -6.241 -1.628 1.00 96.00 365 PRO A C 1
ATOM 2905 O O . PRO A 1 365 ? -4.128 -6.643 -0.701 1.00 96.00 365 PRO A O 1
ATOM 2908 N N . VAL A 1 366 ? -2.453 -6.981 -2.146 1.00 95.00 366 VAL A N 1
ATOM 2909 C CA . VAL A 1 366 ? -1.984 -8.276 -1.653 1.00 95.00 366 VAL A CA 1
ATOM 2910 C C . VAL A 1 366 ? -0.505 -8.425 -2.012 1.00 95.00 366 VAL A C 1
ATOM 2912 O O . VAL A 1 366 ? -0.037 -7.789 -2.955 1.00 95.00 366 VAL A O 1
ATOM 2915 N N . ASN A 1 367 ? 0.222 -9.280 -1.291 1.00 95.56 367 ASN A N 1
ATOM 2916 C CA . ASN A 1 367 ? 1.578 -9.665 -1.674 1.00 95.56 367 ASN A CA 1
ATOM 2917 C C . ASN A 1 367 ? 1.514 -10.626 -2.871 1.00 95.56 367 ASN A C 1
ATOM 2919 O O . ASN A 1 367 ? 1.088 -11.773 -2.717 1.00 95.56 367 ASN A O 1
ATOM 2923 N N . ILE A 1 368 ? 1.886 -10.153 -4.062 1.00 97.00 368 ILE A N 1
ATOM 2924 C CA . ILE A 1 368 ? 1.898 -10.964 -5.287 1.00 97.00 368 ILE A CA 1
ATOM 2925 C C . ILE A 1 368 ? 3.308 -11.166 -5.822 1.00 97.00 368 ILE A C 1
ATOM 2927 O O . ILE A 1 368 ? 4.243 -10.435 -5.497 1.00 97.00 368 ILE A O 1
ATOM 2931 N N . LYS A 1 369 ? 3.435 -12.175 -6.678 1.00 98.06 369 LYS A N 1
ATOM 2932 C CA . LYS A 1 369 ? 4.645 -12.481 -7.438 1.00 98.06 369 LYS A CA 1
ATOM 2933 C C . LYS A 1 369 ? 4.886 -11.419 -8.508 1.00 98.06 369 LYS A C 1
ATOM 2935 O O . LYS A 1 369 ? 3.923 -10.929 -9.100 1.00 98.06 369 LYS A O 1
ATOM 2940 N N . HIS A 1 370 ? 6.133 -11.095 -8.808 1.00 98.56 370 HIS A N 1
ATOM 2941 C CA . HIS A 1 370 ? 6.469 -10.228 -9.942 1.00 98.56 370 HIS A CA 1
ATOM 2942 C C . HIS A 1 370 ? 6.805 -11.051 -11.183 1.00 98.56 370 HIS A C 1
ATOM 2944 O O . HIS A 1 370 ? 7.136 -12.233 -11.080 1.00 98.56 370 HIS A O 1
ATOM 2950 N N . ALA A 1 371 ? 6.657 -10.452 -12.365 1.00 98.44 371 ALA A N 1
ATOM 2951 C CA . ALA A 1 371 ? 7.000 -11.112 -13.618 1.00 98.44 371 ALA A CA 1
ATOM 2952 C C . ALA A 1 371 ? 8.517 -11.327 -13.723 1.00 98.44 371 ALA A C 1
ATOM 2954 O O . ALA A 1 371 ? 9.305 -10.552 -13.181 1.00 98.44 371 ALA A O 1
ATOM 2955 N N . ILE A 1 372 ? 8.918 -12.381 -14.431 1.00 98.25 372 ILE A N 1
ATOM 2956 C CA . ILE A 1 372 ? 10.315 -12.564 -14.842 1.00 98.25 372 ILE A CA 1
ATOM 2957 C C . ILE A 1 372 ? 10.687 -11.445 -15.822 1.00 98.25 372 ILE A C 1
ATOM 2959 O O . ILE A 1 372 ? 9.855 -11.056 -16.637 1.00 98.25 372 ILE A O 1
ATOM 2963 N N . GLU A 1 373 ? 11.937 -10.998 -15.777 1.00 97.69 373 GLU A N 1
ATOM 2964 C CA . GLU A 1 373 ? 12.542 -10.016 -16.684 1.00 97.69 373 GLU A CA 1
ATOM 2965 C C . GLU A 1 373 ? 12.055 -10.175 -18.141 1.00 97.69 373 GLU A C 1
ATOM 2967 O O . GLU A 1 373 ? 12.166 -11.267 -18.720 1.00 97.69 373 GLU A O 1
ATOM 2972 N N . LYS A 1 374 ? 11.521 -9.095 -18.733 1.00 95.44 374 LYS A N 1
ATOM 2973 C CA . LYS A 1 374 ? 10.970 -8.990 -20.104 1.00 95.44 374 LYS A CA 1
ATOM 2974 C C . LYS A 1 374 ? 9.738 -9.843 -20.393 1.00 95.44 374 LYS A C 1
ATOM 2976 O O . LYS A 1 374 ? 9.337 -9.994 -21.552 1.00 95.44 374 LYS A O 1
ATOM 2981 N N . THR A 1 375 ? 9.147 -10.459 -19.376 1.00 97.69 375 THR A N 1
ATOM 2982 C CA . THR A 1 375 ? 7.898 -11.201 -19.536 1.00 97.69 375 THR A CA 1
ATOM 2983 C C . THR A 1 375 ? 6.737 -10.233 -19.448 1.00 97.69 375 THR A C 1
ATOM 2985 O O . THR A 1 375 ? 6.375 -9.808 -18.357 1.00 97.69 375 THR A O 1
ATOM 2988 N N . ASP A 1 376 ? 6.122 -9.942 -20.592 1.00 97.62 376 ASP A N 1
ATOM 2989 C CA . ASP A 1 376 ? 4.971 -9.046 -20.664 1.00 97.62 376 ASP A CA 1
ATOM 2990 C C . ASP A 1 376 ? 3.911 -9.386 -19.599 1.00 97.62 376 ASP A C 1
ATOM 2992 O O . ASP A 1 376 ? 3.554 -10.555 -19.384 1.00 97.62 376 ASP A O 1
ATOM 2996 N N . PHE A 1 377 ? 3.400 -8.365 -18.913 1.00 98.12 377 PHE A N 1
ATOM 2997 C CA . PHE A 1 377 ? 2.584 -8.566 -17.723 1.00 98.12 377 PHE A CA 1
ATOM 2998 C C . PHE A 1 377 ? 1.284 -9.336 -17.984 1.00 98.12 377 PHE A C 1
ATOM 3000 O O . PHE A 1 377 ? 0.857 -10.107 -17.124 1.00 98.12 377 PHE A O 1
ATOM 3007 N N . ILE A 1 378 ? 0.663 -9.221 -19.166 1.00 97.06 378 ILE A N 1
ATOM 3008 C CA . ILE A 1 378 ? -0.513 -10.037 -19.514 1.00 97.06 378 ILE A CA 1
ATOM 3009 C C . ILE A 1 378 ? -0.150 -11.492 -19.823 1.00 97.06 378 ILE A C 1
ATOM 3011 O O . ILE A 1 378 ? -1.013 -12.361 -19.740 1.00 97.06 378 ILE A O 1
ATOM 3015 N N . GLU A 1 379 ? 1.108 -11.811 -20.116 1.00 97.12 379 GLU A N 1
ATOM 3016 C CA . GLU A 1 379 ? 1.547 -13.203 -20.176 1.00 97.12 379 GLU A CA 1
ATOM 3017 C C . GLU A 1 379 ? 1.774 -13.791 -18.779 1.00 97.12 379 GLU A C 1
ATOM 3019 O O . GLU A 1 379 ? 1.456 -14.960 -18.544 1.00 97.12 379 GLU A O 1
ATOM 3024 N N . ALA A 1 380 ? 2.313 -12.991 -17.856 1.00 98.12 380 ALA A N 1
ATOM 3025 C CA . ALA A 1 380 ? 2.471 -13.365 -16.453 1.00 98.12 380 ALA A CA 1
ATOM 3026 C C . ALA A 1 380 ? 1.115 -13.470 -15.730 1.00 98.12 380 ALA A C 1
ATOM 3028 O O . ALA A 1 380 ? 0.890 -14.414 -14.971 1.00 98.12 380 ALA A O 1
ATOM 3029 N N . TYR A 1 381 ? 0.187 -12.555 -16.025 1.00 98.06 381 TYR A N 1
ATOM 3030 C CA . TYR A 1 381 ? -1.154 -12.446 -15.448 1.00 98.06 381 TYR A CA 1
ATOM 3031 C C . TYR A 1 381 ? -2.247 -12.319 -16.535 1.00 98.06 381 TYR A C 1
ATOM 3033 O O . TYR A 1 381 ? -2.815 -11.243 -16.741 1.00 98.06 381 TYR A O 1
ATOM 3041 N N . PRO A 1 382 ? -2.667 -13.427 -17.179 1.00 96.94 382 PRO A N 1
ATOM 3042 C CA . PRO A 1 382 ? -3.589 -13.419 -18.329 1.00 96.94 382 PRO A CA 1
ATOM 3043 C C . PRO A 1 382 ? -4.958 -12.785 -18.091 1.00 96.94 382 PRO A C 1
ATOM 3045 O O . PRO A 1 382 ? -5.649 -12.382 -19.025 1.00 96.94 382 PRO A O 1
ATOM 3048 N N . LYS A 1 383 ? -5.388 -12.690 -16.831 1.00 97.00 383 LYS A N 1
ATOM 3049 C CA . LYS A 1 383 ? -6.671 -12.079 -16.473 1.00 97.00 383 LYS A CA 1
ATOM 3050 C C . LYS A 1 383 ? -6.619 -10.551 -16.376 1.00 97.00 383 LYS A C 1
ATOM 3052 O O . LYS A 1 383 ? -7.689 -9.935 -16.385 1.00 97.00 383 LYS A O 1
ATOM 3057 N N . PHE A 1 384 ? -5.426 -9.957 -16.307 1.00 97.50 384 PHE A N 1
ATOM 3058 C CA . PHE A 1 384 ? -5.216 -8.518 -16.134 1.00 97.50 384 PHE A CA 1
ATOM 3059 C C . PHE A 1 384 ? -5.784 -7.705 -17.301 1.00 97.50 384 PHE A C 1
ATOM 3061 O O . PHE A 1 384 ? -6.578 -6.790 -17.085 1.00 97.50 384 PHE A O 1
ATOM 3068 N N . GLY A 1 385 ? -5.491 -8.093 -18.546 1.00 95.38 385 GLY A N 1
ATOM 3069 C CA . GLY A 1 385 ? -5.968 -7.359 -19.725 1.00 95.38 385 GLY A CA 1
ATOM 3070 C C . GLY A 1 385 ? -7.497 -7.282 -19.816 1.00 95.38 385 GLY A C 1
ATOM 3071 O O . GLY A 1 385 ? -8.072 -6.247 -20.168 1.00 95.38 385 GLY A O 1
ATOM 3072 N N . LYS A 1 386 ? -8.192 -8.353 -19.410 1.00 95.12 386 LYS A N 1
ATOM 3073 C CA . LYS A 1 386 ? -9.660 -8.366 -19.333 1.00 95.12 386 LYS A CA 1
ATOM 3074 C C . LYS A 1 386 ? -10.196 -7.532 -18.167 1.00 95.12 386 LYS A C 1
ATOM 3076 O O . LYS A 1 386 ? -11.247 -6.911 -18.307 1.00 95.12 386 LYS A O 1
ATOM 3081 N N . TRP A 1 387 ? -9.491 -7.478 -17.035 1.00 96.94 387 TRP A N 1
ATOM 3082 C CA . TRP A 1 387 ? -9.839 -6.573 -15.935 1.00 96.94 387 TRP A CA 1
ATOM 3083 C C . TRP A 1 387 ? -9.789 -5.109 -16.394 1.00 96.94 387 TRP A C 1
ATOM 3085 O O . TRP A 1 387 ? -10.786 -4.402 -16.242 1.00 96.94 387 TRP A O 1
ATOM 3095 N N . VAL A 1 388 ? -8.708 -4.699 -17.066 1.00 96.12 388 VAL A N 1
ATOM 3096 C CA . VAL A 1 388 ? -8.558 -3.343 -17.627 1.00 96.12 388 VAL A CA 1
ATOM 3097 C C . VAL A 1 388 ? -9.650 -3.040 -18.656 1.00 96.12 388 VAL A C 1
ATOM 3099 O O . VAL A 1 388 ? -10.454 -2.125 -18.475 1.00 96.12 388 VAL A O 1
ATOM 3102 N N . SER A 1 389 ? -9.747 -3.849 -19.714 1.00 93.88 389 SER A N 1
ATOM 3103 C CA . SER A 1 389 ? -10.678 -3.598 -20.828 1.00 93.88 389 SER A CA 1
ATOM 3104 C C . SER A 1 389 ? -12.159 -3.689 -20.442 1.00 93.88 389 SER A C 1
ATOM 3106 O O . SER A 1 389 ? -13.003 -3.068 -21.085 1.00 93.88 389 SER A O 1
ATOM 3108 N N . SER A 1 390 ? -12.498 -4.416 -19.371 1.00 94.00 390 SER A N 1
ATOM 3109 C CA . SER A 1 390 ? -13.862 -4.477 -18.823 1.00 94.00 390 SER A CA 1
ATOM 3110 C C . SER A 1 390 ? -14.196 -3.327 -17.868 1.00 94.00 390 SER A C 1
ATOM 3112 O O . SER A 1 390 ? -15.220 -3.379 -17.180 1.00 94.00 390 SER A O 1
ATOM 3114 N N . ASN A 1 391 ? -13.343 -2.304 -17.788 1.00 94.62 391 ASN A N 1
ATOM 3115 C CA . ASN A 1 391 ? -13.474 -1.198 -16.848 1.00 94.62 391 ASN A CA 1
ATOM 3116 C C . ASN A 1 391 ? -13.539 -1.674 -15.378 1.00 94.62 391 ASN A C 1
ATOM 3118 O O . ASN A 1 391 ? -14.326 -1.170 -14.577 1.00 94.62 391 ASN A O 1
ATOM 3122 N N . GLY A 1 392 ? -12.775 -2.716 -15.040 1.00 94.38 392 GLY A N 1
ATOM 3123 C CA . GLY A 1 392 ? -12.675 -3.269 -13.686 1.00 94.38 392 GLY A CA 1
ATOM 3124 C C . GLY A 1 392 ? -13.887 -4.085 -13.230 1.00 94.38 392 GLY A C 1
ATOM 3125 O O . GLY A 1 392 ? -14.000 -4.427 -12.049 1.00 94.38 392 GLY A O 1
ATOM 3126 N N . THR A 1 393 ? -14.819 -4.398 -14.135 1.00 93.50 393 THR A N 1
ATOM 3127 C CA . THR A 1 393 ? -16.041 -5.145 -13.793 1.00 93.50 393 THR A CA 1
ATOM 3128 C C . THR A 1 393 ? -15.827 -6.658 -13.765 1.00 93.50 393 THR A C 1
ATOM 3130 O O . THR A 1 393 ? -16.493 -7.345 -12.989 1.00 93.50 393 THR A O 1
ATOM 3133 N N . GLN A 1 394 ? -14.878 -7.177 -14.549 1.00 95.31 394 GLN A N 1
ATOM 3134 C CA . GLN A 1 394 ? -14.503 -8.593 -14.598 1.00 95.31 394 GLN A CA 1
ATOM 3135 C C . GLN A 1 394 ? -13.106 -8.809 -14.006 1.00 95.31 394 GLN A C 1
ATOM 3137 O O . GLN A 1 394 ? -12.301 -7.884 -13.965 1.00 95.31 394 GLN A O 1
ATOM 3142 N N . ASN A 1 395 ? -12.807 -10.037 -13.565 1.00 96.44 395 ASN A N 1
ATOM 3143 C CA . ASN A 1 395 ? -11.481 -10.444 -13.079 1.00 96.44 395 ASN A CA 1
ATOM 3144 C C . ASN A 1 395 ? -10.878 -9.521 -12.001 1.00 96.44 395 ASN A C 1
ATOM 3146 O O . ASN A 1 395 ? -9.687 -9.230 -12.019 1.00 96.44 395 ASN A O 1
ATOM 3150 N N . LYS A 1 396 ? -11.687 -9.057 -11.041 1.00 95.81 396 LYS A N 1
ATOM 3151 C CA . LYS A 1 396 ? -11.225 -8.184 -9.941 1.00 95.81 396 LYS A CA 1
ATOM 3152 C C . LYS A 1 396 ? -10.124 -8.810 -9.076 1.00 95.81 396 LYS A C 1
ATOM 3154 O O . LYS A 1 396 ? -9.435 -8.101 -8.355 1.00 95.81 396 LYS A O 1
ATOM 3159 N N . ASP A 1 397 ? -9.997 -10.129 -9.132 1.00 96.50 397 ASP A N 1
ATOM 3160 C CA . ASP A 1 397 ? -9.020 -10.965 -8.445 1.00 96.50 397 ASP A CA 1
ATOM 3161 C C . ASP A 1 397 ? -7.955 -11.526 -9.410 1.00 96.50 397 ASP A C 1
ATOM 3163 O O . ASP A 1 397 ? -7.374 -12.575 -9.139 1.00 96.50 397 ASP A O 1
ATOM 3167 N N . TRP A 1 398 ? -7.704 -10.867 -10.552 1.00 97.81 398 TRP A N 1
ATOM 3168 C CA . TRP A 1 398 ? -6.765 -11.319 -11.594 1.00 97.81 398 TRP A CA 1
ATOM 3169 C C . TRP A 1 398 ? -5.395 -11.740 -11.037 1.00 97.81 398 TRP A C 1
ATOM 3171 O O . TRP A 1 398 ? -4.820 -12.725 -11.501 1.00 97.81 398 TRP A O 1
ATOM 3181 N N . TYR A 1 399 ? -4.923 -11.045 -10.002 1.00 97.19 399 TYR A N 1
ATOM 3182 C CA . TYR A 1 399 ? -3.641 -11.255 -9.332 1.00 97.19 399 TYR A CA 1
ATOM 3183 C C . TYR A 1 399 ? -3.538 -12.603 -8.597 1.00 97.19 399 TYR A C 1
ATOM 3185 O O . TYR A 1 399 ? -2.444 -13.036 -8.253 1.00 97.19 399 TYR A O 1
ATOM 3193 N N . LYS A 1 400 ? -4.655 -13.314 -8.388 1.00 96.06 400 LYS A N 1
ATOM 3194 C CA . LYS A 1 400 ? -4.659 -14.680 -7.836 1.00 96.06 400 LYS A CA 1
ATOM 3195 C C . LYS A 1 400 ? -4.288 -15.754 -8.865 1.00 96.06 400 LYS A C 1
ATOM 3197 O O . LYS A 1 400 ? -4.151 -16.917 -8.495 1.00 96.06 400 LYS A O 1
ATOM 3202 N N . TYR A 1 401 ? -4.148 -15.397 -10.145 1.00 97.38 401 TYR A N 1
ATOM 3203 C CA . TYR A 1 401 ? -3.953 -16.357 -11.238 1.00 97.38 401 TYR A CA 1
ATOM 3204 C C . TYR A 1 401 ? -2.693 -16.064 -12.074 1.00 97.38 401 TYR A C 1
ATOM 3206 O O . TYR A 1 401 ? -2.814 -15.882 -13.290 1.00 97.38 401 TYR A O 1
ATOM 3214 N N . PRO A 1 402 ? -1.491 -16.015 -11.465 1.00 98.00 402 PRO A N 1
ATOM 3215 C CA . PRO A 1 402 ? -0.253 -15.931 -12.229 1.00 98.00 402 PRO A CA 1
ATOM 3216 C C . PRO A 1 402 ? 0.017 -17.224 -13.010 1.00 98.00 402 PRO A C 1
ATOM 3218 O O . PRO A 1 402 ? -0.348 -18.324 -12.582 1.00 98.00 402 PRO A O 1
ATOM 3221 N N . VAL A 1 403 ? 0.732 -17.111 -14.126 1.00 98.38 403 VAL A N 1
ATOM 3222 C CA . VAL A 1 403 ? 1.228 -18.258 -14.893 1.00 98.38 403 VAL A CA 1
ATOM 3223 C C . VAL A 1 403 ? 2.541 -18.752 -14.289 1.00 98.38 403 VAL A C 1
ATOM 3225 O O . VAL A 1 403 ? 3.535 -18.031 -14.214 1.00 98.38 403 VAL A O 1
ATOM 3228 N N . SER A 1 404 ? 2.560 -20.018 -13.866 1.00 96.31 404 SER A N 1
ATOM 3229 C CA . SER A 1 404 ? 3.777 -20.658 -13.358 1.00 96.31 404 SER A CA 1
ATOM 3230 C C . SER A 1 404 ? 4.893 -20.636 -14.409 1.00 96.31 404 SER A C 1
ATOM 3232 O O . SER A 1 404 ? 4.653 -20.891 -15.588 1.00 96.31 404 SER A O 1
ATOM 3234 N N . GLY A 1 405 ? 6.118 -20.327 -13.980 1.00 96.12 405 GLY A N 1
ATOM 3235 C CA . GLY A 1 405 ? 7.275 -20.191 -14.868 1.00 96.12 405 GLY A CA 1
ATOM 3236 C C . GLY A 1 405 ? 7.370 -18.851 -15.604 1.00 96.12 405 GLY A C 1
ATOM 3237 O O . GLY A 1 405 ? 8.291 -18.696 -16.402 1.00 96.12 405 GLY A O 1
ATOM 3238 N N . LYS A 1 406 ? 6.452 -17.911 -15.336 1.00 98.00 406 LYS A N 1
ATOM 3239 C CA . LYS A 1 406 ? 6.484 -16.514 -15.807 1.00 98.00 406 LYS A CA 1
ATOM 3240 C C . LYS A 1 406 ? 6.591 -15.483 -14.679 1.00 98.00 406 LYS A C 1
ATOM 3242 O O . LYS A 1 406 ? 6.654 -14.290 -14.947 1.00 98.00 406 LYS A O 1
ATOM 3247 N N . VAL A 1 407 ? 6.614 -15.943 -13.431 1.00 98.25 407 VAL A N 1
ATOM 3248 C CA . VAL A 1 407 ? 6.672 -15.103 -12.232 1.00 98.25 407 VAL A CA 1
ATOM 3249 C C . VAL A 1 407 ? 7.650 -15.668 -11.202 1.00 98.25 407 VAL A C 1
ATOM 3251 O O . VAL A 1 407 ? 7.875 -16.883 -11.176 1.00 98.25 407 VAL A O 1
ATOM 3254 N N . ILE A 1 408 ? 8.161 -14.802 -10.330 1.00 96.88 408 ILE A N 1
ATOM 3255 C CA . ILE A 1 408 ? 9.050 -15.105 -9.197 1.00 96.88 408 ILE A CA 1
ATOM 3256 C C . ILE A 1 408 ? 8.341 -14.684 -7.898 1.00 96.88 408 ILE A C 1
ATOM 3258 O O . ILE A 1 408 ? 7.635 -13.676 -7.885 1.00 96.88 408 ILE A O 1
ATOM 3262 N N . ASP A 1 409 ? 8.454 -15.494 -6.835 1.00 87.06 409 ASP A N 1
ATOM 3263 C CA . ASP A 1 409 ? 7.829 -15.181 -5.532 1.00 87.06 409 ASP A CA 1
ATOM 3264 C C . ASP A 1 409 ? 8.608 -14.142 -4.724 1.00 87.06 409 ASP A C 1
ATOM 3266 O O . ASP A 1 409 ? 9.852 -14.252 -4.683 1.00 87.06 409 ASP A O 1
#